Protein 3TM4 (pdb70)

Solvent-accessible surface area: 34659 Å² total; per-residue (Å²): 80,90,2,3,0,18,8,6,63,18,0,5,58,14,0,70,145,26,0,14,87,32,0,131,176,50,68,22,70,44,125,13,91,68,79,10,86,62,9,93,5,7,0,24,0,62,10,98,83,6,115,93,110,18,156,133,60,152,143,126,86,79,50,6,13,68,41,0,28,135,71,11,55,1,1,20,33,0,0,33,26,26,15,31,82,109,14,93,34,1,32,158,31,126,46,152,87,1,36,119,70,0,55,75,46,0,39,74,17,60,0,32,137,65,15,150,31,101,56,35,3,1,20,59,30,78,71,98,38,110,22,74,7,70,39,100,34,0,24,95,11,0,16,91,0,0,84,92,35,0,51,160,106,37,124,6,117,53,53,118,109,152,21,66,16,14,0,34,0,6,0,17,128,28,4,0,0,0,0,18,10,47,25,20,88,69,12,37,31,127,38,130,12,41,96,46,99,26,120,64,59,4,59,0,0,0,0,0,0,0,6,66,32,0,128,39,84,30,13,19,0,0,3,2,29,10,8,4,0,6,4,0,0,0,2,7,60,83,216,40,107,14,115,7,8,0,0,15,116,128,157,169,39,12,76,0,0,58,90,0,0,119,55,20,57,11,71,118,120,15,113,28,35,75,10,49,7,26,78,0,39,138,79,15,126,61,2,32,0,0,0,0,26,2,58,42,100,142,119,17,66,60,31,0,63,105,0,0,69,17,0,31,119,2,4,80,86,57,0,0,0,0,0,34,63,91,146,10,0,53,95,0,3,78,131,17,26,13,73,74,82,60,72,37,56,1,19,16,60,91,84,133,0,17,0,1,5,0,41,5,112,122,57,217,83,85,2,4,0,18,8,5,50,15,0,6,60,14,0,70,143,26,0,19,80,21,0,135,163,54,66,19,64,54,123,8,90,68,84,11,87,61,12,85,6,7,0,24,0,70,8,96,92,6,118,95,109,15,155,138,58,155,136,122,92,65,51,7,12,69,39,0,30,136,68,11,66,1,0,20,32,0,0,30,24,25,12,36,80,121,14,92,27,1,39,174,23,125,53,146,102,2,22,134,84,0,64,76,45,0,33,74,17,59,0,31,132,71,10,158,43,111,56,30,5,2,20,56,28,86,64,91,35,118,28,79,12,57,38,120,29,0,22,111,7,0,16,82,0,0,83,94,34,1,51,158,112,39,114,8,118,69,57,104,71,150,20,70,17,20,0,30,0,6,1,14,121,33,4,0,2,0,0,15,9,44,30,13,84,60,16,35,46,144,26,124,12,44,79,40,101,27,121,66,58,5,46,0,0,0,0,0,0,0,6,44,28,0,126,41,83,29,14,19,0,0,3,1,30,9,9,3,0,6,5,0,0,0,2,9,50,82,218,39,106,16,116,6,12,0,0,14,108,128,138,155,38,3,82,3,0,48,92,0,0,117,59,21,65,12,58,145,140,11,123,25,30,77,8,43,6,22,81,0,40,142,81,18,133,62,1,32,0,0,0,0,25,3,54,47,96,132,165,19,63,64,45,0,61,106,0,0,67,17,0,32,123,3,5,77,83,59,0,0,0,0,0,39,61,94,147,8,0,52,78,1,4,73,132,23,29,11,64,71,80,60,72,37,64,0,6,29,54,80,96,110,0,31,0,2,4,0,43,5,118,121,61,226

CATH classification: 3.30.2130.30 (+1 more: 3.40.50.150)

Foldseek 3Di:
DKKKWFFWFWLQVVQVVVLVVLVVVLVWDKDKAACVVNHGRIIIIDTPWRWDQDPVRDIDTDDPQVSCLVDGQQTFFIWAFQDKDFQPPQLVDAPVVSLVVLLVVLLPTPCCVVDVQVFAEAEFEEEEDRHNDDRVSNRVSNVVSVCVSSVVPDHHHYDHPDGPWYWYWYYYPRMITTTTTPNPDGTSQDDPLQPDDFVPDFRLNVLVSLVVVQVDDQWEEEAAAQFLNSNQLSCVVVVRNHAAEYEHADDVRLVNNLSSSVSSVRNVRYHYYHDQLLPVCVVDQATAEYEYADDADVVLLVSLLSNLLVCLRHYDHKYKYKYQCVVSNVVSQVVRQKDWPDWIWIQTPNDTMIITMIDGNPDD/DKKKWFFWFWCQVVLVVQLVVLVVVLVWDWDKAACVVVHGRIIMIGIDFRWDQDPVRDIDTDDPQVSCLVDGQGTFFIWAFQDKDFQPCQQVDAAPVSLCVLLVVLLPTPCCVVDVQVWAEAEQEEEEDRHNADRVSNRVSNVVSVQVSSVVPPHHHYDHPDTPWYWYWYYYPRMITTTTTPNPDGTSQPDPLQPDDFPPDFRLSVLVVLVVVLVDDQWEEEAAAQFLNSNPLSCVLVVRNHQAEYEHADDVRLVNNLSSSVSSVHSVRYHYYYDQLLQVCVVDQATAEYEYADDQDVVQLVSLLSNLLVCLRHYDHKYKYKYQCVPSNVCSQVVNQKDWPDKIWICRPPDIMIITMIDGNPRD

Radius of gyration: 30.98 Å; Cα contacts (8 Å, |Δi|>4): 1556; chains: 2; bounding box: 73×74×75 Å

Structure (mmCIF, N/CA/C/O backbone):
data_3TM4
#
_entry.id   3TM4
#
_cell.length_a   82.080
_cell.length_b   45.170
_cell.length_c   121.430
_cell.angle_alpha   90.00
_cell.angle_beta   91.79
_cell.angle_gamma   90.00
#
_symmetry.space_group_name_H-M   'P 1 21 1'
#
loop_
_entity.id
_entity.type
_entity.pdbx_description
1 polymer 'tRNA (guanine N2-)-methyltransferase Trm14'
2 non-polymer S-ADENOSYLMETHIONINE
3 water water
#
loop_
_atom_site.group_PDB
_atom_site.id
_atom_site.type_symbol
_atom_site.label_atom_id
_atom_site.label_alt_id
_atom_site.label_comp_id
_atom_site.label_asym_id
_atom_site.label_entity_id
_atom_site.label_seq_id
_atom_site.pdbx_PDB_ins_code
_atom_site.Cartn_x
_atom_site.Cartn_y
_atom_site.Cartn_z
_atom_site.occupancy
_atom_site.B_iso_or_equiv
_atom_site.auth_seq_id
_atom_site.auth_comp_id
_atom_site.auth_asym_id
_atom_site.auth_atom_id
_atom_site.pdbx_PDB_model_num
ATOM 1 N N . MET A 1 1 ? 44.675 7.760 59.999 1.00 20.78 1 MET A N 1
ATOM 2 C CA . MET A 1 1 ? 44.862 8.242 61.380 1.00 23.61 1 MET A CA 1
ATOM 3 C C . MET A 1 1 ? 46.069 9.166 61.372 1.00 22.91 1 MET A C 1
ATOM 4 O O . MET A 1 1 ? 46.992 9.020 60.521 1.00 19.40 1 MET A O 1
ATOM 9 N N . LYS A 1 2 ? 45.958 10.221 62.176 1.00 22.70 2 LYS A N 1
ATOM 10 C CA . LYS A 1 2 ? 47.070 11.175 62.361 1.00 21.53 2 LYS A CA 1
ATOM 11 C C . LYS A 1 2 ? 47.608 11.053 63.775 1.00 20.38 2 LYS A C 1
ATOM 12 O O . LYS A 1 2 ? 46.848 10.914 64.725 1.00 19.48 2 LYS A O 1
ATOM 18 N N . PHE A 1 3 ? 48.931 11.131 63.909 1.00 19.40 3 PHE A N 1
ATOM 19 C CA . PHE A 1 3 ? 49.582 11.050 65.196 1.00 20.14 3 PHE A CA 1
ATOM 20 C C . PHE A 1 3 ? 50.538 12.217 65.324 1.00 19.44 3 PHE A C 1
ATOM 21 O O . PHE A 1 3 ? 51.379 12.399 64.459 1.00 22.39 3 PHE A O 1
ATOM 29 N N . LEU A 1 4 ? 50.596 12.796 66.518 1.00 18.31 4 LEU A N 1
ATOM 30 C CA . LEU A 1 4 ? 51.705 13.661 66.874 1.00 19.45 4 LEU A CA 1
ATOM 31 C C . LEU A 1 4 ? 52.744 12.802 67.626 1.00 18.37 4 LEU A C 1
ATOM 32 O O . LEU A 1 4 ? 52.423 12.205 68.654 1.00 16.49 4 LEU A O 1
ATOM 37 N N . LEU A 1 5 ? 53.974 12.802 67.118 1.00 14.83 5 LEU A N 1
ATOM 38 C CA . LEU A 1 5 ? 55.093 12.063 67.708 1.00 16.89 5 LEU A CA 1
ATOM 39 C C . LEU A 1 5 ? 56.103 13.064 68.256 1.00 17.90 5 LEU A C 1
ATOM 40 O O . LEU A 1 5 ? 56.556 13.971 67.540 1.00 20.48 5 LEU A O 1
ATOM 45 N N . THR A 1 6 ? 56.335 13.014 69.559 1.00 14.63 6 THR A N 1
ATOM 46 C CA . THR A 1 6 ? 57.235 13.981 70.133 1.00 16.96 6 THR A CA 1
ATOM 47 C C . THR A 1 6 ? 58.631 13.397 70.300 1.00 15.42 6 THR A C 1
ATOM 48 O O . THR A 1 6 ? 58.774 12.182 70.459 1.00 17.06 6 THR A O 1
ATOM 52 N N . THR A 1 7 ? 59.620 14.272 70.407 1.00 16.28 7 THR A N 1
ATOM 53 C CA . THR A 1 7 ? 61.016 13.825 70.598 1.00 15.74 7 THR A CA 1
ATOM 54 C C . THR A 1 7 ? 61.804 15.053 71.015 1.00 18.02 7 THR A C 1
ATOM 55 O O . THR A 1 7 ? 61.213 16.125 71.215 1.00 17.07 7 THR A O 1
ATOM 59 N N . ALA A 1 8 ? 63.122 14.930 71.148 1.00 15.99 8 ALA A N 1
ATOM 60 C CA . ALA A 1 8 ? 63.892 16.086 71.577 1.00 17.40 8 ALA A CA 1
ATOM 61 C C . ALA A 1 8 ? 63.971 17.071 70.430 1.00 18.16 8 ALA A C 1
ATOM 62 O O . ALA A 1 8 ? 64.017 16.669 69.256 1.00 16.26 8 ALA A O 1
ATOM 64 N N . GLN A 1 9 ? 63.944 18.369 70.768 1.00 15.01 9 GLN A N 1
ATOM 65 C CA . GLN A 1 9 ? 64.181 19.377 69.754 1.00 17.76 9 GLN A CA 1
ATOM 66 C C . GLN A 1 9 ? 65.518 19.130 69.089 1.00 17.87 9 GLN A C 1
ATOM 67 O O . GLN A 1 9 ? 66.543 18.982 69.766 1.00 18.33 9 GLN A O 1
ATOM 73 N N . GLY A 1 10 ? 65.525 19.112 67.762 1.00 18.70 10 GLY A N 1
ATOM 74 C CA . GLY A 1 10 ? 66.778 18.989 67.044 1.00 18.00 10 GLY A CA 1
ATOM 75 C C . GLY A 1 10 ? 67.123 17.619 66.534 1.00 17.84 10 GLY A C 1
ATOM 76 O O . GLY A 1 10 ? 68.082 17.492 65.787 1.00 20.20 10 GLY A O 1
ATOM 77 N N . ILE A 1 11 ? 66.354 16.591 66.904 1.00 16.44 11 ILE A N 1
ATOM 78 C CA . ILE A 1 11 ? 66.594 15.245 66.367 1.00 17.18 11 ILE A CA 1
ATOM 79 C C . ILE A 1 11 ? 65.369 14.718 65.566 1.00 18.35 11 ILE A C 1
ATOM 80 O O . ILE A 1 11 ? 65.218 13.505 65.341 1.00 16.03 11 ILE A O 1
ATOM 85 N N . GLU A 1 12 ? 64.532 15.639 65.068 1.00 17.14 12 GLU A N 1
ATOM 86 C CA . GLU A 1 12 ? 63.284 15.214 64.403 1.00 16.62 12 GLU A CA 1
ATOM 87 C C . GLU A 1 12 ? 63.550 14.313 63.217 1.00 15.58 12 GLU A C 1
ATOM 88 O O . GLU A 1 12 ? 62.788 13.375 62.928 1.00 17.04 12 GLU A O 1
ATOM 94 N N . ASP A 1 13 ? 64.578 14.642 62.465 1.00 16.89 13 ASP A N 1
ATOM 95 C CA . ASP A 1 13 ? 64.912 13.876 61.256 1.00 18.19 13 ASP A CA 1
ATOM 96 C C . ASP A 1 13 ? 65.354 12.448 61.555 1.00 18.80 13 ASP A C 1
ATOM 97 O O . ASP A 1 13 ? 65.035 11.516 60.793 1.00 18.57 13 ASP A O 1
ATOM 102 N N . ILE A 1 14 ? 66.031 12.266 62.691 1.00 16.79 14 ILE A N 1
ATOM 103 C CA . ILE A 1 14 ? 66.581 10.970 63.092 1.00 16.85 14 ILE A CA 1
ATOM 104 C C . ILE A 1 14 ? 65.410 10.128 63.581 1.00 16.13 14 ILE A C 1
ATOM 105 O O . ILE A 1 14 ? 65.280 8.941 63.243 1.00 13.75 14 ILE A O 1
ATOM 110 N N . ALA A 1 15 ? 64.489 10.784 64.286 1.00 15.46 15 ALA A N 1
ATOM 111 C CA . ALA A 1 15 ? 63.263 10.101 64.741 1.00 14.66 15 ALA A CA 1
ATOM 112 C C . ALA A 1 15 ? 62.364 9.706 63.551 1.00 15.34 15 ALA A C 1
ATOM 113 O O . ALA A 1 15 ? 61.793 8.627 63.535 1.00 17.19 15 ALA A O 1
ATOM 115 N N . LYS A 1 16 ? 62.170 10.617 62.602 1.00 16.54 16 LYS A N 1
ATOM 116 C CA . LYS A 1 16 ? 61.398 10.288 61.403 1.00 17.90 16 LYS A CA 1
ATOM 117 C C . LYS A 1 16 ? 61.948 9.007 60.714 1.00 18.41 16 LYS A C 1
ATOM 118 O O . LYS A 1 16 ? 61.212 8.121 60.304 1.00 19.63 16 LYS A O 1
ATOM 124 N N . ARG A 1 17 ? 63.256 8.981 60.524 1.00 20.48 17 ARG A N 1
ATOM 125 C CA . ARG A 1 17 ? 63.928 7.863 59.898 1.00 20.85 17 ARG A CA 1
ATOM 126 C C . ARG A 1 17 ? 63.682 6.574 60.655 1.00 19.86 17 ARG A C 1
ATOM 127 O O . ARG A 1 17 ? 63.288 5.573 60.053 1.00 21.04 17 ARG A O 1
ATOM 135 N N . GLU A 1 18 ? 63.803 6.606 61.984 1.00 16.79 18 GLU A N 1
ATOM 136 C CA . GLU A 1 18 ? 63.496 5.411 62.780 1.00 18.45 18 GLU A CA 1
ATOM 137 C C . GLU A 1 18 ? 62.029 4.942 62.667 1.00 19.49 18 GLU A C 1
ATOM 138 O O . GLU A 1 18 ? 61.742 3.748 62.486 1.00 17.51 18 GLU A O 1
ATOM 144 N N . VAL A 1 19 ? 61.107 5.877 62.852 1.00 18.14 19 VAL A N 1
ATOM 145 C CA . VAL A 1 19 ? 59.699 5.585 62.682 1.00 19.06 19 VAL A CA 1
ATOM 146 C C . VAL A 1 19 ? 59.386 5.032 61.271 1.00 19.66 19 VAL A C 1
ATOM 147 O O . VAL A 1 19 ? 58.541 4.128 61.121 1.00 22.26 19 VAL A O 1
ATOM 151 N N . SER A 1 20 ? 60.001 5.619 60.250 1.00 20.65 20 SER A N 1
ATOM 152 C CA A SER A 1 20 ? 59.773 5.186 58.860 0.50 21.19 20 SER A CA 1
ATOM 153 C CA B SER A 1 20 ? 59.783 5.195 58.865 0.50 21.07 20 SER A CA 1
ATOM 154 C C . SER A 1 20 ? 60.158 3.712 58.682 1.00 23.76 20 SER A C 1
ATOM 155 O O . SER A 1 20 ? 59.361 2.913 58.166 1.00 23.66 20 SER A O 1
ATOM 160 N N . LEU A 1 21 ? 61.364 3.346 59.129 1.00 23.58 21 LEU A N 1
ATOM 161 C CA . LEU A 1 21 ? 61.813 1.953 59.045 1.00 25.12 21 LEU A CA 1
ATOM 162 C C . LEU A 1 21 ? 60.922 1.039 59.859 1.00 24.02 21 LEU A C 1
ATOM 163 O O . LEU A 1 21 ? 60.598 -0.061 59.408 1.00 25.16 21 LEU A O 1
ATOM 168 N N . LEU A 1 22 ? 60.462 1.496 61.021 1.00 23.43 22 LEU A N 1
ATOM 169 C CA . LEU A 1 22 ? 59.556 0.671 61.834 1.00 24.42 22 LEU A CA 1
ATOM 170 C C . LEU A 1 22 ? 58.216 0.413 61.108 1.00 27.26 22 LEU A C 1
ATOM 171 O O . LEU A 1 22 ? 57.709 -0.727 61.072 1.00 27.67 22 LEU A O 1
ATOM 176 N N . LEU A 1 23 ? 57.631 1.473 60.552 1.00 26.56 23 LEU A N 1
ATOM 177 C CA . LEU A 1 23 ? 56.340 1.353 59.876 1.00 26.23 23 LEU A CA 1
ATOM 178 C C . LEU A 1 23 ? 56.453 0.593 58.544 1.00 28.45 23 LEU A C 1
ATOM 179 O O . LEU A 1 23 ? 55.559 -0.175 58.188 1.00 28.13 23 LEU A O 1
ATOM 184 N N . LYS A 1 24 ? 57.530 0.825 57.795 1.00 29.00 24 LYS A N 1
ATOM 185 C CA . LYS A 1 24 ? 57.785 -0.010 56.622 1.00 33.69 24 LYS A CA 1
ATOM 186 C C . LYS A 1 24 ? 57.730 -1.519 56.881 1.00 36.59 24 LYS A C 1
ATOM 187 O O . LYS A 1 24 ? 57.279 -2.271 56.007 1.00 38.99 24 LYS A O 1
ATOM 193 N N . LYS A 1 25 ? 58.150 -1.954 58.073 1.00 38.37 25 LYS A N 1
ATOM 194 C CA . LYS A 1 25 ? 58.020 -3.363 58.486 1.00 41.53 25 LYS A CA 1
ATOM 195 C C . LYS A 1 25 ? 56.577 -3.827 58.632 1.00 43.28 25 LYS A C 1
ATOM 196 O O . LYS A 1 25 ? 56.291 -5.036 58.579 1.00 43.10 25 LYS A O 1
ATOM 202 N N . LEU A 1 26 ? 55.677 -2.889 58.903 1.00 41.72 26 LEU A N 1
ATOM 203 C CA . LEU A 1 26 ? 54.267 -3.219 58.979 1.00 41.12 26 LEU A CA 1
ATOM 204 C C . LEU A 1 26 ? 53.633 -3.368 57.604 1.00 40.99 26 LEU A C 1
ATOM 205 O O . LEU A 1 26 ? 52.518 -3.873 57.486 1.00 42.54 26 LEU A O 1
ATOM 210 N N . GLY A 1 27 ? 54.251 -2.769 56.599 1.00 40.13 27 GLY A N 1
ATOM 211 C CA . GLY A 1 27 ? 53.701 -2.795 55.255 1.00 39.29 27 GLY A CA 1
ATOM 212 C C . GLY A 1 27 ? 52.654 -1.725 54.952 1.00 38.51 27 GLY A C 1
ATOM 213 O O . GLY A 1 27 ? 52.051 -1.747 53.885 1.00 37.97 27 GLY A O 1
ATOM 214 N N . ILE A 1 28 ? 52.484 -0.748 55.842 1.00 35.21 28 ILE A N 1
ATOM 215 C CA . ILE A 1 28 ? 51.495 0.301 55.602 1.00 32.96 28 ILE A CA 1
ATOM 216 C C . ILE A 1 28 ? 52.067 1.517 54.876 1.00 31.87 28 ILE A C 1
ATOM 217 O O . ILE A 1 28 ? 53.281 1.754 54.908 1.00 32.81 28 ILE A O 1
ATOM 222 N N . SER A 1 29 ? 51.180 2.273 54.221 1.00 29.88 29 SER A N 1
ATOM 223 C CA . SER A 1 29 ? 51.501 3.552 53.628 1.00 29.70 29 SER A CA 1
ATOM 224 C C . SER A 1 29 ? 51.423 4.658 54.676 1.00 27.44 29 SER A C 1
ATOM 225 O O . SER A 1 29 ? 50.577 4.627 55.589 1.00 27.89 29 SER A O 1
ATOM 228 N N . PHE A 1 30 ? 52.296 5.640 54.537 1.00 22.98 30 PHE A N 1
ATOM 229 C CA . PHE A 1 30 ? 52.362 6.692 55.529 1.00 24.71 30 PHE A CA 1
ATOM 230 C C . PHE A 1 30 ? 53.219 7.842 55.032 1.00 24.32 30 PHE A C 1
ATOM 231 O O . PHE A 1 30 ? 53.968 7.695 54.064 1.00 24.78 30 PHE A O 1
ATOM 239 N N . GLN A 1 31 ? 53.001 9.019 55.620 1.00 25.23 31 GLN A N 1
ATOM 240 C CA . GLN A 1 31 ? 53.855 10.186 55.366 1.00 25.28 31 GLN A CA 1
ATOM 241 C C . GLN A 1 31 ? 54.214 10.762 56.722 1.00 22.99 31 GLN A C 1
ATOM 242 O O . GLN A 1 31 ? 53.366 10.782 57.610 1.00 22.47 31 GLN A O 1
ATOM 248 N N . ILE A 1 32 ? 55.425 11.303 56.863 1.00 21.48 32 ILE A N 1
ATOM 249 C CA . ILE A 1 32 ? 55.842 11.936 58.119 1.00 20.64 32 ILE A CA 1
ATOM 250 C C . ILE A 1 32 ? 56.358 13.338 57.873 1.00 20.57 32 ILE A C 1
ATOM 251 O O . ILE A 1 32 ? 57.280 13.532 57.084 1.00 20.56 32 ILE A O 1
ATOM 256 N N . GLU A 1 33 ? 55.741 14.321 58.521 1.00 23.18 33 GLU A N 1
ATOM 257 C CA . GLU A 1 33 ? 56.210 15.711 58.411 1.00 23.81 33 GLU A CA 1
ATOM 258 C C . GLU A 1 33 ? 57.034 16.089 59.645 1.00 21.59 33 GLU A C 1
ATOM 259 O O . GLU A 1 33 ? 56.531 16.031 60.764 1.00 22.40 33 GLU A O 1
ATOM 265 N N . GLU A 1 34 ? 58.260 16.547 59.433 1.00 19.89 34 GLU A N 1
ATOM 266 C CA . GLU A 1 34 ? 59.058 17.097 60.521 1.00 21.15 34 GLU A CA 1
ATOM 267 C C . GLU A 1 34 ? 58.558 18.466 60.915 1.00 20.28 34 GLU A C 1
ATOM 268 O O . GLU A 1 34 ? 58.313 19.293 60.047 1.00 22.64 34 GLU A O 1
ATOM 274 N N . LYS A 1 35 ? 58.438 18.712 62.221 1.00 19.92 35 LYS A N 1
ATOM 275 C CA . LYS A 1 35 ? 58.128 20.036 62.750 1.00 22.29 35 LYS A CA 1
ATOM 276 C C . LYS A 1 35 ? 56.834 20.619 62.177 1.00 23.54 35 LYS A C 1
ATOM 277 O O . LYS A 1 35 ? 56.836 21.742 61.661 1.00 24.10 35 LYS A O 1
ATOM 283 N N . PRO A 1 36 ? 55.716 19.886 62.343 1.00 22.25 36 PRO A N 1
ATOM 284 C CA . PRO A 1 36 ? 54.438 20.407 61.845 1.00 22.21 36 PRO A CA 1
ATOM 285 C C . PRO A 1 36 ? 54.148 21.802 62.424 1.00 22.15 36 PRO A C 1
ATOM 286 O O . PRO A 1 36 ? 54.349 22.048 63.628 1.00 21.06 36 PRO A O 1
ATOM 290 N N . LEU A 1 37 ? 53.663 22.707 61.577 1.00 21.21 37 LEU A N 1
ATOM 291 C CA . LEU A 1 37 ? 53.423 24.107 61.984 1.00 22.65 37 LEU A CA 1
ATOM 292 C C . LEU A 1 37 ? 54.622 24.807 62.600 1.00 23.25 37 LEU A C 1
ATOM 293 O O . LEU A 1 37 ? 54.456 25.739 63.413 1.00 24.09 37 LEU A O 1
ATOM 298 N N . GLY A 1 38 ? 55.816 24.359 62.244 1.00 21.30 38 GLY A N 1
ATOM 299 C CA . GLY A 1 38 ? 57.039 25.024 62.698 1.00 23.93 38 GLY A CA 1
ATOM 300 C C . GLY A 1 38 ? 57.541 24.608 64.072 1.00 24.37 38 GLY A C 1
ATOM 301 O O . GLY A 1 38 ? 58.573 25.115 64.547 1.00 23.50 38 GLY A O 1
ATOM 302 N N . ILE A 1 39 ? 56.867 23.646 64.703 1.00 20.45 39 ILE A N 1
ATOM 303 C CA . ILE A 1 39 ? 57.148 23.367 66.122 1.00 20.91 39 ILE A CA 1
ATOM 304 C C . ILE A 1 39 ? 58.235 22.293 66.236 1.00 22.63 39 ILE A C 1
ATOM 305 O O . ILE A 1 39 ? 58.039 21.152 65.787 1.00 18.33 39 ILE A O 1
ATOM 310 N N . GLU A 1 40 ? 59.351 22.668 66.874 1.00 19.53 40 GLU A N 1
ATOM 311 C CA . GLU A 1 40 ? 60.459 21.757 67.130 1.00 21.47 40 GLU A CA 1
ATOM 312 C C . GLU A 1 40 ? 60.058 20.625 68.076 1.00 18.86 40 GLU A C 1
ATOM 313 O O . GLU A 1 40 ? 59.176 20.805 68.942 1.00 18.61 40 GLU A O 1
ATOM 319 N N . GLY A 1 41 ? 60.692 19.466 67.904 1.00 16.43 41 GLY A N 1
ATOM 320 C CA . GLY A 1 41 ? 60.468 18.352 68.833 1.00 19.23 41 GLY A CA 1
ATOM 321 C C . GLY A 1 41 ? 59.205 17.584 68.509 1.00 17.31 41 GLY A C 1
ATOM 322 O O . GLY A 1 41 ? 58.763 16.747 69.287 1.00 16.39 41 GLY A O 1
ATOM 323 N N . ARG A 1 42 ? 58.707 17.781 67.292 1.00 18.35 42 ARG A N 1
ATOM 324 C CA . ARG A 1 42 ? 57.469 17.139 66.853 1.00 20.11 42 ARG A CA 1
ATOM 325 C C . ARG A 1 42 ? 57.557 16.579 65.432 1.00 18.77 42 ARG A C 1
ATOM 326 O O . ARG A 1 42 ? 58.269 17.118 64.588 1.00 21.29 42 ARG A O 1
ATOM 334 N N . LEU A 1 43 ? 56.815 15.497 65.180 1.00 17.75 43 LEU A N 1
ATOM 335 C CA . LEU A 1 43 ? 56.572 14.987 63.842 1.00 18.66 43 LEU A CA 1
ATOM 336 C C . LEU A 1 43 ? 55.062 14.856 63.743 1.00 17.99 43 LEU A C 1
ATOM 337 O O . LEU A 1 43 ? 54.430 14.450 64.704 1.00 19.54 43 LEU A O 1
ATOM 342 N N . LEU A 1 44 ? 54.530 15.031 62.549 1.00 18.60 44 LEU A N 1
ATOM 343 C CA . LEU A 1 44 ? 53.147 14.643 62.289 1.00 20.69 44 LEU A CA 1
ATOM 344 C C . LEU A 1 44 ? 53.112 13.421 61.375 1.00 19.33 44 LEU A C 1
ATOM 345 O O . LEU A 1 44 ? 53.622 13.468 60.250 1.00 21.48 44 LEU A O 1
ATOM 350 N N . LEU A 1 45 ? 52.642 12.294 61.920 1.00 18.19 45 LEU A N 1
ATOM 351 C CA . LEU A 1 45 ? 52.565 11.039 61.161 1.00 18.16 45 LEU A CA 1
ATOM 352 C C . LEU A 1 45 ? 51.137 10.896 60.617 1.00 16.23 45 LEU A C 1
ATOM 353 O O . LEU A 1 45 ? 50.187 10.925 61.381 1.00 18.08 45 LEU A O 1
ATOM 358 N N . GLU A 1 46 ? 51.000 10.776 59.299 1.00 18.43 46 GLU A N 1
ATOM 359 C CA . GLU A 1 46 ? 49.721 10.375 58.674 1.00 21.76 46 GLU A CA 1
ATOM 360 C C . GLU A 1 46 ? 49.883 8.979 58.082 1.00 21.03 46 GLU A C 1
ATOM 361 O O . GLU A 1 46 ? 50.723 8.795 57.227 1.00 22.77 46 GLU A O 1
ATOM 367 N N . ALA A 1 47 ? 49.087 8.018 58.565 1.00 22.12 47 ALA A N 1
ATOM 368 C CA . ALA A 1 47 ? 49.245 6.590 58.242 1.00 23.01 47 ALA A CA 1
ATOM 369 C C . ALA A 1 47 ? 47.895 6.027 57.782 1.00 24.34 47 ALA A C 1
ATOM 370 O O . ALA A 1 47 ? 46.885 6.457 58.262 1.00 23.22 47 ALA A O 1
ATOM 372 N N . GLU A 1 48 ? 47.882 5.070 56.864 1.00 26.60 48 GLU A N 1
ATOM 373 C CA . GLU A 1 48 ? 46.741 4.125 56.748 1.00 29.45 48 GLU A CA 1
ATOM 374 C C . GLU A 1 48 ? 46.572 3.381 58.048 1.00 29.22 48 GLU A C 1
ATOM 375 O O . GLU A 1 48 ? 47.570 3.004 58.671 1.00 28.91 48 GLU A O 1
ATOM 381 N N . LYS A 1 49 ? 45.330 3.030 58.382 1.00 26.45 49 LYS A N 1
ATOM 382 C CA . LYS A 1 49 ? 45.069 2.032 59.412 1.00 27.37 49 LYS A CA 1
ATOM 383 C C . LYS A 1 49 ? 45.715 0.677 59.070 1.00 24.61 49 LYS A C 1
ATOM 384 O O . LYS A 1 49 ? 45.972 0.371 57.906 1.00 24.44 49 LYS A O 1
ATOM 390 N N . ALA A 1 50 ? 46.097 -0.035 60.127 1.00 24.17 50 ALA A N 1
ATOM 391 C CA . ALA A 1 50 ? 46.853 -1.283 60.012 1.00 26.68 50 ALA A CA 1
ATOM 392 C C . ALA A 1 50 ? 45.878 -2.435 60.228 1.00 23.07 50 ALA A C 1
ATOM 393 O O . ALA A 1 50 ? 45.530 -2.751 61.368 1.00 26.30 50 ALA A O 1
ATOM 395 N N . TYR A 1 51 ? 45.431 -3.030 59.132 1.00 26.71 51 TYR A N 1
ATOM 396 C CA . TYR A 1 51 ? 44.443 -4.117 59.183 1.00 28.66 51 TYR A CA 1
ATOM 397 C C . TYR A 1 51 ? 45.074 -5.481 58.944 1.00 29.91 51 TYR A C 1
ATOM 398 O O . TYR A 1 51 ? 45.936 -5.624 58.084 1.00 29.29 51 TYR A O 1
ATOM 407 N N . TYR A 1 52 ? 44.587 -6.500 59.652 1.00 30.12 52 TYR A N 1
ATOM 408 C CA . TYR A 1 52 ? 44.893 -7.886 59.302 1.00 30.84 52 TYR A CA 1
ATOM 409 C C . TYR A 1 52 ? 43.644 -8.780 59.422 1.00 29.66 52 TYR A C 1
ATOM 410 O O . TYR A 1 52 ? 42.596 -8.338 59.907 1.00 29.73 52 TYR A O 1
ATOM 419 N N . VAL A 1 53 ? 43.780 -10.046 59.044 1.00 29.29 53 VAL A N 1
ATOM 420 C CA . VAL A 1 53 ? 42.656 -10.980 59.157 1.00 29.61 53 VAL A CA 1
ATOM 421 C C . VAL A 1 53 ? 42.906 -11.903 60.320 1.00 29.25 53 VAL A C 1
ATOM 422 O O . VAL A 1 53 ? 43.950 -12.546 60.409 1.00 29.53 53 VAL A O 1
ATOM 426 N N . ASP A 1 54 ? 41.985 -11.917 61.263 1.00 27.05 54 ASP A N 1
ATOM 427 C CA . ASP A 1 54 ? 42.261 -12.571 62.526 1.00 27.43 54 ASP A CA 1
ATOM 428 C C . ASP A 1 54 ? 41.778 -14.027 62.502 1.00 26.53 54 ASP A C 1
ATOM 429 O O . ASP A 1 54 ? 41.404 -14.533 61.447 1.00 25.20 54 ASP A O 1
ATOM 434 N N . GLU A 1 55 ? 41.783 -14.670 63.667 1.00 26.65 55 GLU A N 1
ATOM 435 C CA . GLU A 1 55 ? 41.482 -16.098 63.759 1.00 28.14 55 GLU A CA 1
ATOM 436 C C . GLU A 1 55 ? 40.030 -16.460 63.429 1.00 30.10 55 GLU A C 1
ATOM 437 O O . GLU A 1 55 ? 39.699 -17.638 63.296 1.00 30.79 55 GLU A O 1
ATOM 443 N N . LYS A 1 56 ? 39.175 -15.447 63.313 1.00 28.78 56 LYS A N 1
ATOM 444 C CA . LYS A 1 56 ? 37.763 -15.628 62.941 1.00 26.93 56 LYS A CA 1
ATOM 445 C C . LYS A 1 56 ? 37.546 -15.373 61.454 1.00 27.24 56 LYS A C 1
ATOM 446 O O . LYS A 1 56 ? 36.404 -15.439 60.989 1.00 28.41 56 LYS A O 1
ATOM 452 N N . GLY A 1 57 ? 38.616 -15.098 60.714 1.00 25.21 57 GLY A N 1
ATOM 453 C CA . GLY A 1 57 ? 38.503 -14.632 59.319 1.00 26.59 57 GLY A CA 1
ATOM 454 C C . GLY A 1 57 ? 37.871 -13.250 59.197 1.00 27.00 57 GLY A C 1
ATOM 455 O O . GLY A 1 57 ? 37.314 -12.886 58.140 1.00 26.51 57 GLY A O 1
ATOM 456 N N . ARG A 1 58 ? 37.998 -12.450 60.254 1.00 25.92 58 ARG A N 1
ATOM 457 C CA . ARG A 1 58 ? 37.484 -11.078 60.240 1.00 27.23 58 ARG A CA 1
ATOM 458 C C . ARG A 1 58 ? 38.630 -10.061 60.161 1.00 26.95 58 ARG A C 1
ATOM 459 O O . ARG A 1 58 ? 39.686 -10.253 60.755 1.00 25.45 58 ARG A O 1
ATOM 467 N N . LYS A 1 59 ? 38.398 -8.964 59.461 1.00 26.04 59 LYS A N 1
ATOM 468 C CA . LYS A 1 59 ? 39.292 -7.826 59.501 1.00 26.11 59 LYS A CA 1
ATOM 469 C C . LYS A 1 59 ? 39.474 -7.337 60.940 1.00 25.94 59 LYS A C 1
ATOM 470 O O . LYS A 1 59 ? 38.517 -7.214 61.698 1.00 28.04 59 LYS A O 1
ATOM 476 N N . ARG A 1 60 ? 40.707 -7.051 61.319 1.00 26.26 60 ARG A N 1
ATOM 477 C CA . ARG A 1 60 ? 40.999 -6.628 62.687 1.00 27.63 60 ARG A CA 1
ATOM 478 C C . ARG A 1 60 ? 42.108 -5.573 62.637 1.00 28.26 60 ARG A C 1
ATOM 479 O O . ARG A 1 60 ? 42.999 -5.662 61.812 1.00 30.46 60 ARG A O 1
ATOM 487 N N . GLU A 1 61 ? 42.075 -4.606 63.532 1.00 27.15 61 GLU A N 1
ATOM 488 C CA . GLU A 1 61 ? 42.998 -3.473 63.457 1.00 29.91 61 GLU A CA 1
ATOM 489 C C . GLU A 1 61 ? 44.209 -3.665 64.382 1.00 28.92 61 GLU A C 1
ATOM 490 O O . GLU A 1 61 ? 44.064 -4.060 65.538 1.00 28.58 61 GLU A O 1
ATOM 496 N N . LEU A 1 62 ? 45.403 -3.488 63.837 1.00 31.10 62 LEU A N 1
ATOM 497 C CA . LEU A 1 62 ? 46.609 -3.430 64.664 1.00 33.22 62 LEU A CA 1
ATOM 498 C C . LEU A 1 62 ? 46.808 -2.000 65.189 1.00 32.85 62 LEU A C 1
ATOM 499 O O . LEU A 1 62 ? 46.660 -1.045 64.428 1.00 31.65 62 LEU A O 1
ATOM 504 N N . SER A 1 63 ? 47.208 -1.867 66.458 1.00 30.98 63 SER A N 1
ATOM 505 C CA . SER A 1 63 ? 47.467 -0.561 67.052 1.00 30.02 63 SER A CA 1
ATOM 506 C C . SER A 1 63 ? 48.843 -0.059 66.611 1.00 29.28 63 SER A C 1
ATOM 507 O O . SER A 1 63 ? 49.866 -0.606 67.019 1.00 27.76 63 SER A O 1
ATOM 510 N N . ILE A 1 64 ? 48.850 0.924 65.721 1.00 25.87 64 ILE A N 1
ATOM 511 C CA . ILE A 1 64 ? 50.052 1.695 65.407 1.00 24.56 64 ILE A CA 1
ATOM 512 C C . ILE A 1 64 ? 50.701 2.375 66.641 1.00 23.23 64 ILE A C 1
ATOM 513 O O . ILE A 1 64 ? 51.940 2.451 66.748 1.00 21.77 64 ILE A O 1
ATOM 518 N N . SER A 1 65 ? 49.894 2.902 67.542 1.00 22.56 65 SER A N 1
ATOM 519 C CA . SER A 1 65 ? 50.490 3.594 68.678 1.00 25.06 65 SER A CA 1
ATOM 520 C C . SER A 1 65 ? 51.220 2.637 69.619 1.00 25.89 65 SER A C 1
ATOM 521 O O . SER A 1 65 ? 52.293 2.958 70.132 1.00 22.72 65 SER A O 1
ATOM 524 N N . THR A 1 66 ? 50.655 1.448 69.837 1.00 24.70 66 THR A N 1
ATOM 525 C CA . THR A 1 66 ? 51.331 0.447 70.694 1.00 25.25 66 THR A CA 1
ATOM 526 C C . THR A 1 66 ? 52.603 -0.038 70.028 1.00 23.70 66 THR A C 1
ATOM 527 O O . THR A 1 66 ? 53.639 -0.103 70.644 1.00 23.69 66 THR A O 1
ATOM 531 N N . TYR A 1 67 ? 52.521 -0.371 68.752 1.00 21.56 67 TYR A N 1
ATOM 532 C CA . TYR A 1 67 ? 53.698 -0.743 68.025 1.00 23.90 67 TYR A CA 1
ATOM 533 C C . TYR A 1 67 ? 54.838 0.295 68.215 1.00 24.52 67 TYR A C 1
ATOM 534 O O . TYR A 1 67 ? 56.006 -0.069 68.406 1.00 23.60 67 TYR A O 1
ATOM 543 N N . LEU A 1 68 ? 54.511 1.579 68.088 1.00 21.96 68 LEU A N 1
ATOM 544 C CA . LEU A 1 68 ? 55.556 2.597 68.186 1.00 21.23 68 LEU A CA 1
ATOM 545 C C . LEU A 1 68 ? 56.023 2.845 69.633 1.00 20.13 68 LEU A C 1
ATOM 546 O O . LEU A 1 68 ? 57.210 3.047 69.867 1.00 21.00 68 LEU A O 1
ATOM 551 N N . ASN A 1 69 ? 55.106 2.809 70.586 1.00 18.32 69 ASN A N 1
ATOM 552 C CA . ASN A 1 69 ? 55.461 2.935 71.994 1.00 21.48 69 ASN A CA 1
ATOM 553 C C . ASN A 1 69 ? 56.435 1.808 72.363 1.00 22.24 69 ASN A C 1
ATOM 554 O O . ASN A 1 69 ? 57.366 1.995 73.153 1.00 21.84 69 ASN A O 1
ATOM 559 N N . GLU A 1 70 ? 56.130 0.611 71.882 1.00 23.05 70 GLU A N 1
ATOM 560 C CA . GLU A 1 70 ? 56.959 -0.556 72.220 1.00 24.65 70 GLU A CA 1
ATOM 561 C C . GLU A 1 70 ? 58.344 -0.588 71.585 1.00 25.33 70 GLU A C 1
ATOM 562 O O . GLU A 1 70 ? 59.286 -1.106 72.186 1.00 26.56 70 GLU A O 1
ATOM 568 N N . ASN A 1 71 ? 58.483 -0.007 70.396 1.00 21.88 71 ASN A N 1
ATOM 569 C CA . ASN A 1 71 ? 59.673 -0.232 69.602 1.00 23.24 71 ASN A CA 1
ATOM 570 C C . ASN A 1 71 ? 60.548 0.989 69.387 1.00 23.12 71 ASN A C 1
ATOM 571 O O . ASN A 1 71 ? 61.667 0.847 68.950 1.00 21.69 71 ASN A O 1
ATOM 576 N N . SER A 1 72 ? 60.023 2.196 69.633 1.00 20.24 72 SER A N 1
ATOM 577 C CA . SER A 1 72 ? 60.818 3.388 69.326 1.00 20.58 72 SER A CA 1
ATOM 578 C C . SER A 1 72 ? 61.834 3.666 70.434 1.00 21.38 72 SER A C 1
ATOM 579 O O . SER A 1 72 ? 61.536 3.550 71.635 1.00 19.82 72 SER A O 1
ATOM 582 N N . ARG A 1 73 ? 63.033 4.058 70.052 1.00 19.54 73 ARG A N 1
ATOM 583 C CA A ARG A 1 73 ? 63.978 4.503 71.065 0.50 18.68 73 ARG A CA 1
ATOM 584 C CA B ARG A 1 73 ? 64.046 4.488 71.014 0.50 19.03 73 ARG A CA 1
ATOM 585 C C . ARG A 1 73 ? 64.212 6.001 71.039 1.00 18.76 73 ARG A C 1
ATOM 586 O O . ARG A 1 73 ? 64.909 6.536 71.907 1.00 19.12 73 ARG A O 1
ATOM 601 N N . LEU A 1 74 ? 63.623 6.687 70.058 1.00 15.75 74 LEU A N 1
ATOM 602 C CA . LEU A 1 74 ? 63.914 8.095 69.851 1.00 16.58 74 LEU A CA 1
ATOM 603 C C . LEU A 1 74 ? 62.735 8.981 70.281 1.00 18.29 74 LEU A C 1
ATOM 604 O O . LEU A 1 74 ? 62.936 10.172 70.518 1.00 17.19 74 LEU A O 1
ATOM 609 N N . LEU A 1 75 ? 61.517 8.426 70.256 1.00 15.19 75 LEU A N 1
ATOM 610 C CA . LEU A 1 75 ? 60.311 9.174 70.575 1.00 15.35 75 LEU A CA 1
ATOM 611 C C . LEU A 1 75 ? 60.164 9.332 72.081 1.00 15.49 75 LEU A C 1
ATOM 612 O O . LEU A 1 75 ? 60.732 8.544 72.885 1.00 15.17 75 LEU A O 1
ATOM 617 N N . HIS A 1 76 ? 59.482 10.403 72.460 1.00 13.73 76 HIS A N 1
ATOM 618 C CA . HIS A 1 76 ? 59.045 10.649 73.845 1.00 13.00 76 HIS A CA 1
ATOM 619 C C . HIS A 1 76 ? 57.572 10.214 74.080 1.00 16.23 76 HIS A C 1
ATOM 620 O O . HIS A 1 76 ? 57.251 9.590 75.103 1.00 14.66 76 HIS A O 1
ATOM 627 N N . ARG A 1 77 ? 56.671 10.656 73.209 1.00 18.25 77 ARG A N 1
ATOM 628 C CA . ARG A 1 77 ? 55.251 10.336 73.332 1.00 17.58 77 ARG A CA 1
ATOM 629 C C . ARG A 1 77 ? 54.663 10.095 71.965 1.00 17.81 77 ARG A C 1
ATOM 630 O O . ARG A 1 77 ? 55.120 10.680 70.973 1.00 17.31 77 ARG A O 1
ATOM 638 N N . VAL A 1 78 ? 53.645 9.241 71.919 1.00 16.77 78 VAL A N 1
ATOM 639 C CA . VAL A 1 78 ? 52.893 8.985 70.710 1.00 18.76 78 VAL A CA 1
ATOM 640 C C . VAL A 1 78 ? 51.431 9.385 71.039 1.00 19.79 78 VAL A C 1
ATOM 641 O O . VAL A 1 78 ? 50.791 8.815 71.956 1.00 17.48 78 VAL A O 1
ATOM 645 N N . ILE A 1 79 ? 50.947 10.396 70.327 1.00 18.31 79 ILE A N 1
ATOM 646 C CA . ILE A 1 79 ? 49.643 11.006 70.635 1.00 18.48 79 ILE A CA 1
ATOM 647 C C . ILE A 1 79 ? 48.733 10.924 69.407 1.00 17.35 79 ILE A C 1
ATOM 648 O O . ILE A 1 79 ? 49.141 11.226 68.322 1.00 17.75 79 ILE A O 1
ATOM 653 N N . ILE A 1 80 ? 47.518 10.392 69.554 1.00 19.29 80 ILE A N 1
ATOM 654 C CA . ILE A 1 80 ? 46.631 10.358 68.425 1.00 19.36 80 ILE A CA 1
ATOM 655 C C . ILE A 1 80 ? 46.133 11.796 68.240 1.00 17.32 80 ILE A C 1
ATOM 656 O O . ILE A 1 80 ? 45.680 12.388 69.202 1.00 18.78 80 ILE A O 1
ATOM 661 N N . GLU A 1 81 ? 46.236 12.359 67.043 1.00 18.32 81 GLU A N 1
ATOM 662 C CA . GLU A 1 81 ? 45.880 13.789 66.876 1.00 19.76 81 GLU A CA 1
ATOM 663 C C . GLU A 1 81 ? 44.358 13.947 66.735 1.00 20.38 81 GLU A C 1
ATOM 664 O O . GLU A 1 81 ? 43.730 13.218 65.972 1.00 19.29 81 GLU A O 1
ATOM 670 N N . ILE A 1 82 ? 43.766 14.803 67.566 1.00 20.07 82 ILE A N 1
ATOM 671 C CA . ILE A 1 82 ? 42.406 15.275 67.327 1.00 20.59 82 ILE A CA 1
ATOM 672 C C . ILE A 1 82 ? 42.421 16.563 66.494 1.00 21.40 82 ILE A C 1
ATOM 673 O O . ILE A 1 82 ? 41.859 16.602 65.391 1.00 24.84 82 ILE A O 1
ATOM 678 N N . ALA A 1 83 ? 43.175 17.562 66.935 1.00 20.95 83 ALA A N 1
ATOM 679 C CA . ALA A 1 83 ? 43.386 18.754 66.077 1.00 22.65 83 ALA A CA 1
ATOM 680 C C . ALA A 1 83 ? 44.659 19.515 66.441 1.00 22.49 83 ALA A C 1
ATOM 6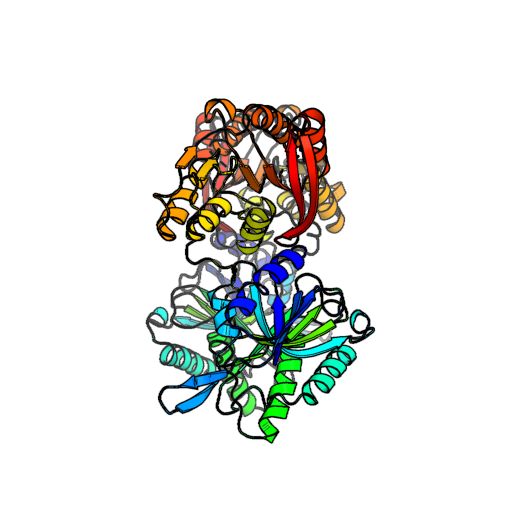81 O O . ALA A 1 83 ? 45.044 19.518 67.605 1.00 23.93 83 ALA A O 1
ATOM 683 N N . SER A 1 84 ? 45.328 20.085 65.435 1.00 23.84 84 SER A N 1
ATOM 684 C CA . SER A 1 84 ? 46.437 21.021 65.607 1.00 25.68 84 SER A CA 1
ATOM 685 C C . SER A 1 84 ? 46.057 22.255 64.821 1.00 26.69 84 SER A C 1
ATOM 686 O O . SER A 1 84 ? 45.749 22.138 63.629 1.00 26.20 84 SER A O 1
ATOM 689 N N . GLU A 1 85 ? 46.243 23.432 65.413 1.00 25.08 85 GLU A N 1
ATOM 690 C CA . GLU A 1 85 ? 45.907 24.678 64.706 1.00 24.94 85 GLU A CA 1
ATOM 691 C C . GLU A 1 85 ? 46.766 25.809 65.188 1.00 22.17 85 GLU A C 1
ATOM 692 O O . GLU A 1 85 ? 47.021 25.910 66.385 1.00 20.53 85 GLU A O 1
ATOM 698 N N . LYS A 1 86 ? 47.031 26.767 64.299 1.00 25.88 86 LYS A N 1
ATOM 699 C CA . LYS A 1 86 ? 47.637 28.051 64.713 1.00 27.93 86 LYS A CA 1
ATOM 700 C C . LYS A 1 86 ? 46.588 29.019 65.281 1.00 28.18 86 LYS A C 1
ATOM 701 O O . LYS A 1 86 ? 45.609 29.318 64.612 1.00 28.82 86 LYS A O 1
ATOM 707 N N . PHE A 1 87 ? 46.770 29.477 66.514 1.00 28.51 87 PHE A N 1
ATOM 708 C CA . PHE A 1 87 ? 45.896 30.515 67.065 1.00 30.37 87 PHE A CA 1
ATOM 709 C C . PHE A 1 87 ? 46.637 31.842 66.912 1.00 31.27 87 PHE A C 1
ATOM 710 O O . PHE A 1 87 ? 47.279 32.319 67.846 1.00 31.52 87 PHE A O 1
ATOM 718 N N . ASN A 1 88 ? 46.656 32.368 65.690 1.00 33.36 88 ASN A N 1
ATOM 719 C CA . ASN A 1 88 ? 47.496 33.536 65.395 1.00 36.52 88 ASN A CA 1
ATOM 720 C C . ASN A 1 88 ? 47.243 34.608 66.444 1.00 36.24 88 ASN A C 1
ATOM 721 O O . ASN A 1 88 ? 46.101 34.831 66.842 1.00 37.66 88 ASN A O 1
ATOM 726 N N . GLY A 1 89 ? 48.324 35.129 67.009 1.00 37.04 89 GLY A N 1
ATOM 727 C CA . GLY A 1 89 ? 48.253 36.193 67.991 1.00 36.45 89 GLY A CA 1
ATOM 728 C C . GLY A 1 89 ? 47.884 35.809 69.410 1.00 37.75 89 GLY A C 1
ATOM 729 O O . GLY A 1 89 ? 47.677 36.685 70.250 1.00 37.01 89 GLY A O 1
ATOM 730 N N . ILE A 1 90 ? 47.763 34.515 69.710 1.00 36.44 90 ILE A N 1
ATOM 731 C CA . ILE A 1 90 ? 47.254 34.160 71.030 1.00 36.87 90 ILE A CA 1
ATOM 732 C C . ILE A 1 90 ? 48.228 34.469 72.182 1.00 37.34 90 ILE A C 1
ATOM 733 O O . ILE A 1 90 ? 47.807 34.521 73.344 1.00 37.73 90 ILE A O 1
ATOM 738 N N . GLU A 1 91 ? 49.518 34.634 71.872 1.00 37.92 91 GLU A N 1
ATOM 739 C CA . GLU A 1 91 ? 50.507 34.988 72.888 1.00 39.98 91 GLU A CA 1
ATOM 740 C C . GLU A 1 91 ? 50.207 36.384 73.467 1.00 42.07 91 GLU A C 1
ATOM 741 O O . GLU A 1 91 ? 50.389 36.625 74.662 1.00 40.64 91 GLU A O 1
ATOM 747 N N . LYS A 1 92 ? 49.682 37.274 72.620 1.00 43.47 92 LYS A N 1
ATOM 748 C CA . LYS A 1 92 ? 49.400 38.652 73.022 1.00 44.74 92 LYS A CA 1
ATOM 749 C C . LYS A 1 92 ? 48.022 38.843 73.620 1.00 45.93 92 LYS A C 1
ATOM 750 O O . LYS A 1 92 ? 47.753 39.903 74.187 1.00 47.72 92 LYS A O 1
ATOM 756 N N . ASP A 1 93 ? 47.122 37.872 73.431 1.00 45.77 93 ASP A N 1
ATOM 757 C CA . ASP A 1 93 ? 45.731 38.030 73.881 1.00 45.78 93 ASP A CA 1
ATOM 758 C C . ASP A 1 93 ? 45.728 38.127 75.393 1.00 46.53 93 ASP A C 1
ATOM 759 O O . ASP A 1 93 ? 46.521 37.448 76.068 1.00 45.20 93 ASP A O 1
ATOM 764 N N . GLU A 1 94 ? 44.811 38.941 75.920 1.00 46.47 94 GLU A N 1
ATOM 765 C CA A GLU A 1 94 ? 44.527 38.926 77.345 0.50 46.81 94 GLU A CA 1
ATOM 766 C CA B GLU A 1 94 ? 44.505 38.940 77.345 0.50 46.80 94 GLU A CA 1
ATOM 767 C C . GLU A 1 94 ? 44.051 37.548 77.778 1.00 46.87 94 GLU A C 1
ATOM 768 O O . GLU A 1 94 ? 43.498 36.785 76.977 1.00 47.65 94 GLU A O 1
ATOM 779 N N . SER A 1 95 ? 44.265 37.240 79.050 1.00 46.68 95 SER A N 1
ATOM 780 C CA . SER A 1 95 ? 43.912 35.950 79.615 1.00 46.58 95 SER A CA 1
ATOM 781 C C . SER A 1 95 ? 42.492 35.481 79.254 1.00 46.37 95 SER A C 1
ATOM 782 O O . SER A 1 95 ? 42.303 34.359 78.751 1.00 44.67 95 SER A O 1
ATOM 785 N N . GLU A 1 96 ? 41.498 36.350 79.464 1.00 45.04 96 GLU A N 1
ATOM 786 C CA . GLU A 1 96 ? 40.095 35.998 79.193 1.00 43.27 96 GLU A CA 1
ATOM 787 C C . GLU A 1 96 ? 39.847 35.621 77.730 1.00 41.56 96 GLU A C 1
ATOM 788 O O . GLU A 1 96 ? 39.138 34.654 77.439 1.00 41.47 96 GLU A O 1
ATOM 794 N N . GLU A 1 97 ? 40.414 36.397 76.815 1.00 39.44 97 GLU A N 1
ATOM 795 C CA . GLU A 1 97 ? 40.231 36.156 75.391 1.00 40.17 97 GLU A CA 1
ATOM 796 C C . GLU A 1 97 ? 40.943 34.868 74.924 1.00 38.63 97 GLU A C 1
ATOM 797 O O . GLU A 1 97 ? 40.352 34.047 74.208 1.00 37.08 97 GLU A O 1
ATOM 803 N N . ALA A 1 98 ? 42.204 34.705 75.317 1.00 37.62 98 ALA A N 1
ATOM 804 C CA . ALA A 1 98 ? 42.957 33.490 74.970 1.00 37.00 98 ALA A CA 1
ATOM 805 C C . ALA A 1 98 ? 42.222 32.197 75.357 1.00 37.09 98 ALA A C 1
ATOM 806 O O . ALA A 1 98 ? 42.088 31.278 74.539 1.00 36.92 98 ALA A O 1
ATOM 808 N N . LEU A 1 99 ? 41.772 32.115 76.607 1.00 37.44 99 LEU A N 1
ATOM 809 C CA . LEU A 1 99 ? 41.004 30.971 77.066 1.00 36.38 99 LEU A CA 1
ATOM 810 C C . LEU A 1 99 ? 39.700 30.808 76.287 1.00 38.29 99 LEU A C 1
ATOM 811 O O . LEU A 1 99 ? 39.279 29.692 76.001 1.00 36.86 99 LEU A O 1
ATOM 816 N N . LYS A 1 100 ? 39.089 31.917 75.884 1.00 38.43 100 LYS A N 1
ATOM 817 C CA . LYS A 1 100 ? 37.837 31.812 75.146 1.00 39.36 100 LYS A CA 1
ATOM 818 C C . LYS A 1 100 ? 38.072 31.094 73.818 1.00 37.35 100 LYS A C 1
ATOM 819 O O . LYS A 1 100 ? 37.311 30.196 73.442 1.00 36.81 100 LYS A O 1
ATOM 825 N N . ARG A 1 101 ? 39.167 31.461 73.161 1.00 34.62 101 ARG A N 1
ATOM 826 C CA . ARG A 1 101 ? 39.528 30.926 71.859 1.00 34.11 101 ARG A CA 1
ATOM 827 C C . ARG A 1 101 ? 39.729 29.414 71.984 1.00 33.51 101 ARG A C 1
ATOM 828 O O . ARG A 1 101 ? 39.227 28.615 71.179 1.00 30.31 101 ARG A O 1
ATOM 836 N N . ILE A 1 102 ? 40.399 29.040 73.062 1.00 31.46 102 ILE A N 1
ATOM 837 C CA . ILE A 1 102 ? 40.713 27.652 73.312 1.00 31.15 102 ILE A CA 1
ATOM 838 C C . ILE A 1 102 ? 39.444 26.873 73.619 1.00 31.23 102 ILE A C 1
ATOM 839 O O . ILE A 1 102 ? 39.161 25.862 72.974 1.00 30.65 102 ILE A O 1
ATOM 844 N N . LYS A 1 103 ? 38.632 27.384 74.543 1.00 31.99 103 LYS A N 1
ATOM 845 C CA . LYS A 1 103 ? 37.353 26.736 74.858 1.00 33.29 103 LYS A CA 1
ATOM 846 C C . LYS A 1 103 ? 36.446 26.577 73.630 1.00 32.58 103 LYS A C 1
ATOM 847 O O . LYS A 1 103 ? 35.889 25.501 73.399 1.00 33.04 103 LYS A O 1
ATOM 853 N N . ASP A 1 104 ? 36.267 27.647 72.867 1.00 33.46 104 ASP A N 1
ATOM 854 C CA . ASP A 1 104 ? 35.428 27.570 71.673 1.00 33.41 104 ASP A CA 1
ATOM 855 C C . ASP A 1 104 ? 35.962 26.560 70.667 1.00 32.52 104 ASP A C 1
ATOM 856 O O . ASP A 1 104 ? 35.194 25.837 70.018 1.00 32.17 104 ASP A O 1
ATOM 861 N N . PHE A 1 105 ? 37.276 26.564 70.464 1.00 31.33 105 PHE A N 1
ATOM 862 C CA . PHE A 1 105 ? 37.860 25.618 69.523 1.00 29.81 105 PHE A CA 1
ATOM 863 C C . PHE A 1 105 ? 37.605 24.181 69.977 1.00 27.73 105 PHE A C 1
ATOM 864 O O . PHE A 1 105 ? 37.160 23.335 69.193 1.00 27.21 105 PHE A O 1
ATOM 872 N N . VAL A 1 106 ? 37.889 23.899 71.238 1.00 24.99 106 VAL A N 1
ATOM 873 C CA . VAL A 1 106 ? 37.783 22.528 71.738 1.00 25.30 106 VAL A CA 1
ATOM 874 C C . VAL A 1 106 ? 36.324 22.064 71.729 1.00 25.49 106 VAL A C 1
ATOM 875 O O . VAL A 1 106 ? 36.050 20.901 71.497 1.00 23.22 106 VAL A O 1
ATOM 879 N N . SER A 1 107 ? 35.399 23.011 71.930 1.00 26.27 107 SER A N 1
ATOM 880 C CA . SER A 1 107 ? 33.975 22.695 72.022 1.00 27.13 107 SER A CA 1
ATOM 881 C C . SER A 1 107 ? 33.478 22.203 70.693 1.00 27.34 107 SER A C 1
ATOM 882 O O . SER A 1 107 ? 32.487 21.473 70.620 1.00 28.20 107 SER A O 1
ATOM 885 N N . SER A 1 108 ? 34.195 22.569 69.637 1.00 27.73 108 SER A N 1
ATOM 886 C CA . SER A 1 108 ? 33.779 22.225 68.290 1.00 27.80 108 SER A CA 1
ATOM 887 C C . SER A 1 108 ? 34.340 20.882 67.849 1.00 26.27 108 SER A C 1
ATOM 888 O O . SER A 1 108 ? 33.988 20.383 66.785 1.00 24.90 108 SER A O 1
ATOM 891 N N . LEU A 1 109 ? 35.240 20.299 68.639 1.00 25.72 109 LEU A N 1
ATOM 892 C CA . LEU A 1 109 ? 35.904 19.068 68.183 1.00 24.10 109 LEU A CA 1
ATOM 893 C C . LEU A 1 109 ? 35.071 17.859 68.593 1.00 24.04 109 LEU A C 1
ATOM 894 O O . LEU A 1 109 ? 34.526 17.827 69.687 1.00 23.55 109 LEU A O 1
ATOM 899 N N . PRO A 1 110 ? 35.018 16.845 67.731 1.00 23.41 110 PRO A N 1
ATOM 900 C CA . PRO A 1 110 ? 34.240 15.626 67.992 1.00 25.34 110 PRO A CA 1
ATOM 901 C C . PRO A 1 110 ? 34.952 14.663 68.969 1.00 26.02 110 PRO A C 1
ATOM 902 O O . PRO A 1 110 ? 35.228 13.512 68.631 1.00 27.64 110 PRO A O 1
ATOM 906 N N . VAL A 1 111 ? 35.180 15.145 70.187 1.00 28.26 111 VAL A N 1
ATOM 907 C CA . VAL A 1 111 ? 35.876 14.399 71.217 1.00 29.93 111 VAL A CA 1
ATOM 908 C C . VAL A 1 111 ? 35.136 13.095 71.595 1.00 31.79 111 VAL A C 1
ATOM 909 O O . VAL A 1 111 ? 35.766 12.092 71.960 1.00 32.23 111 VAL A O 1
ATOM 913 N N . GLU A 1 112 ? 33.811 13.120 71.535 1.00 33.07 112 GLU A N 1
ATOM 9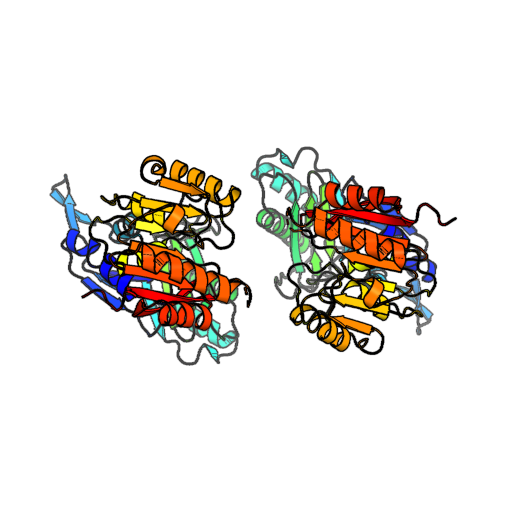14 C CA . GLU A 1 112 ? 33.021 11.910 71.795 1.00 35.45 112 GLU A CA 1
ATOM 915 C C . GLU A 1 112 ? 33.359 10.765 70.832 1.00 36.67 112 GLU A C 1
ATOM 916 O O . GLU A 1 112 ? 33.107 9.600 71.137 1.00 38.08 112 GLU A O 1
ATOM 922 N N . GLN A 1 113 ? 34.022 11.070 69.721 1.00 38.23 113 GLN A N 1
ATOM 923 C CA . GLN A 1 113 ? 34.584 10.002 68.877 1.00 40.44 113 GLN A CA 1
ATOM 924 C C . GLN A 1 113 ? 35.964 9.419 69.283 1.00 41.57 113 GLN A C 1
ATOM 925 O O . GLN A 1 113 ? 36.504 8.603 68.562 1.00 43.49 113 GLN A O 1
ATOM 931 N N . PHE A 1 114 ? 36.489 9.773 70.450 1.00 42.67 114 PHE A N 1
ATOM 932 C CA . PHE A 1 114 ? 37.846 9.366 70.850 1.00 44.15 114 PHE A CA 1
ATOM 933 C C . PHE A 1 114 ? 37.824 8.944 72.318 1.00 47.47 114 PHE A C 1
ATOM 934 O O . PHE A 1 114 ? 38.809 9.091 73.057 1.00 48.04 114 PHE A O 1
ATOM 942 N N . VAL A 1 115 ? 36.653 8.558 72.780 1.00 48.33 115 VAL A N 1
ATOM 943 C CA . VAL A 1 115 ? 36.531 8.027 74.111 1.00 51.23 115 VAL A CA 1
ATOM 944 C C . VAL A 1 115 ? 35.167 7.362 74.144 1.00 52.23 115 VAL A C 1
ATOM 945 O O . VAL A 1 115 ? 34.247 7.827 73.483 1.00 52.81 115 VAL A O 1
ATOM 949 N N . LYS A 1 116 ? 35.089 6.183 74.737 1.00 54.58 116 LYS A N 1
ATOM 950 C CA . LYS A 1 116 ? 33.789 5.623 75.079 1.00 58.21 116 LYS A CA 1
ATOM 951 C C . LYS A 1 116 ? 33.392 6.350 76.337 1.00 60.26 116 LYS A C 1
ATOM 952 O O . LYS A 1 116 ? 33.967 6.100 77.387 1.00 62.02 116 LYS A O 1
ATOM 958 N N . VAL A 1 117 ? 32.469 7.297 76.234 1.00 62.50 117 VAL A N 1
ATOM 959 C CA . VAL A 1 117 ? 32.115 8.112 77.395 1.00 63.73 117 VAL A CA 1
ATOM 960 C C . VAL A 1 117 ? 31.661 7.336 78.665 1.00 63.82 117 VAL A C 1
ATOM 961 O O . VAL A 1 117 ? 31.431 7.941 79.718 1.00 64.83 117 VAL A O 1
ATOM 965 N N . SER A 1 118 ? 31.625 6.002 78.598 1.00 62.76 118 SER A N 1
ATOM 966 C CA . SER A 1 118 ? 31.736 5.189 79.820 1.00 60.79 118 SER A CA 1
ATOM 967 C C . SER A 1 118 ? 33.115 5.314 80.513 1.00 59.25 118 SER A C 1
ATOM 968 O O . SER A 1 118 ? 33.187 5.390 81.742 1.00 59.67 118 SER A O 1
ATOM 971 N N . GLU A 1 119 ? 34.188 5.397 79.718 1.00 56.21 119 GLU A N 1
ATOM 972 C CA . GLU A 1 119 ? 35.568 5.526 80.224 1.00 52.44 119 GLU A CA 1
ATOM 973 C C . GLU A 1 119 ? 35.840 6.845 80.966 1.00 48.93 119 GLU A C 1
ATOM 974 O O . GLU A 1 119 ? 35.288 7.892 80.643 1.00 48.92 119 GLU A O 1
ATOM 980 N N . THR A 1 120 ? 36.738 6.792 81.936 1.00 45.02 120 THR A N 1
ATOM 981 C CA . THR A 1 120 ? 37.145 7.983 82.670 1.00 42.31 120 THR A CA 1
ATOM 982 C C . THR A 1 120 ? 38.227 8.706 81.869 1.00 39.74 120 THR A C 1
ATOM 983 O O . THR A 1 120 ? 39.046 8.069 81.189 1.00 36.83 120 THR A O 1
ATOM 987 N N . PHE A 1 121 ? 38.281 10.027 82.011 1.00 37.62 121 PHE A N 1
ATOM 988 C CA . PHE A 1 121 ? 39.314 10.796 81.321 1.00 36.02 121 PHE A CA 1
ATOM 989 C C . PHE A 1 121 ? 39.927 11.840 82.228 1.00 35.56 121 PHE A C 1
ATOM 990 O O . PHE A 1 121 ? 39.361 12.180 83.271 1.00 35.40 121 PHE A O 1
ATOM 998 N N . ALA A 1 122 ? 41.097 12.328 81.836 1.00 31.88 122 ALA A N 1
ATOM 999 C CA . ALA A 1 122 ? 41.691 13.486 82.454 1.00 31.84 122 ALA A CA 1
ATOM 1000 C C . ALA A 1 122 ? 42.355 14.283 81.328 1.00 31.09 122 ALA A C 1
ATOM 1001 O O . ALA A 1 122 ? 42.508 13.761 80.215 1.00 29.02 122 ALA A O 1
ATOM 1003 N N . VAL A 1 123 ? 42.716 15.538 81.618 1.00 31.31 123 VAL A N 1
ATOM 1004 C CA . VAL A 1 123 ? 43.446 16.407 80.680 1.00 30.33 123 VAL A CA 1
ATOM 1005 C C . VAL A 1 123 ? 44.824 16.720 81.239 1.00 30.34 123 VAL A C 1
ATOM 1006 O O . VAL A 1 123 ? 44.941 17.213 82.356 1.00 30.99 123 VAL A O 1
ATOM 1010 N N . ARG A 1 124 ? 45.869 16.411 80.483 1.00 27.32 124 ARG A N 1
ATOM 1011 C CA . ARG A 1 124 ? 47.203 16.872 80.811 1.00 28.61 124 ARG A CA 1
ATOM 1012 C C . ARG A 1 124 ? 47.535 18.019 79.872 1.00 28.77 124 ARG A C 1
ATOM 1013 O O . ARG A 1 124 ? 47.201 17.975 78.686 1.00 29.66 124 ARG A O 1
ATOM 1021 N N . SER A 1 125 ? 48.158 19.062 80.400 1.00 28.95 125 SER A N 1
ATOM 1022 C CA . SER A 1 125 ? 48.540 20.208 79.574 1.00 29.14 125 SER A CA 1
ATOM 1023 C C . SER A 1 125 ? 50.053 20.423 79.555 1.00 28.27 125 SER A C 1
ATOM 1024 O O . SER A 1 125 ? 50.757 20.062 80.493 1.00 29.67 125 SER A O 1
ATOM 1027 N N . PHE A 1 126 ? 50.533 21.026 78.480 1.00 28.72 126 PHE A N 1
ATOM 1028 C CA . PHE A 1 126 ? 51.900 21.481 78.382 1.00 28.13 126 PHE A CA 1
ATOM 1029 C C . PHE A 1 126 ? 51.848 22.841 77.702 1.00 28.73 126 PHE A C 1
ATOM 1030 O O . PHE A 1 126 ? 51.126 23.022 76.712 1.00 28.92 126 PHE A O 1
ATOM 1038 N N . ARG A 1 127 ? 52.557 23.815 78.269 1.00 29.21 127 ARG A N 1
ATOM 1039 C CA . ARG A 1 127 ? 52.600 25.161 77.706 1.00 29.18 127 ARG A CA 1
ATOM 1040 C C . ARG A 1 127 ? 54.028 25.645 77.592 1.00 30.67 127 ARG A C 1
ATOM 1041 O O . ARG A 1 127 ? 54.803 25.478 78.529 1.00 30.60 127 ARG A O 1
ATOM 1049 N N . LYS A 1 128 ? 54.357 26.290 76.476 1.00 30.09 128 LYS A N 1
ATOM 1050 C CA . LYS A 1 128 ? 55.677 26.883 76.296 1.00 34.16 128 LYS A CA 1
ATOM 1051 C C . LYS A 1 128 ? 55.598 28.176 75.490 1.00 34.24 128 LYS A C 1
ATOM 1052 O O . LYS A 1 128 ? 55.034 28.195 74.394 1.00 33.22 128 LYS A O 1
ATOM 1058 N N . GLY A 1 129 ? 56.187 29.245 76.025 1.00 35.82 129 GLY A N 1
ATOM 1059 C CA . GLY A 1 129 ? 56.214 30.536 75.326 1.00 38.75 129 GLY A CA 1
ATOM 1060 C C . GLY A 1 129 ? 55.880 31.688 76.252 1.00 40.63 129 GLY A C 1
ATOM 1061 O O . GLY A 1 129 ? 55.957 31.546 77.472 1.00 40.54 129 GLY A O 1
ATOM 1062 N N . ASP A 1 130 ? 55.557 32.843 75.669 1.00 41.86 130 ASP A N 1
ATOM 1063 C CA A ASP A 1 130 ? 55.075 33.968 76.466 0.50 42.53 130 ASP A CA 1
ATOM 1064 C CA B ASP A 1 130 ? 55.101 34.004 76.429 0.50 42.19 130 ASP A CA 1
ATOM 1065 C C . ASP A 1 130 ? 53.579 34.187 76.288 1.00 42.04 130 ASP A C 1
ATOM 1066 O O . ASP A 1 130 ? 53.129 34.880 75.378 1.00 44.46 130 ASP A O 1
ATOM 1075 N N . HIS A 1 131 ? 52.802 33.578 77.173 1.00 39.76 131 HIS A N 1
ATOM 1076 C CA . HIS A 1 131 ? 51.345 33.730 77.159 1.00 38.62 131 HIS A CA 1
ATOM 1077 C C . HIS A 1 131 ? 50.898 34.526 78.392 1.00 39.38 131 HIS A C 1
ATOM 1078 O O . HIS A 1 131 ? 51.667 34.695 79.343 1.00 38.55 131 HIS A O 1
ATOM 1085 N N . ASN A 1 132 ? 49.665 35.022 78.365 1.00 39.45 132 ASN A N 1
ATOM 1086 C CA . ASN A 1 132 ? 49.009 35.530 79.567 1.00 40.56 132 ASN A CA 1
ATOM 1087 C C . ASN A 1 132 ? 48.182 34.474 80.295 1.00 41.50 132 ASN A C 1
ATOM 1088 O O . ASN A 1 132 ? 47.263 34.812 81.052 1.00 42.14 132 ASN A O 1
ATOM 1093 N N . ILE A 1 133 ? 48.469 33.198 80.024 1.00 39.75 133 ILE A N 1
ATOM 1094 C CA . ILE A 1 133 ? 47.770 32.091 80.663 1.00 37.60 133 ILE A CA 1
ATOM 1095 C C . ILE A 1 133 ? 48.788 31.022 81.069 1.00 36.95 133 ILE A C 1
ATOM 1096 O O . ILE A 1 133 ? 49.916 31.031 80.582 1.00 37.46 133 ILE A O 1
ATOM 1101 N N . THR A 1 134 ? 48.395 30.113 81.956 1.00 34.69 134 THR A N 1
ATOM 1102 C CA . THR A 1 134 ? 49.294 29.064 82.427 1.00 34.69 134 THR A CA 1
ATOM 1103 C C . THR A 1 134 ? 48.848 27.672 81.970 1.00 32.66 134 THR A C 1
ATOM 1104 O O . THR A 1 134 ? 47.727 27.494 81.507 1.00 32.39 134 THR A O 1
ATOM 1108 N N . SER A 1 135 ? 49.706 26.684 82.197 1.00 33.04 135 SER A N 1
ATOM 1109 C CA . SER A 1 135 ? 49.352 25.264 82.073 1.00 34.70 135 SER A CA 1
ATOM 1110 C C . SER A 1 135 ? 48.045 24.903 82.768 1.00 34.48 135 SER A C 1
ATOM 1111 O O . SER A 1 135 ? 47.237 24.129 82.246 1.00 31.60 135 SER A O 1
ATOM 1114 N N . ILE A 1 136 ? 47.917 25.364 84.008 1.00 34.48 136 ILE A N 1
ATOM 1115 C CA . ILE A 1 136 ? 46.720 25.128 84.789 1.00 35.08 136 ILE A CA 1
ATOM 1116 C C . ILE A 1 136 ? 45.477 25.689 84.116 1.00 33.97 136 ILE A C 1
ATOM 1117 O O . ILE A 1 136 ? 44.453 25.004 84.017 1.00 33.52 136 ILE A O 1
ATOM 1122 N N . ASP A 1 137 ? 45.564 26.947 83.689 1.00 33.30 137 ASP A N 1
ATOM 1123 C CA . ASP A 1 137 ? 44.481 27.599 82.949 1.00 33.73 137 ASP A CA 1
ATOM 1124 C C . ASP A 1 137 ? 44.021 26.737 81.764 1.00 33.11 137 ASP A C 1
ATOM 1125 O O . ASP A 1 137 ? 42.828 26.470 81.587 1.00 31.95 137 ASP A O 1
ATOM 1130 N N . ILE A 1 138 ? 44.986 26.353 80.938 1.00 32.14 138 ILE A N 1
ATOM 1131 C CA . ILE A 1 138 ? 44.731 25.507 79.762 1.00 30.68 138 ILE A CA 1
ATOM 1132 C C . ILE A 1 138 ? 44.057 24.187 80.103 1.00 29.67 138 ILE A C 1
ATOM 1133 O O . ILE A 1 138 ? 43.007 23.855 79.526 1.00 30.14 138 ILE A O 1
ATOM 1138 N N . ALA A 1 139 ? 44.623 23.442 81.055 1.00 30.51 139 ALA A N 1
ATOM 1139 C CA . ALA A 1 139 ? 44.019 22.184 81.481 1.00 30.91 139 ALA A CA 1
ATOM 1140 C C . ALA A 1 139 ? 42.585 22.350 82.027 1.00 32.15 139 ALA A C 1
ATOM 1141 O O . ALA A 1 139 ? 41.721 21.491 81.809 1.00 30.23 139 ALA A O 1
ATOM 1143 N N . ARG A 1 140 ? 42.326 23.452 82.720 1.00 32.37 140 ARG A N 1
ATOM 1144 C CA . ARG A 1 140 ? 40.985 23.687 83.261 1.00 34.57 140 ARG A CA 1
ATOM 1145 C C . ARG A 1 140 ? 39.993 23.963 82.137 1.00 33.58 140 ARG A C 1
ATOM 1146 O O . ARG A 1 140 ? 38.937 23.353 82.080 1.00 35.09 140 ARG A O 1
ATOM 1154 N N . THR A 1 141 ? 40.329 24.917 81.277 1.00 33.99 141 THR A N 1
ATOM 1155 C CA . THR A 1 141 ? 39.453 25.333 80.179 1.00 33.50 141 THR A CA 1
ATOM 1156 C C . THR A 1 141 ? 39.185 24.177 79.223 1.00 33.62 141 THR A C 1
ATOM 1157 O O . THR A 1 141 ? 38.031 23.886 78.877 1.00 32.77 141 THR A O 1
ATOM 1161 N N . VAL A 1 142 ? 40.249 23.505 78.801 1.00 32.36 142 VAL A N 1
ATOM 1162 C CA . VAL A 1 142 ? 40.093 22.315 77.960 1.00 29.47 142 VAL A CA 1
ATOM 1163 C C . VAL A 1 142 ? 39.292 21.251 78.666 1.00 29.72 142 VAL A C 1
ATOM 1164 O O . VAL A 1 142 ? 38.384 20.666 78.082 1.00 27.51 142 VAL A O 1
ATOM 1168 N N . GLY A 1 143 ? 39.646 20.976 79.915 1.00 30.41 143 GLY A N 1
ATOM 1169 C CA . GLY A 1 143 ? 38.882 20.025 80.709 1.00 31.08 143 GLY A CA 1
ATOM 1170 C C . GLY A 1 143 ? 37.396 20.364 80.753 1.00 33.23 143 GLY A C 1
ATOM 1171 O O . GLY A 1 143 ? 36.549 19.456 80.744 1.00 33.82 143 GLY A O 1
ATOM 1172 N N . GLU A 1 144 ? 37.079 21.660 80.818 1.00 33.94 144 GLU A N 1
ATOM 1173 C CA . GLU A 1 144 ? 35.688 22.108 80.980 1.00 34.67 144 GLU A CA 1
ATOM 1174 C C . GLU A 1 144 ? 34.990 21.864 79.660 1.00 33.06 144 GLU A C 1
ATOM 1175 O O . GLU A 1 144 ? 33.900 21.298 79.612 1.00 33.21 144 GLU A O 1
ATOM 1181 N N . ALA A 1 145 ? 35.635 22.299 78.578 1.00 30.95 145 ALA A N 1
ATOM 1182 C CA . ALA A 1 145 ? 35.067 22.158 77.249 1.00 30.27 145 ALA A CA 1
ATOM 1183 C C . ALA A 1 145 ? 34.762 20.709 76.890 1.00 31.03 145 ALA A C 1
ATOM 1184 O O . ALA A 1 145 ? 33.704 20.415 76.311 1.00 31.24 145 ALA A O 1
ATOM 1186 N N . ILE A 1 146 ? 35.671 19.798 77.248 1.00 29.84 146 ILE A N 1
ATOM 1187 C CA . ILE A 1 146 ? 35.487 18.377 76.958 1.00 29.18 146 ILE A CA 1
ATOM 1188 C C . ILE A 1 146 ? 34.407 17.762 77.852 1.00 30.58 146 ILE A C 1
ATOM 1189 O O . ILE A 1 146 ? 33.640 16.915 77.390 1.00 29.76 146 ILE A O 1
ATOM 1194 N N . PHE A 1 147 ? 34.343 18.154 79.122 1.00 31.58 147 PHE A N 1
ATOM 1195 C CA . PHE A 1 147 ? 33.284 17.598 79.985 1.00 35.16 147 PHE A CA 1
ATOM 1196 C C . PHE A 1 147 ? 31.909 17.995 79.469 1.00 35.60 147 PHE A C 1
ATOM 1197 O O . PHE A 1 147 ? 31.016 17.146 79.359 1.00 35.23 147 PHE A O 1
ATOM 1205 N N . GLU A 1 148 ? 31.769 19.283 79.125 1.00 38.32 148 GLU A N 1
ATOM 1206 C CA . GLU A 1 148 ? 30.513 19.844 78.625 1.00 39.19 148 GLU A CA 1
ATOM 1207 C C . GLU A 1 148 ? 30.077 19.181 77.322 1.00 39.53 148 GLU A C 1
ATOM 1208 O O . GLU A 1 148 ? 28.907 18.825 77.154 1.00 39.74 148 GLU A O 1
ATOM 1214 N N . ARG A 1 149 ? 30.997 19.053 76.375 1.00 38.08 149 ARG A N 1
ATOM 1215 C CA . ARG A 1 149 ? 30.666 18.374 75.138 1.00 35.86 149 ARG A CA 1
ATOM 1216 C C . ARG A 1 149 ? 30.308 16.905 75.337 1.00 36.70 149 ARG A C 1
ATOM 1217 O O . ARG A 1 149 ? 29.374 16.407 74.700 1.00 34.72 149 ARG A O 1
ATOM 1225 N N . LEU A 1 150 ? 31.052 16.208 76.195 1.00 36.16 150 LEU A N 1
ATOM 1226 C CA . LEU A 1 150 ? 30.795 14.778 76.443 1.00 38.52 150 LEU A CA 1
ATOM 1227 C C . LEU A 1 150 ? 29.422 14.581 77.129 1.00 40.02 150 LEU A C 1
ATOM 1228 O O . LEU A 1 150 ? 28.754 13.565 76.930 1.00 39.58 150 LEU A O 1
ATOM 1233 N N . SER A 1 151 ? 29.010 15.579 77.907 1.00 41.27 151 SER A N 1
ATOM 1234 C CA . SER A 1 151 ? 27.771 15.506 78.664 1.00 42.90 151 SER A CA 1
ATOM 1235 C C . SER A 1 151 ? 26.567 15.576 77.742 1.00 44.21 151 SER A C 1
ATOM 1236 O O . SER A 1 151 ? 25.468 15.172 78.119 1.00 45.06 151 SER A O 1
ATOM 1239 N N . ARG A 1 152 ? 26.786 16.049 76.518 1.00 45.15 152 ARG A N 1
ATOM 1240 C CA . ARG A 1 152 ? 25.746 16.041 75.487 1.00 46.57 152 ARG A CA 1
ATOM 1241 C C . ARG A 1 152 ? 25.402 14.628 74.991 1.00 47.44 152 ARG A C 1
ATOM 1242 O O . ARG A 1 152 ? 24.434 14.444 74.252 1.00 48.17 152 ARG A O 1
ATOM 1250 N N . PHE A 1 153 ? 26.208 13.642 75.378 1.00 47.25 153 PHE A N 1
ATOM 1251 C CA . PHE A 1 153 ? 26.112 12.301 74.814 1.00 48.00 153 PHE A CA 1
ATOM 1252 C C . PHE A 1 153 ? 25.983 11.207 75.882 1.00 48.80 153 PHE A C 1
ATOM 1253 O O . PHE A 1 153 ? 26.000 10.025 75.553 1.00 49.29 153 PHE A O 1
ATOM 1261 N N . GLY A 1 154 ? 25.968 11.583 77.158 1.00 49.04 154 GLY A N 1
ATOM 1262 C CA . GLY A 1 154 ? 26.097 10.590 78.217 1.00 49.96 154 GLY A CA 1
ATOM 1263 C C . GLY A 1 154 ? 26.568 11.195 79.515 1.00 51.10 154 GLY A C 1
ATOM 1264 O O . GLY A 1 154 ? 26.595 12.415 79.666 1.00 52.00 154 GLY A O 1
ATOM 1265 N N . THR A 1 155 ? 26.936 10.343 80.465 1.00 52.49 155 THR A N 1
ATOM 1266 C CA . THR A 1 155 ? 27.489 10.812 81.732 1.00 53.72 155 THR A CA 1
ATOM 1267 C C . THR A 1 155 ? 28.991 10.551 81.829 1.00 54.74 155 THR A C 1
ATOM 1268 O O . THR A 1 155 ? 29.421 9.407 81.995 1.00 55.64 155 THR A O 1
ATOM 1272 N N . PRO A 1 156 ? 29.797 11.620 81.735 1.00 55.45 156 PRO A N 1
ATOM 1273 C CA . PRO A 1 156 ? 31.236 11.456 81.644 1.00 55.67 156 PRO A CA 1
ATOM 1274 C C . PRO A 1 156 ? 31.867 11.455 83.036 1.00 56.23 156 PRO A C 1
ATOM 1275 O O . PRO A 1 156 ? 31.482 12.272 83.875 1.00 56.63 156 PRO A O 1
ATOM 1279 N N . LEU A 1 157 ? 32.823 10.564 83.295 1.00 56.34 157 LEU A N 1
ATOM 1280 C CA . LEU A 1 157 ? 33.611 10.710 84.522 1.00 56.56 157 LEU A CA 1
ATOM 1281 C C . LEU A 1 157 ? 35.098 10.971 84.393 1.00 55.60 157 LEU A C 1
ATOM 1282 O O . LEU A 1 157 ? 35.847 10.181 83.807 1.00 54.88 157 LEU A O 1
ATOM 1287 N N . VAL A 1 158 ? 35.487 12.118 84.945 1.00 54.62 158 VAL A N 1
ATOM 1288 C CA . VAL A 1 158 ? 36.863 12.426 85.285 1.00 54.19 158 VAL A CA 1
ATOM 1289 C C . VAL A 1 158 ? 37.453 11.405 86.269 1.00 54.65 158 VAL A C 1
ATOM 1290 O O . VAL A 1 158 ? 36.736 10.811 87.077 1.00 54.94 158 VAL A O 1
ATOM 1294 N N . ASN A 1 159 ? 38.733 11.107 86.091 1.00 53.58 159 ASN A N 1
ATOM 1295 C CA . ASN A 1 159 ? 39.575 10.557 87.142 1.00 54.03 159 ASN A CA 1
ATOM 1296 C C . ASN A 1 159 ? 40.986 11.073 86.893 1.00 54.38 159 ASN A C 1
ATOM 1297 O O . ASN A 1 159 ? 41.652 10.639 85.947 1.00 53.33 159 ASN A O 1
ATOM 1302 N N . LEU A 1 160 ? 41.408 12.033 87.712 1.00 54.82 160 LEU A N 1
ATOM 1303 C CA . LEU A 1 160 ? 42.642 12.778 87.473 1.00 56.42 160 LEU A CA 1
ATOM 1304 C C . LEU A 1 160 ? 43.912 11.921 87.509 1.00 56.39 160 LEU A C 1
ATOM 1305 O O . LEU A 1 160 ? 44.901 12.246 86.839 1.00 55.76 160 LEU A O 1
ATOM 1310 N N . ASP A 1 161 ? 43.854 10.815 88.250 1.00 56.57 161 ASP A N 1
ATOM 1311 C CA . ASP A 1 161 ? 45.041 10.036 88.597 1.00 56.54 161 ASP A CA 1
ATOM 1312 C C . ASP A 1 161 ? 45.171 8.782 87.760 1.00 56.60 161 ASP A C 1
ATOM 1313 O O . ASP A 1 161 ? 46.260 8.452 87.289 1.00 57.47 161 ASP A O 1
ATOM 1318 N N . HIS A 1 162 ? 44.068 8.056 87.614 1.00 56.57 162 HIS A N 1
ATOM 1319 C CA . HIS A 1 162 ? 44.073 6.835 86.821 1.00 56.21 162 HIS A CA 1
ATOM 1320 C C . HIS A 1 162 ? 43.041 6.884 85.710 1.00 53.20 162 HIS A C 1
ATOM 1321 O O . HIS A 1 162 ? 42.246 5.956 85.566 1.00 53.27 162 HIS A O 1
ATOM 1328 N N . PRO A 1 163 ? 43.085 7.944 84.883 1.00 50.94 163 PRO A N 1
ATOM 1329 C CA . PRO A 1 163 ? 42.162 8.034 83.749 1.00 48.15 163 PRO A CA 1
ATOM 1330 C C . PRO A 1 163 ? 42.347 6.867 82.802 1.00 45.92 163 PRO A C 1
ATOM 1331 O O . PRO A 1 163 ? 43.460 6.406 82.609 1.00 45.78 163 PRO A O 1
ATOM 1335 N N . ALA A 1 164 ? 41.273 6.421 82.174 1.00 43.51 164 ALA A N 1
ATOM 1336 C CA . ALA A 1 164 ? 41.402 5.443 81.107 1.00 42.57 164 ALA A CA 1
ATOM 1337 C C . ALA A 1 164 ? 41.931 6.104 79.834 1.00 40.57 164 ALA A C 1
ATOM 1338 O O . ALA A 1 164 ? 42.602 5.459 79.026 1.00 40.70 164 ALA A O 1
ATOM 1340 N N . VAL A 1 165 ? 41.604 7.386 79.668 1.00 36.81 165 VAL A N 1
ATOM 1341 C CA . VAL A 1 165 ? 41.958 8.158 78.488 1.00 35.48 165 VAL A CA 1
ATOM 1342 C C . VAL A 1 165 ? 42.554 9.499 78.932 1.00 34.02 165 VAL A C 1
ATOM 1343 O O . VAL A 1 165 ? 41.936 10.218 79.741 1.00 34.82 165 VAL A O 1
ATOM 1347 N N . ILE A 1 166 ? 43.777 9.789 78.475 1.00 30.61 166 ILE A N 1
ATOM 1348 C CA . ILE A 1 166 ? 44.396 11.107 78.681 1.00 28.76 166 ILE A CA 1
ATOM 1349 C C . ILE A 1 166 ? 44.319 11.953 77.401 1.00 28.24 166 ILE A C 1
ATOM 1350 O O . ILE A 1 166 ? 44.781 11.539 76.327 1.00 24.24 166 ILE A O 1
ATOM 1355 N N . PHE A 1 167 ? 43.627 13.077 77.510 1.00 24.12 167 PHE A N 1
ATOM 1356 C CA . PHE A 1 167 ? 43.631 14.089 76.486 1.00 25.76 167 PHE A CA 1
ATOM 1357 C C . PHE A 1 167 ? 44.833 14.955 76.796 1.00 24.86 167 PHE A C 1
ATOM 1358 O O . PHE A 1 167 ? 44.962 15.469 77.900 1.00 29.31 167 PHE A O 1
ATOM 1366 N N . ARG A 1 168 ? 45.742 15.099 75.854 1.00 24.55 168 ARG A N 1
ATOM 1367 C CA A ARG A 1 168 ? 46.843 16.020 76.063 0.50 23.25 168 ARG A CA 1
ATOM 1368 C CA B ARG A 1 168 ? 46.862 16.008 76.042 0.50 23.84 168 ARG A CA 1
ATOM 1369 C C . ARG A 1 168 ? 46.652 17.277 75.217 1.00 24.17 168 ARG A C 1
ATOM 1370 O O . ARG A 1 168 ? 46.457 17.205 73.999 1.00 22.33 168 ARG A O 1
ATOM 1385 N N . ALA A 1 169 ? 46.656 18.419 75.892 1.00 23.89 169 ALA A N 1
ATOM 1386 C CA . ALA A 1 169 ? 46.543 19.729 75.247 1.00 23.58 169 ALA A CA 1
ATOM 1387 C C . ALA A 1 169 ? 47.867 20.476 75.399 1.00 22.95 169 ALA A C 1
ATOM 1388 O O . ALA A 1 169 ? 48.349 20.634 76.498 1.00 22.97 169 ALA A O 1
ATOM 1390 N N . GLU A 1 170 ? 48.428 20.958 74.292 1.00 23.06 170 GLU A N 1
ATOM 1391 C CA . GLU A 1 170 ? 49.713 21.640 74.341 1.00 21.88 170 GLU A CA 1
ATOM 1392 C C . GLU A 1 170 ? 49.544 22.940 73.644 1.00 21.81 170 GLU A C 1
ATOM 1393 O O . GLU A 1 170 ? 48.997 22.971 72.561 1.00 21.85 170 GLU A O 1
ATOM 1399 N N . LEU A 1 171 ? 50.085 24.001 74.232 1.00 22.62 171 LEU A N 1
ATOM 1400 C CA . LEU A 1 171 ? 50.157 25.285 73.563 1.00 23.96 171 LEU A CA 1
ATOM 1401 C C . LEU A 1 171 ? 51.608 25.731 73.536 1.00 24.62 171 LEU A C 1
ATOM 1402 O O . LEU A 1 171 ? 52.195 25.990 74.587 1.00 24.76 171 LEU A O 1
ATOM 1407 N N . ILE A 1 172 ? 52.175 25.811 72.340 1.00 23.93 172 ILE A N 1
ATOM 1408 C CA . ILE A 1 172 ? 53.566 26.188 72.165 1.00 26.22 172 ILE A CA 1
ATOM 1409 C C . ILE A 1 172 ? 53.603 27.344 71.199 1.00 25.37 172 ILE A C 1
ATOM 1410 O O . ILE A 1 172 ? 53.151 27.222 70.050 1.00 22.51 172 ILE A O 1
ATOM 1415 N N . LYS A 1 173 ? 54.105 28.479 71.675 1.00 28.84 173 LYS A N 1
ATOM 1416 C CA . LYS A 1 173 ? 53.955 29.742 70.945 1.00 30.90 173 LYS A CA 1
ATOM 1417 C C . LYS A 1 173 ? 52.494 29.946 70.485 1.00 31.16 173 LYS A C 1
ATOM 1418 O O . LYS A 1 173 ? 51.569 29.964 71.301 1.00 29.64 173 LYS A O 1
ATOM 1424 N N . ASP A 1 174 ? 52.281 30.023 69.173 1.00 32.05 174 ASP A N 1
ATOM 1425 C CA . ASP A 1 174 ? 50.960 30.299 68.609 1.00 32.45 174 ASP A CA 1
ATOM 1426 C C . ASP A 1 174 ? 50.192 29.003 68.305 1.00 30.36 174 ASP A C 1
ATOM 1427 O O . ASP A 1 174 ? 49.130 29.038 67.650 1.00 28.57 174 ASP A O 1
ATOM 1432 N N . VAL A 1 175 ? 50.791 27.861 68.636 1.00 25.28 175 VAL A N 1
ATOM 1433 C CA . VAL A 1 175 ? 50.249 26.589 68.149 1.00 23.03 175 VAL A CA 1
ATOM 1434 C C . VAL A 1 175 ? 49.543 25.801 69.214 1.00 22.13 175 VAL A C 1
ATOM 1435 O O . VAL A 1 175 ? 50.107 25.517 70.271 1.00 22.70 175 VAL A O 1
ATOM 1439 N N . PHE A 1 176 ? 48.299 25.422 68.925 1.00 22.00 176 PHE A N 1
ATOM 1440 C CA . PHE A 1 176 ? 47.541 24.620 69.860 1.00 21.56 176 PHE A CA 1
ATOM 1441 C C . PHE A 1 176 ? 47.333 23.200 69.332 1.00 19.11 176 PHE A C 1
ATOM 1442 O O . PHE A 1 176 ? 47.094 22.992 68.141 1.00 20.74 176 PHE A O 1
ATOM 1450 N N . PHE A 1 177 ? 47.467 22.232 70.218 1.00 19.16 177 PHE A N 1
ATOM 1451 C CA . PHE A 1 177 ? 47.266 20.847 69.848 1.00 21.35 177 PHE A CA 1
ATOM 1452 C C . PHE A 1 177 ? 46.391 20.143 70.879 1.00 20.09 177 PHE A C 1
ATOM 1453 O O . PHE A 1 177 ? 46.515 20.366 72.082 1.00 20.26 177 PHE A O 1
ATOM 1461 N N . LEU A 1 178 ? 45.490 19.293 70.402 1.00 20.33 178 LEU A N 1
ATOM 1462 C CA . LEU A 1 178 ? 44.767 18.398 71.289 1.00 20.06 178 LEU A CA 1
ATOM 1463 C C . LEU A 1 178 ? 44.809 16.976 70.730 1.00 17.99 178 LEU A C 1
ATOM 1464 O O . LEU A 1 178 ? 44.661 16.742 69.517 1.00 20.88 178 LEU A O 1
ATOM 1469 N N . GLY A 1 179 ? 45.044 16.021 71.605 1.00 18.51 179 GLY A N 1
ATOM 1470 C CA . GLY A 1 179 ? 45.186 14.647 71.169 1.00 19.48 179 GLY A CA 1
ATOM 1471 C C . GLY A 1 179 ? 44.982 13.684 72.315 1.00 18.52 179 GLY A C 1
ATOM 1472 O O . GLY A 1 179 ? 44.788 14.100 73.468 1.00 21.12 179 GLY A O 1
ATOM 1473 N N . ILE A 1 180 ? 45.025 12.396 71.989 1.00 20.53 180 ILE A N 1
ATOM 1474 C CA . ILE A 1 180 ? 44.966 11.325 72.986 1.00 20.79 180 ILE A CA 1
ATOM 1475 C C . ILE A 1 180 ? 46.373 10.776 73.211 1.00 20.40 180 ILE A C 1
ATOM 1476 O O . ILE A 1 180 ? 46.962 10.173 72.319 1.00 19.51 180 ILE A O 1
ATOM 1481 N N . ASP A 1 181 ? 46.863 10.902 74.426 1.00 21.12 181 ASP A N 1
ATOM 1482 C CA . ASP A 1 181 ? 48.229 10.501 74.696 1.00 22.31 181 ASP A CA 1
ATOM 1483 C C . ASP A 1 181 ? 48.199 8.989 74.990 1.00 21.03 181 ASP A C 1
ATOM 1484 O O . ASP A 1 181 ? 47.653 8.562 76.002 1.00 24.15 181 ASP A O 1
ATOM 1489 N N . THR A 1 182 ? 48.701 8.191 74.065 1.00 21.20 182 THR A N 1
ATOM 1490 C CA . THR A 1 182 ? 48.651 6.730 74.227 1.00 21.62 182 THR A CA 1
ATOM 1491 C C . THR A 1 182 ? 49.825 6.266 75.082 1.00 23.74 182 THR A C 1
ATOM 1492 O O . THR A 1 182 ? 49.914 5.096 75.466 1.00 22.22 182 THR A O 1
ATOM 1496 N N . THR A 1 183 ? 50.780 7.157 75.303 1.00 23.37 183 THR A N 1
ATOM 1497 C CA . THR A 1 183 ? 52.006 6.779 75.980 1.00 24.25 183 THR A CA 1
ATOM 1498 C C . THR A 1 183 ? 51.797 6.738 77.501 1.00 26.32 183 THR A C 1
ATOM 1499 O O . THR A 1 183 ? 52.303 5.862 78.184 1.00 26.44 183 THR A O 1
ATOM 1503 N N . GLY A 1 184 ? 51.043 7.687 78.035 1.00 31.37 184 GLY A N 1
ATOM 1504 C CA . GLY A 1 184 ? 50.679 7.631 79.457 1.00 33.52 184 GLY A CA 1
ATOM 1505 C C . GLY A 1 184 ? 51.513 8.631 80.225 1.00 35.79 184 GLY A C 1
ATOM 1506 O O . GLY A 1 184 ? 52.078 9.544 79.637 1.00 35.33 184 GLY A O 1
ATOM 1507 N N . ASP A 1 185 ? 51.603 8.480 81.545 1.00 37.65 185 ASP A N 1
ATOM 1508 C CA . ASP A 1 185 ? 52.210 9.549 82.323 1.00 37.34 185 ASP A CA 1
ATOM 1509 C C . ASP A 1 185 ? 53.738 9.572 82.296 1.00 35.24 185 ASP A C 1
ATOM 1510 O O . ASP A 1 185 ? 54.330 10.628 82.421 1.00 35.63 185 ASP A O 1
ATOM 1515 N N . SER A 1 186 ? 54.364 8.427 82.046 1.00 33.00 186 SER A N 1
ATOM 1516 C CA . SER A 1 186 ? 55.824 8.391 81.848 1.00 33.37 186 SER A CA 1
ATOM 1517 C C . SER A 1 186 ? 56.207 8.408 80.376 1.00 28.53 186 SER A C 1
ATOM 1518 O O . SER A 1 186 ? 55.854 7.500 79.645 1.00 28.23 186 SER A O 1
ATOM 1521 N N . SER A 1 187 ? 57.004 9.397 79.978 1.00 26.71 187 SER A N 1
ATOM 1522 C CA . SER A 1 187 ? 57.466 9.527 78.591 1.00 23.41 187 SER A CA 1
ATOM 1523 C C . SER A 1 187 ? 58.318 8.292 78.256 1.00 23.73 187 SER A C 1
ATOM 1524 O O . SER A 1 187 ? 58.866 7.674 79.165 1.00 21.57 187 SER A O 1
ATOM 1527 N N . LEU A 1 188 ? 58.474 7.968 76.973 1.00 22.35 188 LEU A N 1
ATOM 1528 C CA . LEU A 1 188 ? 59.219 6.781 76.563 1.00 22.91 188 LEU A CA 1
ATOM 1529 C C . LEU A 1 188 ? 60.707 6.859 76.894 1.00 23.81 188 LEU A C 1
ATOM 1530 O O . LEU A 1 188 ? 61.359 5.835 76.952 1.00 24.07 188 LEU A O 1
ATOM 1535 N N . HIS A 1 189 ? 61.240 8.053 77.142 1.00 22.20 189 HIS A N 1
ATOM 1536 C CA . HIS A 1 189 ? 62.656 8.145 77.472 1.00 23.57 189 HIS A CA 1
ATOM 1537 C C . HIS A 1 189 ? 62.975 7.730 78.917 1.00 25.78 189 HIS A C 1
ATOM 1538 O O . HIS A 1 189 ? 64.150 7.558 79.258 1.00 23.88 189 HIS A O 1
ATOM 1545 N N . LYS A 1 190 ? 61.945 7.553 79.757 1.00 25.79 190 LYS A N 1
ATOM 1546 C CA . LYS A 1 190 ? 62.177 7.138 81.135 1.00 27.78 190 LYS A CA 1
ATOM 1547 C C . LYS A 1 190 ? 62.593 5.661 81.089 1.00 29.70 190 LYS A C 1
ATOM 1548 O O . LYS A 1 190 ? 61.821 4.804 80.708 1.00 35.83 190 LYS A O 1
ATOM 1554 N N . ARG A 1 191 ? 63.810 5.354 81.480 1.00 26.49 191 ARG A N 1
ATOM 1555 C CA . ARG A 1 191 ? 64.234 3.962 81.411 1.00 24.27 191 ARG A CA 1
ATOM 1556 C C . ARG A 1 191 ? 64.090 3.300 82.777 1.00 24.88 191 ARG A C 1
ATOM 1557 O O . ARG A 1 191 ? 64.640 3.786 83.761 1.00 19.73 191 ARG A O 1
ATOM 1565 N N . PRO A 1 192 ? 63.421 2.138 82.833 1.00 25.35 192 PRO A N 1
ATOM 1566 C CA . PRO A 1 192 ? 63.358 1.463 84.125 1.00 24.64 192 PRO A CA 1
ATOM 1567 C C . PRO A 1 192 ? 64.731 0.959 84.612 1.00 24.25 192 PRO A C 1
ATOM 1568 O O . PRO A 1 192 ? 64.933 0.829 85.814 1.00 23.50 192 PRO A O 1
ATOM 1572 N N . TRP A 1 193 ? 65.730 0.852 83.726 1.00 21.45 193 TRP A N 1
ATOM 1573 C CA . TRP A 1 193 ? 67.072 0.469 84.199 1.00 21.45 193 TRP A CA 1
ATOM 1574 C C . TRP A 1 193 ? 67.806 1.594 84.946 1.00 18.54 193 TRP A C 1
ATOM 1575 O O . TRP A 1 193 ? 68.852 1.375 85.553 1.00 18.91 193 TRP A O 1
ATOM 1586 N N . ARG A 1 194 ? 67.278 2.808 84.909 1.00 17.36 194 ARG A N 1
ATOM 1587 C CA . ARG A 1 194 ? 68.031 3.901 85.466 1.00 18.20 194 ARG A CA 1
ATOM 1588 C C . ARG A 1 194 ? 67.827 3.975 87.003 1.00 19.85 194 ARG A C 1
ATOM 1589 O O . ARG A 1 194 ? 67.167 4.877 87.506 1.00 19.80 194 ARG A O 1
ATOM 1597 N N . VAL A 1 195 ? 68.448 3.061 87.732 1.00 18.42 195 VAL A N 1
ATOM 1598 C CA . VAL A 1 195 ? 68.418 3.094 89.200 1.00 19.35 195 VAL A CA 1
ATOM 1599 C C . VAL A 1 195 ? 69.356 4.132 89.815 1.00 20.20 195 VAL A C 1
ATOM 1600 O O . VAL A 1 195 ? 69.053 4.703 90.851 1.00 20.17 195 VAL A O 1
ATOM 1604 N N . TYR A 1 196 ? 70.435 4.477 89.112 1.00 18.20 196 TYR A N 1
ATOM 1605 C CA . TYR A 1 196 ? 71.341 5.526 89.543 1.00 17.63 196 TYR A CA 1
ATOM 1606 C C . TYR A 1 196 ? 71.157 6.721 88.652 1.00 19.31 196 TYR A C 1
ATOM 1607 O O . TYR A 1 196 ? 71.299 6.617 87.405 1.00 18.57 196 TYR A O 1
ATOM 1616 N N . ASP A 1 197 ? 70.789 7.848 89.263 1.00 16.67 197 ASP A N 1
ATOM 1617 C CA . ASP A 1 197 ? 70.396 9.044 88.529 1.00 21.81 197 ASP A CA 1
ATOM 1618 C C . ASP A 1 197 ? 71.551 10.037 88.582 1.00 22.10 197 ASP A C 1
ATOM 1619 O O . ASP A 1 197 ? 71.750 10.717 89.582 1.00 21.97 197 ASP A O 1
ATOM 1624 N N . HIS A 1 198 ? 72.370 10.058 87.538 1.00 16.25 198 HIS A N 1
ATOM 1625 C CA . HIS A 1 198 ? 73.488 10.992 87.482 1.00 19.02 198 HIS A CA 1
ATOM 1626 C C . HIS A 1 198 ? 72.889 12.393 87.262 1.00 20.58 198 HIS A C 1
ATOM 1627 O O . HIS A 1 198 ? 72.000 12.563 86.415 1.00 20.24 198 HIS A O 1
ATOM 1634 N N . PRO A 1 199 ? 73.390 13.401 88.000 1.00 23.01 199 PRO A N 1
ATOM 1635 C CA . PRO A 1 199 ? 72.729 14.706 87.938 1.00 25.08 199 PRO A CA 1
ATOM 1636 C C . PRO A 1 199 ? 72.897 15.385 86.570 1.00 24.12 199 PRO A C 1
ATOM 1637 O O . PRO A 1 199 ? 72.196 16.335 86.303 1.00 23.52 199 PRO A O 1
ATOM 1641 N N . ALA A 1 200 ? 73.841 14.934 85.743 1.00 22.44 200 ALA A N 1
ATOM 1642 C CA . ALA A 1 200 ? 73.937 15.445 84.342 1.00 21.98 200 ALA A CA 1
ATOM 1643 C C . ALA A 1 200 ? 73.776 14.303 83.323 1.00 22.27 200 ALA A C 1
ATOM 1644 O O . ALA A 1 200 ? 74.379 14.343 82.234 1.00 23.25 200 ALA A O 1
ATOM 1646 N N . HIS A 1 201 ? 72.925 13.324 83.659 1.00 19.72 201 HIS A N 1
ATOM 1647 C CA . HIS A 1 201 ? 72.644 12.216 82.749 1.00 19.85 201 HIS A CA 1
ATOM 1648 C C . HIS A 1 201 ? 72.003 12.639 81.391 1.00 20.37 201 HIS A C 1
ATOM 1649 O O . HIS A 1 201 ? 71.271 13.634 81.277 1.00 19.05 201 HIS A O 1
ATOM 1656 N N . LEU A 1 202 ? 72.310 11.889 80.344 1.00 17.37 202 LEU A N 1
ATOM 1657 C CA . LEU A 1 202 ? 71.720 12.170 79.053 1.00 16.35 202 LEU A CA 1
ATOM 1658 C C . LEU A 1 202 ? 70.393 11.420 78.899 1.00 16.88 202 LEU A C 1
ATOM 1659 O O . LEU A 1 202 ? 70.291 10.202 79.210 1.00 17.04 202 LEU A O 1
ATOM 1664 N N . LYS A 1 203 ? 69.372 12.114 78.400 1.00 14.91 203 LYS A N 1
ATOM 1665 C CA . LYS A 1 203 ? 68.098 11.480 78.114 1.00 17.65 203 LYS A CA 1
ATOM 1666 C C . LYS A 1 203 ? 68.331 10.355 77.101 1.00 17.60 203 LYS A C 1
ATOM 1667 O O . LYS A 1 203 ? 69.141 10.512 76.177 1.00 16.64 203 LYS A O 1
ATOM 1673 N N . ALA A 1 204 ? 67.619 9.245 77.234 1.00 16.04 204 ALA A N 1
ATOM 1674 C CA . ALA A 1 204 ? 67.947 8.060 76.442 1.00 16.81 204 ALA A CA 1
ATOM 1675 C C . ALA A 1 204 ? 67.697 8.318 74.953 1.00 16.10 204 ALA A C 1
ATOM 1676 O O . ALA A 1 204 ? 68.283 7.637 74.120 1.00 14.55 204 ALA A O 1
ATOM 1678 N N . SER A 1 205 ? 66.725 9.181 74.623 1.00 14.78 205 SER A N 1
ATOM 1679 C CA . SER A 1 205 ? 66.364 9.394 73.224 1.00 14.84 205 SER A CA 1
ATOM 1680 C C . SER A 1 205 ? 67.531 10.065 72.509 1.00 13.54 205 SER A C 1
ATOM 1681 O O . SER A 1 205 ? 67.855 9.744 71.358 1.00 13.75 205 SER A O 1
ATOM 1684 N N . ILE A 1 206 ? 68.167 10.987 73.202 1.00 10.23 206 ILE A N 1
ATOM 1685 C CA . ILE A 1 206 ? 69.282 11.706 72.600 1.00 12.51 206 ILE A CA 1
ATOM 1686 C C . ILE A 1 206 ? 70.511 10.765 72.529 1.00 15.01 206 ILE A C 1
ATOM 1687 O O . ILE A 1 206 ? 71.321 10.855 71.594 1.00 13.45 206 ILE A O 1
ATOM 1692 N N . ALA A 1 207 ? 70.668 9.886 73.525 1.00 13.31 207 ALA A N 1
ATOM 1693 C CA . ALA A 1 207 ? 71.737 8.873 73.430 1.00 15.94 207 ALA A CA 1
ATOM 1694 C C . ALA A 1 207 ? 71.596 8.076 72.130 1.00 13.20 207 ALA A C 1
ATOM 1695 O O . ALA A 1 207 ? 72.589 7.756 71.492 1.00 11.51 207 ALA A O 1
ATOM 1697 N N . ASN A 1 208 ? 70.388 7.591 71.863 1.00 12.57 208 ASN A N 1
ATOM 1698 C CA . ASN A 1 208 ? 70.158 6.870 70.657 1.00 13.21 208 ASN A CA 1
ATOM 1699 C C . ASN A 1 208 ? 70.372 7.692 69.390 1.00 12.94 208 ASN A C 1
ATOM 1700 O O . ASN A 1 208 ? 70.911 7.186 68.403 1.00 13.47 208 ASN A O 1
ATOM 1705 N N . ALA A 1 209 ? 69.990 8.964 69.433 1.00 11.56 209 ALA A N 1
ATOM 1706 C CA . ALA A 1 209 ? 70.336 9.870 68.326 1.00 14.04 209 ALA A CA 1
ATOM 1707 C C . ALA A 1 209 ? 71.844 9.897 68.052 1.00 14.37 209 ALA A C 1
ATOM 1708 O O . ALA A 1 209 ? 72.283 9.940 66.893 1.00 13.09 209 ALA A O 1
ATOM 1710 N N . MET A 1 210 ? 72.648 9.973 69.115 1.00 10.21 210 MET A N 1
ATOM 1711 C CA . MET A 1 210 ? 74.098 10.046 68.947 1.00 10.76 210 MET A CA 1
ATOM 1712 C C . MET A 1 210 ? 74.622 8.763 68.323 1.00 10.61 210 MET A C 1
ATOM 1713 O O . MET A 1 210 ? 75.481 8.797 67.461 1.00 10.64 210 MET A O 1
ATOM 1718 N N . ILE A 1 211 ? 74.095 7.642 68.781 1.00 11.17 211 ILE A N 1
ATOM 1719 C CA . ILE A 1 211 ? 74.424 6.337 68.227 1.00 10.99 211 ILE A CA 1
ATOM 1720 C C . ILE A 1 211 ? 74.072 6.286 66.720 1.00 12.77 211 ILE A C 1
ATOM 1721 O O . ILE A 1 211 ? 74.883 5.794 65.931 1.00 13.88 211 ILE A O 1
ATOM 1726 N N . GLU A 1 212 ? 72.861 6.733 66.347 1.00 11.61 212 GLU A N 1
ATOM 1727 C CA . GLU A 1 212 ? 72.444 6.727 64.921 1.00 15.31 212 GLU A CA 1
ATOM 1728 C C . GLU A 1 212 ? 73.408 7.574 64.089 1.00 15.84 212 GLU A C 1
ATOM 1729 O O . GLU A 1 212 ? 73.841 7.152 63.005 1.00 16.71 212 GLU A O 1
ATOM 1735 N N . LEU A 1 213 ? 73.789 8.733 64.628 1.00 13.10 213 LEU A N 1
ATOM 1736 C CA . LEU A 1 213 ? 74.679 9.654 63.906 1.00 14.51 213 LEU A CA 1
ATOM 1737 C C . LEU A 1 213 ? 76.092 9.123 63.752 1.00 15.93 213 LEU A C 1
ATOM 1738 O O . LEU A 1 213 ? 76.813 9.552 62.841 1.00 15.10 213 LEU A O 1
ATOM 1743 N N . ALA A 1 214 ? 76.510 8.208 64.637 1.00 11.32 214 ALA A N 1
ATOM 1744 C CA . ALA A 1 214 ? 77.861 7.624 64.499 1.00 14.09 214 ALA A CA 1
ATOM 1745 C C . ALA A 1 214 ? 77.965 6.691 63.278 1.00 13.91 214 ALA A C 1
ATOM 1746 O O . ALA A 1 214 ? 79.091 6.350 62.884 1.00 15.00 214 ALA A O 1
ATOM 1748 N N . GLU A 1 215 ? 76.822 6.162 62.823 1.00 14.83 215 GLU A N 1
ATOM 1749 C CA . GLU A 1 215 ? 76.765 5.155 61.720 1.00 16.97 215 GLU A CA 1
ATOM 1750 C C . GLU A 1 215 ? 77.687 3.955 62.011 1.00 18.17 215 GLU A C 1
ATOM 1751 O O . GLU A 1 215 ? 78.663 3.726 61.302 1.00 15.59 215 GLU A O 1
ATOM 1757 N N . LEU A 1 216 ? 77.402 3.254 63.122 1.00 15.55 216 LEU A N 1
ATOM 1758 C CA . LEU A 1 216 ? 78.258 2.205 63.632 1.00 15.65 216 LEU A CA 1
ATOM 1759 C C . LEU A 1 216 ? 78.245 0.990 62.723 1.00 17.47 216 LEU A C 1
ATOM 1760 O O . LEU A 1 216 ? 77.257 0.735 62.065 1.00 16.84 216 LEU A O 1
ATOM 1765 N N . ASP A 1 217 ? 79.336 0.230 62.732 1.00 16.20 217 ASP A N 1
ATOM 1766 C CA . ASP A 1 217 ? 79.500 -0.848 61.765 1.00 16.40 217 ASP A CA 1
ATOM 1767 C C . ASP A 1 217 ? 80.042 -2.111 62.464 1.00 16.56 217 ASP A C 1
ATOM 1768 O O . ASP A 1 217 ? 80.585 -3.025 61.801 1.00 14.53 217 ASP A O 1
ATOM 1773 N N . GLY A 1 218 ? 79.849 -2.182 63.793 1.00 14.21 218 GLY A N 1
ATOM 1774 C CA . GLY A 1 218 ? 80.291 -3.314 64.586 1.00 12.90 218 GLY A CA 1
ATOM 1775 C C . GLY A 1 218 ? 81.671 -3.123 65.183 1.00 14.75 218 GLY A C 1
ATOM 1776 O O . GLY A 1 218 ? 82.181 -3.989 65.899 1.00 17.73 218 GLY A O 1
ATOM 1777 N N . GLY A 1 219 ? 82.318 -2.021 64.828 1.00 15.66 219 GLY A N 1
ATOM 1778 C CA . GLY A 1 219 ? 83.630 -1.687 65.408 1.00 14.47 219 GLY A CA 1
ATOM 1779 C C . GLY A 1 219 ? 83.476 -1.320 66.877 1.00 16.26 219 GLY A C 1
ATOM 1780 O O . GLY A 1 219 ? 82.334 -1.155 67.356 1.00 16.21 219 GLY A O 1
ATOM 1781 N N . SER A 1 220 ? 84.589 -1.192 67.595 1.00 14.82 220 SER A N 1
ATOM 1782 C CA . SER A 1 220 ? 84.547 -0.868 69.047 1.00 14.87 220 SER A CA 1
ATOM 1783 C C . SER A 1 220 ? 84.113 0.561 69.317 1.00 15.31 220 SER A C 1
ATOM 1784 O O . SER A 1 220 ? 84.400 1.486 68.525 1.00 14.80 220 SER A O 1
ATOM 1787 N N . VAL A 1 221 ? 83.390 0.721 70.429 1.00 13.66 221 VAL A N 1
ATOM 1788 C CA . VAL A 1 221 ? 82.772 1.986 70.767 1.00 12.86 221 VAL A CA 1
ATOM 1789 C C . VAL A 1 221 ? 83.176 2.331 72.178 1.00 13.34 221 VAL A C 1
ATOM 1790 O O . VAL A 1 221 ? 83.018 1.512 73.088 1.00 13.33 221 VAL A O 1
ATOM 1794 N N . LEU A 1 222 ? 83.816 3.491 72.337 1.00 15.50 222 LEU A N 1
ATOM 1795 C CA . LEU A 1 222 ? 84.210 3.972 73.670 1.00 15.65 222 LEU A CA 1
ATOM 1796 C C . LEU A 1 222 ? 83.412 5.209 74.053 1.00 15.27 222 LEU A C 1
ATOM 1797 O O . LEU A 1 222 ? 83.346 6.132 73.270 1.00 14.86 222 LEU A O 1
ATOM 1802 N N . ASP A 1 223 ? 82.886 5.268 75.284 1.00 12.91 223 ASP A N 1
ATOM 1803 C CA . ASP A 1 223 ? 82.491 6.541 75.869 1.00 13.86 223 ASP A CA 1
ATOM 1804 C C . ASP A 1 223 ? 83.504 6.845 76.969 1.00 15.84 223 ASP A C 1
ATOM 1805 O O . ASP A 1 223 ? 83.441 6.218 78.040 1.00 15.66 223 ASP A O 1
ATOM 1810 N N . PRO A 1 224 ? 84.439 7.781 76.707 1.00 15.27 224 PRO A N 1
ATOM 1811 C CA . PRO A 1 224 ? 85.574 7.974 77.631 1.00 16.35 224 PRO A CA 1
ATOM 1812 C C . PRO A 1 224 ? 85.263 8.863 78.802 1.00 16.14 224 PRO A C 1
ATOM 1813 O O . PRO A 1 224 ? 86.145 9.073 79.620 1.00 18.27 224 PRO A O 1
ATOM 1817 N N . MET A 1 225 ? 84.064 9.438 78.836 1.00 16.15 225 MET A N 1
ATOM 1818 C CA . MET A 1 225 ? 83.607 10.223 79.977 1.00 17.87 225 MET A CA 1
ATOM 1819 C C . MET A 1 225 ? 82.178 9.832 80.294 1.00 16.55 225 MET A C 1
ATOM 1820 O O . MET A 1 225 ? 81.270 10.639 80.159 1.00 16.03 225 MET A O 1
ATOM 1825 N N . CYS A 1 226 ? 81.988 8.581 80.704 1.00 15.73 226 CYS A N 1
ATOM 1826 C CA . CYS A 1 226 ? 80.710 7.908 80.505 1.00 16.33 226 CYS A CA 1
ATOM 1827 C C . CYS A 1 226 ? 79.605 8.181 81.545 1.00 14.39 226 CYS A C 1
ATOM 1828 O O . CYS A 1 226 ? 78.453 7.757 81.355 1.00 15.16 226 CYS A O 1
ATOM 1831 N N . GLY A 1 227 ? 79.973 8.786 82.665 1.00 15.03 227 GLY A N 1
ATOM 1832 C CA . GLY A 1 227 ? 79.046 8.968 83.808 1.00 12.93 227 GLY A CA 1
ATOM 1833 C C . GLY A 1 227 ? 78.360 7.676 84.200 1.00 12.84 227 GLY A C 1
ATOM 1834 O O . GLY A 1 227 ? 79.020 6.665 84.392 1.00 13.78 227 GLY A O 1
ATOM 1835 N N . SER A 1 228 ? 77.033 7.732 84.250 1.00 13.12 228 SER A N 1
ATOM 1836 C CA . SER A 1 228 ? 76.168 6.629 84.634 1.00 15.53 228 SER A CA 1
ATOM 1837 C C . SER A 1 228 ? 75.885 5.600 83.477 1.00 15.73 228 SER A C 1
ATOM 1838 O O . SER A 1 228 ? 75.091 4.677 83.636 1.00 16.33 228 SER A O 1
ATOM 1841 N N . GLY A 1 229 ? 76.521 5.798 82.326 1.00 14.96 229 GLY A N 1
ATOM 1842 C CA . GLY A 1 229 ? 76.678 4.747 81.285 1.00 15.54 229 GLY A CA 1
ATOM 1843 C C . GLY A 1 229 ? 75.572 4.752 80.219 1.00 14.42 229 GLY A C 1
ATOM 1844 O O . GLY A 1 229 ? 75.521 3.847 79.387 1.00 14.33 229 GLY A O 1
ATOM 1845 N N . THR A 1 230 ? 74.677 5.743 80.264 1.00 13.71 230 THR A N 1
ATOM 1846 C CA . THR A 1 230 ? 73.511 5.799 79.371 1.00 14.13 230 THR A CA 1
ATOM 1847 C C . THR A 1 230 ? 73.798 5.389 77.915 1.00 12.85 230 THR A C 1
ATOM 1848 O O . THR A 1 230 ? 73.030 4.617 77.302 1.00 10.40 230 THR A O 1
ATOM 1852 N N . ILE A 1 231 ? 74.803 6.014 77.317 1.00 12.28 231 ILE A N 1
ATOM 1853 C CA . ILE A 1 231 ? 75.084 5.783 75.874 1.00 12.73 231 ILE A CA 1
ATOM 1854 C C . ILE A 1 231 ? 75.462 4.319 75.650 1.00 13.11 231 ILE A C 1
ATOM 1855 O O . ILE A 1 231 ? 74.955 3.677 74.736 1.00 13.01 231 ILE A O 1
ATOM 1860 N N . LEU A 1 232 ? 76.267 3.761 76.563 1.00 12.16 232 LEU A N 1
ATOM 1861 C CA . LEU A 1 232 ? 76.771 2.411 76.359 1.00 9.61 232 LEU A CA 1
ATOM 1862 C C . LEU A 1 232 ? 75.688 1.388 76.664 1.00 11.53 232 LEU A C 1
ATOM 1863 O O . LEU A 1 232 ? 75.650 0.336 76.052 1.00 13.28 232 LEU A O 1
ATOM 1868 N N . ILE A 1 233 ? 74.905 1.639 77.705 1.00 11.61 233 ILE A N 1
ATOM 1869 C CA . ILE A 1 233 ? 73.739 0.764 78.027 1.00 13.42 233 ILE A CA 1
ATOM 1870 C C . ILE A 1 233 ? 72.681 0.738 76.884 1.00 11.85 233 ILE A C 1
ATOM 1871 O O . ILE A 1 233 ? 72.238 -0.328 76.477 1.00 11.99 233 ILE A O 1
ATOM 1876 N N . GLU A 1 234 ? 72.301 1.900 76.365 1.00 12.55 234 GLU A N 1
ATOM 1877 C CA . GLU A 1 234 ? 71.368 1.919 75.228 1.00 14.40 234 GLU A CA 1
ATOM 1878 C C . GLU A 1 234 ? 71.978 1.162 74.033 1.00 14.36 234 GLU A C 1
ATOM 1879 O O . GLU A 1 234 ? 71.299 0.357 73.374 1.00 16.70 234 GLU A O 1
ATOM 1885 N N . LEU A 1 235 ? 73.286 1.323 73.822 1.00 13.80 235 LEU A N 1
ATOM 1886 C CA . LEU A 1 235 ? 73.959 0.572 72.751 1.00 13.52 235 LEU A CA 1
ATOM 1887 C C . LEU A 1 235 ? 73.923 -0.947 72.964 1.00 13.77 235 LEU A C 1
ATOM 1888 O O . LEU A 1 235 ? 73.544 -1.704 72.050 1.00 13.02 235 LEU A O 1
ATOM 1893 N N . ALA A 1 236 ? 74.214 -1.402 74.189 1.00 13.11 236 ALA A N 1
ATOM 1894 C CA . ALA A 1 236 ? 74.134 -2.845 74.465 1.00 10.50 236 ALA A CA 1
ATOM 1895 C C . ALA A 1 236 ? 72.697 -3.302 74.337 1.00 11.84 236 ALA A C 1
ATOM 1896 O O . ALA A 1 236 ? 72.455 -4.396 73.826 1.00 14.24 236 ALA A O 1
ATOM 1898 N N . LEU A 1 237 ? 71.733 -2.481 74.752 1.00 13.05 237 LEU A N 1
ATOM 1899 C CA . LEU A 1 237 ? 70.340 -2.905 74.642 1.00 14.27 237 LEU A CA 1
ATOM 1900 C C . LEU A 1 237 ? 69.879 -3.005 73.171 1.00 16.96 237 LEU A C 1
ATOM 1901 O O . LEU A 1 237 ? 68.957 -3.736 72.862 1.00 15.64 237 LEU A O 1
ATOM 1906 N N . ARG A 1 238 ? 70.542 -2.276 72.281 1.00 16.17 238 ARG A N 1
ATOM 1907 C CA . ARG A 1 238 ? 70.361 -2.474 70.820 1.00 17.27 238 ARG A CA 1
ATOM 1908 C C . ARG A 1 238 ? 70.959 -3.802 70.310 1.00 18.15 238 ARG A C 1
ATOM 1909 O O . ARG A 1 238 ? 70.937 -4.087 69.102 1.00 20.28 238 ARG A O 1
ATOM 1917 N N . ARG A 1 239 ? 71.484 -4.612 71.227 1.00 18.20 239 ARG A N 1
ATOM 1918 C CA . ARG A 1 239 ? 72.208 -5.848 70.891 1.00 19.08 239 ARG A CA 1
ATOM 1919 C C . ARG A 1 239 ? 73.368 -5.589 69.951 1.00 19.24 239 ARG A C 1
ATOM 1920 O O . ARG A 1 239 ? 73.613 -6.358 69.010 1.00 18.75 239 ARG A O 1
ATOM 1928 N N . TYR A 1 240 ? 74.092 -4.502 70.196 1.00 16.89 240 TYR A N 1
ATOM 1929 C CA . TYR A 1 240 ? 75.237 -4.179 69.371 1.00 17.80 240 TYR A CA 1
ATOM 1930 C C . TYR A 1 240 ? 76.245 -5.325 69.304 1.00 16.76 240 TYR A C 1
ATOM 1931 O O . TYR A 1 240 ? 76.586 -5.933 70.322 1.00 17.34 240 TYR A O 1
ATOM 1940 N N . SER A 1 241 ? 76.728 -5.650 68.106 1.00 17.50 241 SER A N 1
ATOM 1941 C CA . SER A 1 241 ? 77.650 -6.782 67.968 1.00 19.48 241 SER A CA 1
ATOM 1942 C C . SER A 1 241 ? 79.074 -6.461 68.440 1.00 19.98 241 SER A C 1
ATOM 1943 O O . SER A 1 241 ? 79.895 -7.373 68.623 1.00 20.55 241 SER A O 1
ATOM 1946 N N . GLY A 1 242 ? 79.423 -5.189 68.583 1.00 16.09 242 GLY A N 1
ATOM 1947 C CA . GLY A 1 242 ? 80.820 -4.879 68.756 1.00 14.91 242 GLY A CA 1
ATOM 1948 C C . GLY A 1 242 ? 81.199 -4.664 70.211 1.00 17.91 242 GLY A C 1
ATOM 1949 O O . GLY A 1 242 ? 80.341 -4.720 71.080 1.00 17.09 242 GLY A O 1
ATOM 1950 N N . GLU A 1 243 ? 82.495 -4.516 70.468 1.00 17.10 243 GLU A N 1
ATOM 1951 C CA . GLU A 1 243 ? 82.975 -4.183 71.797 1.00 18.36 243 GLU A CA 1
ATOM 1952 C C . GLU A 1 243 ? 82.433 -2.844 72.283 1.00 16.60 243 GLU A C 1
ATOM 1953 O O . GLU A 1 243 ? 82.383 -1.888 71.513 1.00 15.77 243 GLU A O 1
ATOM 1959 N N . ILE A 1 244 ? 82.163 -2.751 73.586 1.00 15.36 244 ILE A N 1
ATOM 1960 C CA . ILE A 1 244 ? 81.688 -1.515 74.218 1.00 15.40 244 ILE A CA 1
ATOM 1961 C C . ILE A 1 244 ? 82.482 -1.234 75.518 1.00 14.87 244 ILE A C 1
ATOM 1962 O O . ILE A 1 244 ? 82.569 -2.080 76.434 1.00 15.22 244 ILE A O 1
ATOM 1967 N N . ILE A 1 245 ? 83.040 -0.027 75.590 1.00 15.44 245 ILE A N 1
ATOM 1968 C CA . ILE A 1 245 ? 83.976 0.386 76.665 1.00 15.21 245 ILE A CA 1
ATOM 1969 C C . ILE A 1 245 ? 83.571 1.759 77.194 1.00 15.85 245 ILE A C 1
ATOM 1970 O O . ILE A 1 245 ? 83.303 2.708 76.406 1.00 14.18 245 ILE A O 1
ATOM 1975 N N . GLY A 1 246 ? 83.497 1.858 78.519 1.00 13.86 246 GLY A N 1
ATOM 1976 C CA . GLY A 1 246 ? 83.263 3.132 79.197 1.00 12.02 246 GLY A CA 1
ATOM 1977 C C . GLY A 1 246 ? 84.405 3.437 80.151 1.00 17.19 246 GLY A C 1
ATOM 1978 O O . GLY A 1 246 ? 84.885 2.553 80.912 1.00 16.67 246 GLY A O 1
ATOM 1979 N N . ILE A 1 247 ? 84.811 4.698 80.153 1.00 16.53 247 ILE A N 1
ATOM 1980 C CA . ILE A 1 247 ? 85.785 5.188 81.132 1.00 17.27 247 ILE A CA 1
ATOM 1981 C C . ILE A 1 247 ? 85.142 6.381 81.817 1.00 18.48 247 ILE A C 1
ATOM 1982 O O . ILE A 1 247 ? 84.503 7.221 81.162 1.00 17.24 247 ILE A O 1
ATOM 1987 N N . GLU A 1 248 ? 85.254 6.410 83.155 1.00 20.02 248 GLU A N 1
ATOM 1988 C CA . GLU A 1 248 ? 84.722 7.513 83.944 1.00 19.06 248 GLU A CA 1
ATOM 1989 C C . GLU A 1 248 ? 85.692 7.819 85.110 1.00 20.59 248 GLU A C 1
ATOM 1990 O O . GLU A 1 248 ? 86.321 6.899 85.703 1.00 17.82 248 GLU A O 1
ATOM 1996 N N . LYS A 1 249 ? 85.820 9.103 85.408 1.00 20.00 249 LYS A N 1
ATOM 1997 C CA . LYS A 1 249 ? 86.839 9.581 86.331 1.00 22.47 249 LYS A CA 1
ATOM 1998 C C . LYS A 1 249 ? 86.455 9.283 87.789 1.00 21.18 249 LYS A C 1
ATOM 1999 O O . LYS A 1 249 ? 87.308 8.920 88.557 1.00 21.10 249 LYS A O 1
ATOM 2005 N N . TYR A 1 250 ? 85.183 9.409 88.157 1.00 18.63 250 TYR A N 1
ATOM 2006 C CA . TYR A 1 250 ? 84.848 9.321 89.594 1.00 22.01 250 TYR A CA 1
ATOM 2007 C C . TYR A 1 250 ? 84.166 8.007 89.910 1.00 21.83 250 TYR A C 1
ATOM 2008 O O . TYR A 1 250 ? 83.244 7.548 89.175 1.00 19.47 250 TYR A O 1
ATOM 2017 N N . ARG A 1 251 ? 84.639 7.377 90.969 1.00 21.07 251 ARG A N 1
ATOM 2018 C CA . ARG A 1 251 ? 84.133 6.073 91.372 1.00 21.70 251 ARG A CA 1
ATOM 2019 C C . ARG A 1 251 ? 82.680 5.986 91.546 1.00 18.12 251 ARG A C 1
ATOM 2020 O O . ARG A 1 251 ? 82.042 5.025 91.136 1.00 20.75 251 ARG A O 1
ATOM 2028 N N . LYS A 1 252 ? 82.109 6.999 92.187 1.00 17.47 252 LYS A N 1
ATOM 2029 C CA . LYS A 1 252 ? 80.705 6.929 92.530 1.00 19.56 252 LYS A CA 1
ATOM 2030 C C . LYS A 1 252 ? 79.895 6.739 91.227 1.00 19.62 252 LYS A C 1
ATOM 2031 O O . LYS A 1 252 ? 78.930 5.980 91.182 1.00 16.45 252 LYS A O 1
ATOM 2037 N N . HIS A 1 253 ? 80.242 7.527 90.211 1.00 19.59 253 HIS A N 1
ATOM 2038 C CA . HIS A 1 253 ? 79.475 7.506 88.942 1.00 17.99 253 HIS A CA 1
ATOM 2039 C C . HIS A 1 253 ? 79.742 6.208 88.212 1.00 15.52 253 HIS A C 1
ATOM 2040 O O . HIS A 1 253 ? 78.868 5.698 87.561 1.00 16.93 253 HIS A O 1
ATOM 2047 N N . LEU A 1 254 ? 80.976 5.724 88.238 1.00 15.35 254 LEU A N 1
ATOM 2048 C CA . LEU A 1 254 ? 81.312 4.494 87.540 1.00 18.22 254 LEU A CA 1
ATOM 2049 C C . LEU A 1 254 ? 80.556 3.309 88.132 1.00 18.92 254 LEU A C 1
ATOM 2050 O O . LEU A 1 254 ? 79.975 2.499 87.420 1.00 16.12 254 LEU A O 1
ATOM 2055 N N . ILE A 1 255 ? 80.433 3.290 89.457 1.00 16.44 255 ILE A N 1
ATOM 2056 C CA A ILE A 1 255 ? 79.642 2.263 90.110 0.50 16.89 255 ILE A CA 1
ATOM 2057 C CA B ILE A 1 255 ? 79.626 2.276 90.104 0.50 16.62 255 ILE A CA 1
ATOM 2058 C C . ILE A 1 255 ? 78.160 2.475 89.773 1.00 16.11 255 ILE A C 1
ATOM 2059 O O . ILE A 1 255 ? 77.423 1.519 89.597 1.00 17.64 255 ILE A O 1
ATOM 2068 N N . GLY A 1 256 ? 77.732 3.729 89.679 1.00 14.11 256 GLY A N 1
ATOM 2069 C CA . GLY A 1 256 ? 76.375 3.951 89.217 1.00 14.48 256 GLY A CA 1
ATOM 2070 C C . GLY A 1 256 ? 76.172 3.332 87.823 1.00 14.00 256 GLY A C 1
ATOM 2071 O O . GLY A 1 256 ? 75.095 2.840 87.516 1.00 13.35 256 GLY A O 1
ATOM 2072 N N . ALA A 1 257 ? 77.144 3.507 86.924 1.00 12.99 257 ALA A N 1
ATOM 2073 C CA . ALA A 1 257 ? 77.003 2.933 85.570 1.00 13.19 257 ALA A CA 1
ATOM 2074 C C . ALA A 1 257 ? 76.920 1.410 85.627 1.00 14.54 257 ALA A C 1
ATOM 2075 O O . ALA A 1 257 ? 76.121 0.768 84.884 1.00 13.39 257 ALA A O 1
ATOM 2077 N N . GLU A 1 258 ? 77.792 0.790 86.432 1.00 14.75 258 GLU A N 1
ATOM 2078 C CA . GLU A 1 258 ? 77.683 -0.673 86.618 1.00 15.14 258 GLU A CA 1
ATOM 2079 C C . GLU A 1 258 ? 76.310 -1.102 87.119 1.00 15.04 258 GLU A C 1
ATOM 2080 O O . GLU A 1 258 ? 75.743 -2.099 86.634 1.00 17.75 258 GLU A O 1
ATOM 2086 N N . MET A 1 259 ? 75.793 -0.399 88.126 1.00 14.29 259 MET A N 1
ATOM 2087 C CA . MET A 1 259 ? 74.479 -0.761 88.670 1.00 16.12 259 MET A CA 1
ATOM 2088 C C . MET A 1 259 ? 73.389 -0.572 87.589 1.00 14.28 259 MET A C 1
ATOM 2089 O O . MET A 1 259 ? 72.490 -1.383 87.467 1.00 15.94 259 MET A O 1
ATOM 2094 N N . ASN A 1 260 ? 73.426 0.544 86.864 1.00 13.52 260 ASN A N 1
ATOM 2095 C CA . ASN A 1 260 ? 72.460 0.734 85.769 1.00 15.94 260 ASN A CA 1
ATOM 2096 C C . ASN A 1 260 ? 72.568 -0.403 84.735 1.00 14.50 260 ASN A C 1
ATOM 2097 O O . ASN A 1 260 ? 71.545 -0.895 84.241 1.00 16.24 260 ASN A O 1
ATOM 2102 N N . ALA A 1 261 ? 73.795 -0.786 84.386 1.00 14.70 261 ALA A N 1
ATOM 2103 C CA . ALA A 1 261 ? 74.020 -1.824 83.348 1.00 14.86 261 ALA A CA 1
ATOM 2104 C C . ALA A 1 261 ? 73.526 -3.185 83.842 1.00 17.53 261 ALA A C 1
ATOM 2105 O O . ALA A 1 261 ? 72.885 -3.938 83.095 1.00 14.31 261 ALA A O 1
ATOM 2107 N N . LEU A 1 262 ? 73.771 -3.484 85.124 1.00 16.24 262 LEU A N 1
ATOM 2108 C CA . LEU A 1 262 ? 73.162 -4.673 85.731 1.00 15.12 262 LEU A CA 1
ATOM 2109 C C . LEU A 1 262 ? 71.631 -4.598 85.685 1.00 15.14 262 LEU A C 1
ATOM 2110 O O . LEU A 1 262 ? 70.979 -5.584 85.359 1.00 15.84 262 LEU A O 1
ATOM 2115 N N . ALA A 1 263 ? 71.046 -3.466 86.071 1.00 17.20 263 ALA A N 1
ATOM 2116 C CA . ALA A 1 263 ? 69.574 -3.338 86.042 1.00 17.14 263 ALA A CA 1
ATOM 2117 C C . ALA A 1 263 ? 69.037 -3.583 84.645 1.00 19.33 263 ALA A C 1
ATOM 2118 O O . ALA A 1 263 ? 67.997 -4.204 84.474 1.00 17.32 263 ALA A O 1
ATOM 2120 N N . ALA A 1 264 ? 69.800 -3.181 83.630 1.00 17.07 264 ALA A N 1
ATOM 2121 C CA . ALA A 1 264 ? 69.375 -3.370 82.257 1.00 16.55 264 ALA A CA 1
ATOM 2122 C C . ALA A 1 264 ? 69.672 -4.760 81.699 1.00 17.01 264 ALA A C 1
ATOM 2123 O O . ALA A 1 264 ? 69.331 -5.028 80.540 1.00 19.20 264 ALA A O 1
ATOM 2125 N N . GLY A 1 265 ? 70.403 -5.593 82.450 1.00 17.11 265 GLY A N 1
ATOM 2126 C CA . GLY A 1 265 ? 70.756 -6.925 81.980 1.00 18.14 265 GLY A CA 1
ATOM 2127 C C . GLY A 1 265 ? 71.899 -6.915 80.987 1.00 17.60 265 GLY A C 1
ATOM 2128 O O . GLY A 1 265 ? 72.074 -7.870 80.243 1.00 16.81 265 GLY A O 1
ATOM 2129 N N . VAL A 1 266 ? 72.743 -5.881 80.996 1.00 18.12 266 VAL A N 1
ATOM 2130 C CA . VAL A 1 266 ? 73.846 -5.854 80.002 1.00 17.63 266 VAL A CA 1
ATOM 2131 C C . VAL A 1 266 ? 75.208 -5.632 80.627 1.00 16.99 266 VAL A C 1
ATOM 2132 O O . VAL A 1 266 ? 76.147 -5.196 79.964 1.00 15.49 266 VAL A O 1
ATOM 2136 N N . LEU A 1 267 ? 75.352 -5.924 81.915 1.00 17.03 267 LEU A N 1
ATOM 2137 C CA . LEU A 1 267 ? 76.642 -5.665 82.556 1.00 17.59 267 LEU A CA 1
ATOM 2138 C C . LEU A 1 267 ? 77.754 -6.468 81.878 1.00 18.24 267 LEU A C 1
ATOM 2139 O O . LEU A 1 267 ? 78.876 -5.997 81.756 1.00 16.94 267 LEU A O 1
ATOM 2144 N N . ASP A 1 268 ? 77.438 -7.676 81.409 1.00 19.51 268 ASP A N 1
ATOM 2145 C CA A ASP A 1 268 ? 78.395 -8.545 80.742 0.50 20.92 268 ASP A CA 1
ATOM 2146 C CA B ASP A 1 268 ? 78.481 -8.499 80.790 0.50 21.37 268 ASP A CA 1
ATOM 2147 C C . ASP A 1 268 ? 78.816 -8.010 79.366 1.00 20.56 268 ASP A C 1
ATOM 2148 O O . ASP A 1 268 ? 79.740 -8.538 78.728 1.00 20.93 268 ASP A O 1
ATOM 2157 N N . LYS A 1 269 ? 78.097 -7.005 78.868 1.00 18.92 269 LYS A N 1
ATOM 2158 C CA . LYS A 1 269 ? 78.344 -6.493 77.484 1.00 17.51 269 LYS A CA 1
ATOM 2159 C C . LYS A 1 269 ? 79.337 -5.333 77.428 1.00 17.75 269 LYS A C 1
ATOM 2160 O O . LYS A 1 269 ? 79.689 -4.841 76.333 1.00 20.17 269 LYS A O 1
ATOM 2166 N N . ILE A 1 270 ? 79.620 -4.747 78.583 1.00 15.06 270 ILE A N 1
ATOM 2167 C CA . ILE A 1 270 ? 80.347 -3.475 78.620 1.00 15.25 270 ILE A CA 1
ATOM 2168 C C . ILE A 1 270 ? 81.603 -3.625 79.489 1.00 18.07 270 ILE A C 1
ATOM 2169 O O . ILE A 1 270 ? 81.519 -4.092 80.624 1.00 16.68 270 ILE A O 1
ATOM 2174 N N . LYS A 1 271 ? 82.712 -3.061 79.047 1.00 17.79 271 LYS A N 1
ATOM 2175 C CA . LYS A 1 271 ? 83.898 -2.948 79.896 1.00 20.74 271 LYS A CA 1
ATOM 2176 C C . LYS A 1 271 ? 83.945 -1.559 80.556 1.00 21.03 271 LYS A C 1
ATOM 2177 O O . LYS A 1 271 ? 84.010 -0.548 79.856 1.00 20.32 271 LYS A O 1
ATOM 2183 N N . PHE A 1 272 ? 83.891 -1.511 81.892 1.00 18.50 272 PHE A N 1
ATOM 2184 C CA . PHE A 1 272 ? 83.829 -0.240 82.624 1.00 19.72 272 PHE A CA 1
ATOM 2185 C C . PHE A 1 272 ? 85.126 0.005 83.353 1.00 21.35 272 PHE A C 1
ATOM 2186 O O . PHE A 1 272 ? 85.530 -0.811 84.188 1.00 20.39 272 PHE A O 1
ATOM 2194 N N . ILE A 1 273 ? 85.755 1.145 83.097 1.00 21.72 273 ILE A N 1
ATOM 2195 C CA . ILE A 1 273 ? 87.076 1.402 83.636 1.00 21.48 273 ILE A CA 1
ATOM 2196 C C . ILE A 1 273 ? 87.019 2.720 84.386 1.00 22.83 273 ILE A C 1
ATOM 2197 O O . ILE A 1 273 ? 86.419 3.697 83.898 1.00 20.81 273 ILE A O 1
ATOM 2202 N N . GLN A 1 274 ? 87.565 2.757 85.605 1.00 21.00 274 GLN A N 1
ATOM 2203 C CA . GLN A 1 274 ? 87.720 4.056 86.272 1.00 22.77 274 GLN A CA 1
ATOM 2204 C C . GLN A 1 274 ? 88.992 4.671 85.738 1.00 21.47 274 GLN A C 1
ATOM 2205 O O . GLN A 1 274 ? 90.013 4.028 85.713 1.00 21.95 274 GLN A O 1
ATOM 2211 N N . GLY A 1 275 ? 88.929 5.886 85.224 1.00 20.80 275 GLY A N 1
ATOM 2212 C CA . GLY A 1 275 ? 90.136 6.438 84.619 1.00 19.83 275 GLY A CA 1
ATOM 2213 C C . GLY A 1 275 ? 89.972 7.873 84.182 1.00 21.39 275 GLY A C 1
ATOM 2214 O O . GLY A 1 275 ? 88.867 8.411 84.195 1.00 20.52 275 GLY A O 1
ATOM 2215 N N . ASP A 1 276 ? 91.077 8.444 83.709 1.00 22.55 276 ASP A N 1
ATOM 2216 C CA . ASP A 1 276 ? 91.154 9.823 83.297 1.00 24.35 276 ASP A CA 1
ATOM 2217 C C . ASP A 1 276 ? 91.239 9.932 81.763 1.00 23.60 276 ASP A C 1
ATOM 2218 O O . ASP A 1 276 ? 92.148 9.390 81.134 1.00 23.68 276 ASP A O 1
ATOM 2223 N N . ALA A 1 277 ? 90.259 10.595 81.170 1.00 22.36 277 ALA A N 1
ATOM 2224 C CA . ALA A 1 277 ? 90.220 10.703 79.716 1.00 23.30 277 ALA A CA 1
ATOM 2225 C C . ALA A 1 277 ? 91.345 11.611 79.170 1.00 24.34 277 ALA A C 1
ATOM 2226 O O . ALA A 1 277 ? 91.644 11.583 77.981 1.00 23.46 277 ALA A O 1
ATOM 2228 N N . THR A 1 278 ? 91.957 12.437 80.011 1.00 24.95 278 THR A N 1
ATOM 2229 C CA . THR A 1 278 ? 93.087 13.231 79.511 1.00 26.40 278 THR A CA 1
ATOM 2230 C C . THR A 1 278 ? 94.317 12.338 79.415 1.00 27.18 278 THR A C 1
ATOM 2231 O O . THR A 1 278 ? 95.377 12.769 78.982 1.00 30.45 278 THR A O 1
ATOM 2235 N N . GLN A 1 279 ? 94.150 11.073 79.780 1.00 28.71 279 GLN A N 1
ATOM 2236 C CA . GLN A 1 279 ? 95.205 10.081 79.704 1.00 30.44 279 GLN A CA 1
ATOM 2237 C C . GLN A 1 279 ? 94.794 8.907 78.863 1.00 28.97 279 GLN A C 1
ATOM 2238 O O . GLN A 1 279 ? 95.271 7.785 79.073 1.00 27.52 279 GLN A O 1
ATOM 2244 N N . LEU A 1 280 ? 93.843 9.134 77.960 1.00 28.26 280 LEU A N 1
ATOM 2245 C CA . LEU A 1 280 ? 93.155 8.041 77.288 1.00 28.34 280 LEU A CA 1
ATOM 2246 C C . LEU A 1 280 ? 94.091 6.950 76.754 1.00 28.08 280 LEU A C 1
ATOM 2247 O O . LEU A 1 280 ? 93.820 5.756 76.920 1.00 27.88 280 LEU A O 1
ATOM 2252 N N . SER A 1 281 ? 95.218 7.336 76.153 1.00 30.17 281 SER A N 1
ATOM 2253 C CA . SER A 1 281 ? 96.071 6.344 75.468 1.00 31.69 281 SER A CA 1
ATOM 2254 C C . SER A 1 281 ? 96.722 5.319 76.402 1.00 32.45 281 SER A C 1
ATOM 2255 O O . SER A 1 281 ? 97.281 4.318 75.952 1.00 33.80 281 SER A O 1
ATOM 2258 N N . GLN A 1 282 ? 96.600 5.529 77.700 1.00 34.46 282 GLN A N 1
ATOM 2259 C CA . GLN A 1 282 ? 97.078 4.531 78.667 1.00 36.80 282 GLN A CA 1
ATOM 2260 C C . GLN A 1 282 ? 96.100 3.394 78.835 1.00 35.55 282 GLN A C 1
ATOM 2261 O O . GLN A 1 282 ? 96.476 2.315 79.288 1.00 35.81 282 GLN A O 1
ATOM 2267 N N . TYR A 1 283 ? 94.826 3.657 78.561 1.00 33.43 283 TYR A N 1
ATOM 2268 C CA . TYR A 1 283 ? 93.795 2.671 78.825 1.00 30.67 283 TYR A CA 1
ATOM 2269 C C . TYR A 1 283 ? 93.447 1.918 77.564 1.00 30.61 283 TYR A C 1
ATOM 2270 O O . TYR A 1 283 ? 93.095 0.753 77.625 1.00 31.69 283 TYR A O 1
ATOM 2279 N N . VAL A 1 284 ? 93.595 2.557 76.407 1.00 28.97 284 VAL A N 1
ATOM 2280 C CA . VAL A 1 284 ? 93.363 1.860 75.142 1.00 28.52 284 VAL A CA 1
ATOM 2281 C C . VAL A 1 284 ? 94.407 2.281 74.118 1.00 28.34 284 VAL A C 1
ATOM 2282 O O . VAL A 1 284 ? 94.901 3.393 74.148 1.00 29.21 284 VAL A O 1
ATOM 2286 N N . ASP A 1 285 ? 94.650 1.413 73.154 1.00 28.98 285 ASP A N 1
ATOM 2287 C CA . ASP A 1 285 ? 95.496 1.741 72.020 1.00 30.28 285 ASP A CA 1
ATOM 2288 C C . ASP A 1 285 ? 94.714 2.176 70.787 1.00 28.20 285 ASP A C 1
ATOM 2289 O O . ASP A 1 285 ? 95.223 2.908 69.940 1.00 28.06 285 ASP A O 1
ATOM 2294 N N . SER A 1 286 ? 93.541 1.601 70.587 1.00 25.33 286 SER A N 1
ATOM 2295 C CA . SER A 1 286 ? 92.839 1.807 69.331 1.00 24.21 286 SER A CA 1
ATOM 2296 C C . SER A 1 286 ? 91.351 1.548 69.592 1.00 22.19 286 SER A C 1
ATOM 2297 O O . SER A 1 286 ? 91.020 0.546 70.196 1.00 23.07 286 SER A O 1
ATOM 2300 N N . VAL A 1 287 ? 90.501 2.519 69.274 1.00 20.72 287 VAL A N 1
ATOM 2301 C CA . VAL A 1 287 ? 89.044 2.311 69.226 1.00 19.19 287 VAL A CA 1
ATOM 2302 C C . VAL A 1 287 ? 88.449 2.896 67.921 1.00 18.25 287 VAL A C 1
ATOM 2303 O O . VAL A 1 287 ? 88.941 3.902 67.344 1.00 19.14 287 VAL A O 1
ATOM 2307 N N . ASP A 1 288 ? 87.406 2.248 67.434 1.00 17.22 288 ASP A N 1
ATOM 2308 C CA . ASP A 1 288 ? 86.803 2.670 66.175 1.00 15.67 288 ASP A CA 1
ATOM 2309 C C . ASP A 1 288 ? 85.984 3.931 66.325 1.00 16.21 288 ASP A C 1
ATOM 2310 O O . ASP A 1 288 ? 86.173 4.865 65.522 1.00 14.57 288 ASP A O 1
ATOM 2315 N N . PHE A 1 289 ? 85.224 4.016 67.434 1.00 12.94 289 PHE A N 1
ATOM 2316 C CA . PHE A 1 289 ? 84.269 5.095 67.634 1.00 11.25 289 PHE A CA 1
ATOM 2317 C C . PHE A 1 289 ? 84.400 5.601 69.041 1.00 14.56 289 PHE A C 1
ATOM 2318 O O . PHE A 1 289 ? 84.645 4.810 69.976 1.00 13.13 289 PHE A O 1
ATOM 2326 N N . ALA A 1 290 ? 84.180 6.901 69.199 1.00 13.78 290 ALA A N 1
ATOM 2327 C CA . ALA A 1 290 ? 84.010 7.505 70.553 1.00 14.25 290 ALA A CA 1
ATOM 2328 C C . ALA A 1 290 ? 82.708 8.288 70.572 1.00 13.58 290 ALA A C 1
ATOM 2329 O O . ALA A 1 290 ? 82.369 8.935 69.599 1.00 12.26 290 ALA A O 1
ATOM 2331 N N . ILE A 1 291 ? 81.888 8.099 71.607 1.00 12.23 291 ILE A N 1
ATOM 2332 C CA . ILE A 1 291 ? 80.596 8.791 71.668 1.00 11.47 291 ILE A CA 1
ATOM 2333 C C . ILE A 1 291 ? 80.454 9.237 73.127 1.00 11.66 291 ILE A C 1
ATOM 2334 O O . ILE A 1 291 ? 80.543 8.409 74.038 1.00 12.27 291 ILE A O 1
ATOM 2339 N N . SER A 1 292 ? 80.287 10.529 73.361 1.00 12.64 292 SER A N 1
ATOM 2340 C CA . SER A 1 292 ? 80.281 11.037 74.766 1.00 14.44 292 SER A CA 1
ATOM 2341 C C . SER A 1 292 ? 79.467 12.313 74.900 1.00 16.48 292 SER A C 1
ATOM 2342 O O . SER A 1 292 ? 79.544 13.226 74.052 1.00 14.44 292 SER A O 1
ATOM 2345 N N . ASN A 1 293 ? 78.793 12.412 76.045 1.00 14.83 293 ASN A N 1
ATOM 2346 C CA . ASN A 1 293 ? 78.163 13.639 76.527 1.00 17.00 293 ASN A CA 1
ATOM 2347 C C . ASN A 1 293 ? 79.171 14.288 77.514 1.00 17.14 293 ASN A C 1
ATOM 2348 O O . ASN A 1 293 ? 79.328 13.854 78.679 1.00 16.33 293 ASN A O 1
ATOM 2353 N N . LEU A 1 294 ? 79.907 15.272 77.003 1.00 16.12 294 LEU A N 1
ATOM 2354 C CA . LEU A 1 294 ? 81.055 15.799 77.698 1.00 17.88 294 LEU A CA 1
ATOM 2355 C C . LEU A 1 294 ? 80.591 16.714 78.852 1.00 18.91 294 LEU A C 1
ATOM 2356 O O . LEU A 1 294 ? 79.498 17.286 78.812 1.00 21.99 294 LEU A O 1
ATOM 2361 N N . PRO A 1 295 ? 81.417 16.862 79.879 1.00 21.05 295 PRO A N 1
ATOM 2362 C CA . PRO A 1 295 ? 80.981 17.812 80.916 1.00 22.86 295 PRO A CA 1
ATOM 2363 C C . PRO A 1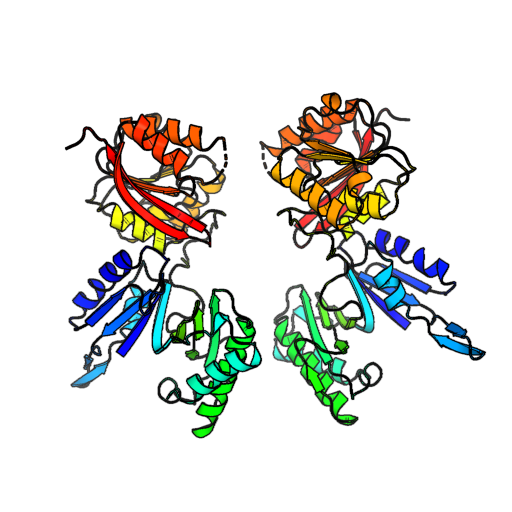 295 ? 80.866 19.247 80.421 1.00 26.96 295 PRO A C 1
ATOM 2364 O O . PRO A 1 295 ? 81.652 19.664 79.561 1.00 24.85 295 PRO A O 1
ATOM 2368 N N . TYR A 1 296 ? 79.779 19.915 80.828 1.00 30.97 296 TYR A N 1
ATOM 2369 C CA . TYR A 1 296 ? 79.476 21.264 80.362 1.00 35.50 296 TYR A CA 1
ATOM 2370 C C . TYR A 1 296 ? 80.043 22.334 81.286 1.00 37.38 296 TYR A C 1
ATOM 2371 O O . TYR A 1 296 ? 80.006 23.517 80.946 1.00 38.32 296 TYR A O 1
ATOM 2380 N N . GLY A 1 297 ? 80.604 21.932 82.426 1.00 40.08 297 GLY A N 1
ATOM 2381 C CA . GLY A 1 297 ? 81.188 22.903 83.361 1.00 43.65 297 GLY A CA 1
ATOM 2382 C C . GLY A 1 297 ? 80.165 23.878 83.936 1.00 45.50 297 GLY A C 1
ATOM 2383 O O . GLY A 1 297 ? 79.923 24.963 83.378 1.00 46.94 297 GLY A O 1
ATOM 2384 N N . SER A 1 304 ? 86.338 28.504 83.470 1.00 54.04 304 SER A N 1
ATOM 2385 C CA . SER A 1 304 ? 87.357 27.861 82.646 1.00 53.11 304 SER A CA 1
ATOM 2386 C C . SER A 1 304 ? 87.465 26.384 83.000 1.00 50.48 304 SER A C 1
ATOM 2387 O O . SER A 1 304 ? 86.456 25.728 83.255 1.00 52.31 304 SER A O 1
ATOM 2390 N N . MET A 1 305 ? 88.692 25.8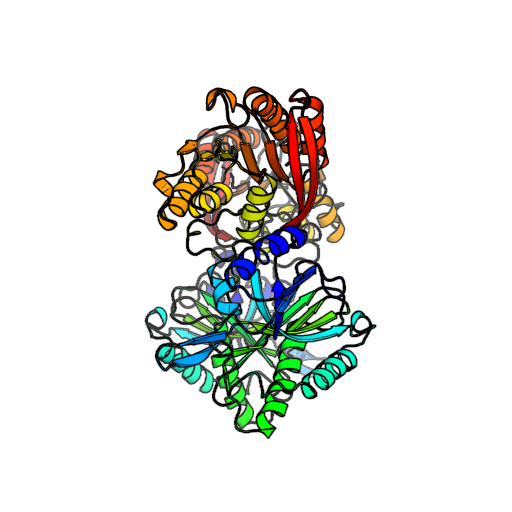75 83.032 1.00 45.22 305 MET A N 1
ATOM 2391 C CA . MET A 1 305 ? 88.946 24.432 83.189 1.00 40.42 305 MET A CA 1
ATOM 2392 C C . MET A 1 305 ? 88.400 23.539 82.050 1.00 35.27 305 MET A C 1
ATOM 2393 O O . MET A 1 305 ? 89.016 22.561 81.731 1.00 31.81 305 MET A O 1
ATOM 2398 N N . ILE A 1 306 ? 87.229 23.854 81.507 1.00 32.60 306 ILE A N 1
ATOM 2399 C CA . ILE A 1 306 ? 86.712 23.145 80.331 1.00 32.27 306 ILE A CA 1
ATOM 2400 C C . ILE A 1 306 ? 87.664 23.227 79.133 1.00 32.36 306 ILE A C 1
ATOM 2401 O O . ILE A 1 306 ? 88.027 22.184 78.593 1.00 33.46 306 ILE A O 1
ATOM 2406 N N . PRO A 1 307 ? 88.146 24.451 78.770 1.00 31.86 307 PRO A N 1
ATOM 2407 C CA . PRO A 1 307 ? 88.974 24.536 77.554 1.00 30.24 307 PRO A CA 1
ATOM 2408 C C . PRO A 1 307 ? 90.163 23.622 77.640 1.00 29.46 307 PRO A C 1
ATOM 2409 O O . PRO A 1 307 ? 90.471 22.919 76.690 1.00 26.79 307 PRO A O 1
ATOM 2413 N N . ASP A 1 308 ? 90.764 23.539 78.814 1.00 28.01 308 ASP A N 1
ATOM 2414 C CA . ASP A 1 308 ? 91.947 22.700 78.976 1.00 28.66 308 ASP A CA 1
ATOM 2415 C C . ASP A 1 308 ? 91.591 21.194 79.055 1.00 28.19 308 ASP A C 1
ATOM 2416 O O . ASP A 1 308 ? 92.366 20.332 78.634 1.00 27.61 308 ASP A O 1
ATOM 2421 N N . LEU A 1 309 ? 90.468 20.878 79.691 1.00 25.37 309 LEU A N 1
ATOM 2422 C CA . LEU A 1 309 ? 90.029 19.471 79.732 1.00 24.95 309 LEU A CA 1
ATOM 2423 C C . LEU A 1 309 ? 89.833 18.960 78.273 1.00 20.97 309 LEU A C 1
ATOM 2424 O O . LEU A 1 309 ? 90.359 17.897 77.904 1.00 21.08 309 LEU A O 1
ATOM 2429 N N . TYR A 1 310 ? 89.183 19.769 77.44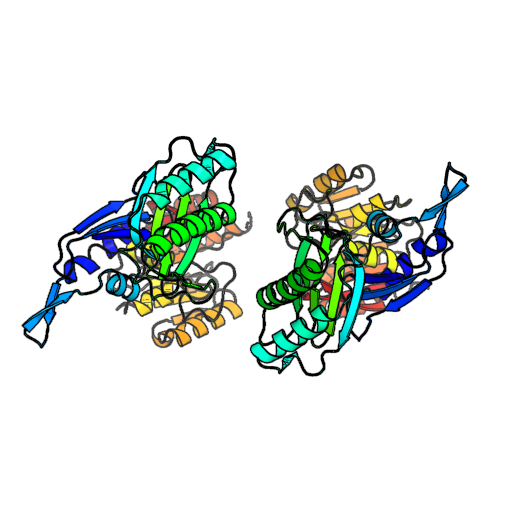6 1.00 21.23 310 TYR A N 1
ATOM 2430 C CA . TYR A 1 310 ? 88.858 19.363 76.060 1.00 23.19 310 TYR A CA 1
ATOM 2431 C C . TYR A 1 310 ? 90.125 19.302 75.186 1.00 24.16 310 TYR A C 1
ATOM 2432 O O . TYR A 1 310 ? 90.372 18.330 74.426 1.00 21.58 310 TYR A O 1
ATOM 2441 N N . MET A 1 311 ? 90.998 20.284 75.375 1.00 23.71 311 MET A N 1
ATOM 2442 C CA . MET A 1 311 ? 92.279 20.269 74.657 1.00 23.45 311 MET A CA 1
ATOM 2443 C C . MET A 1 311 ? 93.075 18.990 74.907 1.00 22.01 311 MET A C 1
ATOM 2444 O O . MET A 1 311 ? 93.566 18.366 73.975 1.00 19.93 311 MET A O 1
ATOM 2449 N N . LYS A 1 312 ? 93.238 18.597 76.161 1.00 21.15 312 LYS A N 1
ATOM 2450 C CA . LYS A 1 312 ? 94.010 17.409 76.450 1.00 22.39 312 LYS A CA 1
ATOM 2451 C C . LYS A 1 312 ? 93.285 16.135 75.972 1.00 22.45 312 LYS A C 1
ATOM 2452 O O . LYS A 1 312 ? 93.903 15.161 75.547 1.00 21.22 312 LYS A O 1
ATOM 2458 N N . PHE A 1 313 ? 91.960 16.120 76.115 1.00 22.09 313 PHE A N 1
ATOM 2459 C CA . PHE A 1 313 ? 91.204 14.917 75.736 1.00 20.00 313 PHE A CA 1
ATOM 2460 C C . PHE A 1 313 ? 91.318 14.676 74.216 1.00 18.45 313 PHE A C 1
ATOM 2461 O O . PHE A 1 313 ? 91.672 13.592 73.775 1.00 20.62 313 PHE A O 1
ATOM 2469 N N . PHE A 1 314 ? 91.115 15.720 73.430 1.00 18.89 314 PHE A N 1
ATOM 2470 C CA . PHE A 1 314 ? 91.200 15.575 71.976 1.00 21.33 314 PHE A CA 1
ATOM 2471 C C . PHE A 1 314 ? 92.611 15.284 71.478 1.00 22.50 314 PHE A C 1
ATOM 2472 O O . PHE A 1 314 ? 92.783 14.472 70.572 1.00 20.04 314 PHE A O 1
ATOM 2480 N N . ASN A 1 315 ? 93.631 15.809 72.172 1.00 23.62 315 ASN A N 1
ATOM 2481 C CA . ASN A 1 315 ? 95.006 15.326 71.945 1.00 23.37 315 ASN A CA 1
ATOM 2482 C C . ASN A 1 315 ? 95.167 13.822 72.137 1.00 22.80 315 ASN A C 1
ATOM 2483 O O . ASN A 1 315 ? 95.720 13.151 71.273 1.00 21.12 315 ASN A O 1
ATOM 2488 N N . GLU A 1 316 ? 94.624 13.255 73.216 1.00 20.68 316 GLU A N 1
ATOM 2489 C CA . GLU A 1 316 ? 94.701 11.801 73.394 1.00 19.67 316 GLU A CA 1
ATOM 2490 C C . GLU A 1 316 ? 93.798 11.029 72.419 1.00 17.75 316 GLU A C 1
ATOM 2491 O O . GLU A 1 316 ? 94.141 9.911 71.964 1.00 18.29 316 GLU A O 1
ATOM 2497 N N . LEU A 1 317 ? 92.612 11.571 72.148 1.00 16.80 317 LEU A N 1
ATOM 2498 C CA . LEU A 1 317 ? 91.680 10.854 71.247 1.00 16.86 317 LEU A CA 1
ATOM 2499 C C . LEU A 1 317 ? 92.333 10.686 69.895 1.00 18.30 317 LEU A C 1
ATOM 2500 O O . LEU A 1 317 ? 92.240 9.623 69.289 1.00 20.31 317 LEU A O 1
ATOM 2505 N N . ALA A 1 318 ? 93.094 11.710 69.472 1.00 19.56 318 ALA A N 1
ATOM 2506 C CA . ALA A 1 318 ? 93.805 11.673 68.176 1.00 20.54 318 ALA A CA 1
ATOM 2507 C C . ALA A 1 318 ? 94.767 10.496 68.044 1.00 22.19 318 ALA A C 1
ATOM 2508 O O . ALA A 1 318 ? 94.982 9.982 66.937 1.00 21.58 318 ALA A O 1
ATOM 2510 N N . LYS A 1 319 ? 95.311 10.038 69.171 1.00 22.48 319 LYS A N 1
ATOM 2511 C CA . LYS A 1 319 ? 96.192 8.868 69.172 1.00 23.50 319 LYS A CA 1
ATOM 2512 C C . LYS A 1 319 ? 95.504 7.521 69.000 1.00 24.16 319 LYS A C 1
ATOM 2513 O O . LYS A 1 319 ? 96.157 6.538 68.612 1.00 23.42 319 LYS A O 1
ATOM 2519 N N . VAL A 1 320 ? 94.204 7.439 69.308 1.00 21.23 320 VAL A N 1
ATOM 2520 C CA . VAL A 1 320 ? 93.552 6.121 69.388 1.00 19.20 320 VAL A CA 1
ATOM 2521 C C . VAL A 1 320 ? 92.339 5.945 68.425 1.00 18.82 320 VAL A C 1
ATOM 2522 O O . VAL A 1 320 ? 91.977 4.816 68.069 1.00 19.51 320 VAL A O 1
ATOM 2526 N N . LEU A 1 321 ? 91.704 7.045 68.002 1.00 18.23 321 LEU A N 1
ATOM 2527 C CA . LEU A 1 321 ? 90.462 6.925 67.233 1.00 18.83 321 LEU A CA 1
ATOM 2528 C C . LEU A 1 321 ? 90.735 6.490 65.778 1.00 20.16 321 LEU A C 1
ATOM 2529 O O . LEU A 1 321 ? 91.560 7.095 65.105 1.00 19.32 321 LEU A O 1
ATOM 2534 N N . GLU A 1 322 ? 90.020 5.480 65.298 1.00 18.59 322 GLU A N 1
ATOM 2535 C CA . GLU A 1 322 ? 90.127 5.036 63.891 1.00 20.27 322 GLU A CA 1
ATOM 2536 C C . GLU A 1 322 ? 89.068 5.574 62.964 1.00 20.01 322 GLU A C 1
ATOM 2537 O O . GLU A 1 322 ? 89.346 5.833 61.788 1.00 18.94 322 GLU A O 1
ATOM 2543 N N . LYS A 1 323 ? 87.821 5.671 63.422 1.00 18.87 323 LYS A N 1
ATOM 2544 C CA . LYS A 1 323 ? 86.773 6.175 62.545 1.00 15.76 323 LYS A CA 1
ATOM 2545 C C . LYS A 1 323 ? 86.151 7.514 62.991 1.00 18.03 323 LYS A C 1
ATOM 2546 O O . LYS A 1 323 ? 86.677 8.590 62.624 1.00 20.14 323 LYS A O 1
ATOM 2552 N N . ARG A 1 324 ? 85.060 7.478 63.759 1.00 13.39 324 ARG A N 1
ATOM 2553 C CA . ARG A 1 324 ? 84.299 8.710 64.006 1.00 11.33 324 ARG A CA 1
ATOM 2554 C C . ARG A 1 324 ? 84.047 8.939 65.472 1.00 13.49 324 ARG A C 1
ATOM 2555 O O . ARG A 1 324 ? 83.945 7.979 66.238 1.00 12.36 324 ARG A O 1
ATOM 2563 N N . GLY A 1 325 ? 83.960 10.219 65.873 1.00 10.73 325 GLY A N 1
ATOM 2564 C CA . GLY A 1 325 ? 83.538 10.540 67.224 1.00 12.54 325 GLY A CA 1
ATOM 2565 C C . GLY A 1 325 ? 82.270 11.375 67.133 1.00 11.83 325 GLY A C 1
ATOM 2566 O O . GLY A 1 325 ? 82.052 12.118 66.154 1.00 13.19 325 GLY A O 1
ATOM 2567 N N . VAL A 1 326 ? 81.417 11.226 68.142 1.00 11.46 326 VAL A N 1
ATOM 2568 C CA . VAL A 1 326 ? 80.139 11.957 68.204 1.00 11.02 326 VAL A CA 1
ATOM 2569 C C . VAL A 1 326 ? 80.090 12.498 69.648 1.00 12.03 326 VAL A C 1
ATOM 2570 O O . VAL A 1 326 ? 80.146 11.725 70.615 1.00 14.70 326 VAL A O 1
ATOM 2574 N N . PHE A 1 327 ? 80.035 13.812 69.778 1.00 11.32 327 PHE A N 1
ATOM 2575 C CA . PHE A 1 327 ? 80.153 14.502 71.087 1.00 12.90 327 PHE A CA 1
ATOM 2576 C C . PHE A 1 327 ? 79.064 15.562 71.242 1.00 14.31 327 PHE A C 1
ATOM 2577 O O . PHE A 1 327 ? 78.634 16.192 70.260 1.00 13.96 327 PHE A O 1
ATOM 2585 N N . ILE A 1 328 ? 78.563 15.710 72.472 1.00 13.84 328 ILE A N 1
ATOM 2586 C CA . ILE A 1 328 ? 77.608 16.770 72.778 1.00 15.67 328 ILE A CA 1
ATOM 2587 C C . ILE A 1 328 ? 78.204 17.660 73.891 1.00 18.08 328 ILE A C 1
ATOM 2588 O O . ILE A 1 328 ? 78.922 17.179 74.752 1.00 18.98 328 ILE A O 1
ATOM 2593 N N . THR A 1 329 ? 78.029 18.974 73.784 1.00 20.73 329 THR A N 1
ATOM 2594 C CA . THR A 1 329 ? 78.490 19.866 74.854 1.00 21.83 329 THR A CA 1
ATOM 2595 C C . THR A 1 329 ? 77.782 21.189 74.749 1.00 22.38 329 THR A C 1
ATOM 2596 O O . THR A 1 329 ? 77.299 21.566 73.678 1.00 18.89 329 THR A O 1
ATOM 2600 N N . THR A 1 330 ? 77.736 21.933 75.848 1.00 23.81 330 THR A N 1
ATOM 2601 C CA . THR A 1 330 ? 77.291 23.331 75.749 1.00 25.00 330 THR A CA 1
ATOM 2602 C C . THR A 1 330 ? 78.417 24.284 75.319 1.00 26.07 330 THR A C 1
ATOM 2603 O O . THR A 1 330 ? 78.156 25.414 74.910 1.00 28.56 330 THR A O 1
ATOM 2607 N N . GLU A 1 331 ? 79.660 23.856 75.475 1.00 23.53 331 GLU A N 1
ATOM 2608 C CA . GLU A 1 331 ? 80.798 24.746 75.326 1.00 25.52 331 GLU A CA 1
ATOM 2609 C C . GLU A 1 331 ? 81.346 24.721 73.903 1.00 24.55 331 GLU A C 1
ATOM 2610 O O . GLU A 1 331 ? 82.319 24.024 73.592 1.00 24.13 331 GLU A O 1
ATOM 2616 N N . LYS A 1 332 ? 80.668 25.475 73.052 1.00 23.94 332 LYS A N 1
ATOM 2617 C CA . LYS A 1 332 ? 80.898 25.472 71.620 1.00 25.82 332 LYS A CA 1
ATOM 2618 C C . LYS A 1 332 ? 82.350 25.859 71.312 1.00 26.34 332 LYS A C 1
ATOM 2619 O O . LYS A 1 332 ? 83.094 25.147 70.626 1.00 25.79 332 LYS A O 1
ATOM 2625 N N . LYS A 1 333 ? 82.791 26.946 71.921 1.00 26.92 333 LYS A N 1
ATOM 2626 C CA . LYS A 1 333 ? 84.118 27.465 71.625 1.00 28.44 333 LYS A CA 1
ATOM 2627 C C . LYS A 1 333 ? 85.227 26.559 72.124 1.00 26.00 333 LYS A C 1
ATOM 2628 O O . LYS A 1 333 ? 86.160 26.265 71.393 1.00 24.87 333 LYS A O 1
ATOM 2634 N N . ALA A 1 334 ? 85.092 26.029 73.339 1.00 25.98 334 ALA A N 1
ATOM 2635 C CA . ALA A 1 334 ? 86.108 25.087 73.843 1.00 25.75 334 ALA A CA 1
ATOM 2636 C C . ALA A 1 334 ? 86.262 23.840 72.965 1.00 21.92 334 ALA A C 1
ATOM 2637 O O . ALA A 1 334 ? 87.371 23.298 72.818 1.00 21.76 334 ALA A O 1
ATOM 2639 N N . ILE A 1 335 ? 85.148 23.272 72.525 1.00 22.04 335 ILE A N 1
ATOM 2640 C CA . ILE A 1 335 ? 85.289 22.006 71.786 1.00 22.30 335 ILE A CA 1
ATOM 2641 C C . ILE A 1 335 ? 85.804 22.330 70.357 1.00 22.11 335 ILE A C 1
ATOM 2642 O O . ILE A 1 335 ? 86.595 21.580 69.778 1.00 20.97 335 ILE A O 1
ATOM 2647 N N . GLU A 1 336 ? 85.311 23.424 69.790 1.00 24.83 336 GLU A N 1
ATOM 2648 C CA . GLU A 1 336 ? 85.719 23.790 68.430 1.00 24.64 336 GLU A CA 1
ATOM 2649 C C . GLU A 1 336 ? 87.215 24.071 68.323 1.00 24.89 336 GLU A C 1
ATOM 2650 O O . GLU A 1 336 ? 87.849 23.605 67.390 1.00 24.47 336 GLU A O 1
ATOM 2656 N N . GLU A 1 337 ? 87.807 24.671 69.355 1.00 23.91 337 GLU A N 1
ATOM 2657 C CA . GLU A 1 337 ? 89.244 24.862 69.398 1.00 24.45 337 GLU A CA 1
ATOM 2658 C C . GLU A 1 337 ? 90.014 23.570 69.616 1.00 24.95 337 GLU A C 1
ATOM 2659 O O . GLU A 1 337 ? 91.042 23.328 68.956 1.00 21.49 337 GLU A O 1
ATOM 2665 N N . ALA A 1 338 ? 89.521 22.723 70.524 1.00 22.45 338 ALA A N 1
ATOM 2666 C CA . ALA A 1 338 ? 90.153 21.430 70.758 1.00 20.72 338 ALA A CA 1
ATOM 2667 C C . ALA A 1 338 ? 90.097 20.553 69.505 1.00 19.10 338 ALA A C 1
ATOM 2668 O O . ALA A 1 338 ? 91.041 19.828 69.204 1.00 19.74 338 ALA A O 1
ATOM 2670 N N . ILE A 1 339 ? 89.020 20.661 68.733 1.00 20.18 339 ILE A N 1
ATOM 2671 C CA . ILE A 1 339 ? 88.922 19.884 67.505 1.00 20.16 339 ILE A CA 1
ATOM 2672 C C . ILE A 1 339 ? 89.961 20.373 66.474 1.00 19.66 339 ILE A C 1
ATOM 2673 O O . ILE A 1 339 ? 90.798 19.616 66.000 1.00 21.66 339 ILE A O 1
ATOM 2678 N N . ALA A 1 340 ? 89.956 21.667 66.211 1.00 23.65 340 ALA A N 1
ATOM 2679 C CA . ALA A 1 340 ? 90.881 22.252 65.209 1.00 25.77 340 ALA A CA 1
ATOM 2680 C C . ALA A 1 340 ? 92.370 22.073 65.574 1.00 27.69 340 ALA A C 1
ATOM 2681 O O . ALA A 1 340 ? 93.163 21.649 64.723 1.00 28.86 340 ALA A O 1
ATOM 2683 N N . GLU A 1 341 ? 92.733 22.260 66.852 1.00 26.07 341 GLU A N 1
ATOM 2684 C CA . GLU A 1 341 ? 94.155 22.153 67.267 1.00 26.79 341 GLU A CA 1
ATOM 2685 C C . GLU A 1 341 ? 94.679 20.734 67.172 1.00 25.39 341 GLU A C 1
ATOM 2686 O O . GLU A 1 341 ? 95.877 20.513 67.176 1.00 24.36 341 GLU A O 1
ATOM 2692 N N . ASN A 1 342 ? 93.785 19.754 67.226 1.00 22.41 342 ASN A N 1
ATOM 2693 C CA . ASN A 1 342 ? 94.223 18.388 67.372 1.00 21.30 342 ASN A CA 1
ATOM 2694 C C . ASN A 1 342 ? 94.068 17.542 66.114 1.00 21.59 342 ASN A C 1
ATOM 2695 O O . ASN A 1 342 ? 94.192 16.312 66.172 1.00 20.84 342 ASN A O 1
ATOM 2700 N N . GLY A 1 343 ? 93.850 18.192 64.969 1.00 21.26 343 GLY A N 1
ATOM 2701 C CA . GLY A 1 343 ? 93.857 17.479 63.672 1.00 22.92 343 GLY A CA 1
ATOM 2702 C C . GLY A 1 343 ? 92.495 16.871 63.276 1.00 21.24 343 GLY A C 1
ATOM 2703 O O . GLY A 1 343 ? 92.426 15.959 62.436 1.00 23.19 343 GLY A O 1
ATOM 2704 N N . PHE A 1 344 ? 91.430 17.329 63.927 1.00 21.36 344 PHE A N 1
ATOM 2705 C CA . PHE A 1 344 ? 90.090 16.813 63.680 1.00 20.23 344 PHE A CA 1
ATOM 2706 C C . PHE A 1 344 ? 89.361 17.672 62.691 1.00 19.89 344 PHE A C 1
ATOM 2707 O O . PHE A 1 344 ? 89.546 18.898 62.657 1.00 20.08 344 PHE A O 1
ATOM 2715 N N . GLU A 1 345 ? 88.354 17.065 62.073 1.00 19.84 345 GLU A N 1
ATOM 2716 C CA . GLU A 1 345 ? 87.468 17.729 61.136 1.00 17.11 345 GLU A CA 1
ATOM 2717 C C . GLU A 1 345 ? 86.014 17.496 61.579 1.00 18.79 345 GLU A C 1
ATOM 2718 O O . GLU A 1 345 ? 85.654 16.366 61.936 1.00 16.59 345 GLU A O 1
ATOM 2724 N N . ILE A 1 346 ? 85.192 18.540 61.543 1.00 14.59 346 ILE A N 1
ATOM 2725 C CA . ILE A 1 346 ? 83.778 18.380 61.812 1.00 16.72 346 ILE A CA 1
ATOM 2726 C C . ILE A 1 346 ? 83.047 17.976 60.545 1.00 15.87 346 ILE A C 1
ATOM 2727 O O . ILE A 1 346 ? 83.129 18.702 59.525 1.00 16.46 346 ILE A O 1
ATOM 2732 N N . ILE A 1 347 ? 82.320 16.850 60.587 1.00 12.71 347 ILE A N 1
ATOM 2733 C CA . ILE A 1 347 ? 81.579 16.377 59.418 1.00 14.35 347 ILE A CA 1
ATOM 2734 C C . ILE A 1 347 ? 80.068 16.475 59.626 1.00 13.16 347 ILE A C 1
ATOM 2735 O O . ILE A 1 347 ? 79.315 16.340 58.710 1.00 15.20 347 ILE A O 1
ATOM 2740 N N . HIS A 1 348 ? 79.652 16.849 60.832 1.00 14.17 348 HIS A N 1
ATOM 2741 C CA . HIS A 1 348 ? 78.272 17.213 61.046 1.00 14.74 348 HIS A CA 1
ATOM 2742 C C . HIS A 1 348 ? 78.206 18.030 62.306 1.00 13.85 348 HIS A C 1
ATOM 2743 O O . HIS A 1 348 ? 78.902 17.745 63.298 1.00 16.39 348 HIS A O 1
ATOM 2750 N N . HIS A 1 349 ? 77.350 19.041 62.297 1.00 13.32 349 HIS A N 1
ATOM 2751 C CA . HIS A 1 349 ? 77.027 19.735 63.538 1.00 14.44 349 HIS A CA 1
ATOM 2752 C C . HIS A 1 349 ? 75.515 19.971 63.517 1.00 14.67 349 HIS A C 1
ATOM 2753 O O . HIS A 1 349 ? 74.919 20.145 62.446 1.00 14.15 349 HIS A O 1
ATOM 2760 N N . ARG A 1 350 ? 74.899 19.920 64.697 1.00 15.23 350 ARG A N 1
ATOM 2761 C CA . ARG A 1 350 ? 73.521 20.373 64.892 1.00 16.57 350 ARG A CA 1
ATOM 2762 C C . ARG A 1 350 ? 73.309 20.873 66.330 1.00 15.46 350 ARG A C 1
ATOM 2763 O O . ARG A 1 350 ? 74.077 20.539 67.223 1.00 17.11 350 ARG A O 1
ATOM 2771 N N . VAL A 1 351 ? 72.200 21.560 66.577 1.00 15.42 351 VAL A N 1
ATOM 2772 C CA . VAL A 1 351 ? 71.833 21.967 67.923 1.00 17.68 351 VAL A CA 1
ATOM 2773 C C . VAL A 1 351 ? 70.633 21.171 68.388 1.00 17.53 351 VAL A C 1
ATOM 2774 O O . VAL A 1 351 ? 69.713 20.919 67.614 1.00 16.62 351 VAL A O 1
ATOM 2778 N N . ILE A 1 352 ? 70.692 20.740 69.641 1.00 19.29 352 ILE A N 1
ATOM 2779 C CA . ILE A 1 352 ? 69.677 19.871 70.248 1.00 19.66 352 ILE A CA 1
ATOM 2780 C C . ILE A 1 352 ? 69.181 20.493 71.557 1.00 21.95 352 ILE A C 1
ATOM 2781 O O . ILE A 1 352 ? 69.961 21.113 72.304 1.00 21.62 352 ILE A O 1
ATOM 2786 N N . GLY A 1 353 ? 67.897 20.317 71.863 1.00 22.61 353 GLY A N 1
ATOM 2787 C CA . GLY A 1 353 ? 67.380 20.821 73.142 1.00 26.08 353 GLY A CA 1
ATOM 2788 C C . GLY A 1 353 ? 67.452 19.708 74.188 1.00 30.74 353 GLY A C 1
ATOM 2789 O O . GLY A 1 353 ? 66.888 18.632 73.977 1.00 29.74 353 GLY A O 1
ATOM 2790 N N . HIS A 1 354 ? 68.224 19.928 75.252 1.00 33.87 354 HIS A N 1
ATOM 2791 C CA . HIS A 1 354 ? 68.422 18.921 76.312 1.00 38.49 354 HIS A CA 1
ATOM 2792 C C . HIS A 1 354 ? 68.257 19.568 77.677 1.00 40.93 354 HIS A C 1
ATOM 2793 O O . HIS A 1 354 ? 69.073 20.406 78.079 1.00 41.76 354 HIS A O 1
ATOM 2800 N N . GLY A 1 355 ? 67.213 19.161 78.389 1.00 45.09 355 GLY A N 1
ATOM 2801 C CA . GLY A 1 355 ? 66.947 19.683 79.732 1.00 48.50 355 GLY A CA 1
ATOM 2802 C C . GLY A 1 355 ? 66.924 21.204 79.768 1.00 48.70 355 GLY A C 1
ATOM 2803 O O . GLY A 1 355 ? 67.618 21.823 80.591 1.00 50.74 355 GLY A O 1
ATOM 2804 N N . GLY A 1 356 ? 66.189 21.801 78.825 1.00 48.30 356 GLY A N 1
ATOM 2805 C CA . GLY A 1 356 ? 66.070 23.247 78.736 1.00 46.03 356 GLY A CA 1
ATOM 2806 C C . GLY A 1 356 ? 67.336 23.976 78.318 1.00 45.08 356 GLY A C 1
ATOM 2807 O O . GLY A 1 356 ? 67.340 25.204 78.246 1.00 45.10 356 GLY A O 1
ATOM 2808 N N . LEU A 1 357 ? 68.415 23.237 78.047 1.00 42.95 357 LEU A N 1
ATOM 2809 C CA . LEU A 1 357 ? 69.633 23.815 77.455 1.00 40.07 357 LEU A CA 1
ATOM 2810 C C . LEU A 1 357 ? 69.656 23.582 75.955 1.00 37.76 357 LEU A C 1
ATOM 2811 O O . LEU A 1 357 ? 69.239 22.535 75.500 1.00 37.61 357 LEU A O 1
ATOM 2816 N N . MET A 1 358 ? 70.209 24.533 75.206 1.00 38.05 358 MET A N 1
ATOM 2817 C CA . MET A 1 358 ? 70.711 24.272 73.865 1.00 37.38 358 MET A CA 1
ATOM 2818 C C . MET A 1 358 ? 72.078 23.582 73.942 1.00 34.89 358 MET A C 1
ATOM 2819 O O . MET A 1 358 ? 73.056 24.203 74.377 1.00 34.37 358 MET A O 1
ATOM 2824 N N . VAL A 1 359 ? 72.168 22.317 73.524 1.00 28.90 359 VAL A N 1
ATOM 2825 C CA . VAL A 1 359 ? 73.497 21.702 73.405 1.00 24.73 359 VAL A CA 1
ATOM 2826 C C . VAL A 1 359 ? 73.953 21.527 71.934 1.00 21.42 359 VAL A C 1
ATOM 2827 O O . VAL A 1 359 ? 73.135 21.398 71.040 1.00 21.89 359 VAL A O 1
ATOM 2831 N N . HIS A 1 360 ? 75.259 21.494 71.719 1.00 19.27 360 HIS A N 1
ATOM 2832 C CA . HIS A 1 360 ? 75.827 21.342 70.368 1.00 19.53 360 HIS A CA 1
ATOM 2833 C C . HIS A 1 360 ? 76.263 19.913 70.215 1.00 17.50 360 HIS A C 1
ATOM 2834 O O . HIS A 1 360 ? 76.831 19.365 71.139 1.00 19.12 360 HIS A O 1
ATOM 2841 N N . LEU A 1 361 ? 75.918 19.292 69.092 1.00 15.21 361 LEU A N 1
ATOM 2842 C CA . LEU A 1 361 ? 76.394 17.959 68.788 1.00 14.63 361 LEU A CA 1
ATOM 2843 C C . LEU A 1 361 ? 77.389 18.073 67.635 1.00 12.87 361 LEU A C 1
ATOM 2844 O O . LEU A 1 361 ? 77.079 18.693 66.603 1.00 15.20 361 LEU A O 1
ATOM 2849 N N . TYR A 1 362 ? 78.504 17.370 67.733 1.00 12.70 362 TYR A N 1
ATOM 2850 C CA . TYR A 1 362 ? 79.451 17.306 66.602 1.00 12.60 362 TYR A CA 1
ATOM 2851 C C . TYR A 1 362 ? 79.768 15.870 66.237 1.00 13.07 362 TYR A C 1
ATOM 2852 O O . TYR A 1 362 ? 80.017 15.055 67.137 1.00 15.14 362 TYR A O 1
ATOM 2861 N N . VAL A 1 363 ? 79.850 15.566 64.937 1.00 12.71 363 VAL A N 1
ATOM 2862 C CA . VAL A 1 363 ? 80.462 14.298 64.530 1.00 14.02 363 VAL A CA 1
ATOM 2863 C C . VAL A 1 363 ? 81.805 14.709 63.948 1.00 14.29 363 VAL A C 1
ATOM 2864 O O . VAL A 1 363 ? 81.893 15.685 63.142 1.00 14.12 363 VAL A O 1
ATOM 2868 N N . VAL A 1 364 ? 82.852 14.021 64.377 1.00 13.26 364 VAL A N 1
ATOM 2869 C CA . VAL A 1 364 ? 84.197 14.317 63.961 1.00 15.86 364 VAL A CA 1
ATOM 2870 C C . VAL A 1 364 ? 84.909 13.083 63.408 1.00 16.46 364 VAL A C 1
ATOM 2871 O O . VAL A 1 364 ? 84.500 11.931 63.648 1.00 15.59 364 VAL A O 1
ATOM 2875 N N . LYS A 1 365 ? 85.948 13.357 62.627 1.00 16.12 365 LYS A N 1
ATOM 2876 C CA . LYS A 1 365 ? 86.947 12.362 62.218 1.00 16.38 365 LYS A CA 1
ATOM 2877 C C . LYS A 1 365 ? 88.315 13.061 62.205 1.00 18.05 365 LYS A C 1
ATOM 2878 O O . LYS A 1 365 ? 88.377 14.273 62.157 1.00 18.17 365 LYS A O 1
ATOM 2884 N N . LEU A 1 366 ? 89.405 12.289 62.220 1.00 18.87 366 LEU A N 1
ATOM 2885 C CA . LEU A 1 366 ? 90.740 12.814 61.983 1.00 19.99 366 LEU A CA 1
ATOM 2886 C C . LEU A 1 366 ? 90.853 13.296 60.546 1.00 22.45 366 LEU A C 1
ATOM 2887 O O . LEU A 1 366 ? 90.450 12.586 59.606 1.00 21.25 366 LEU A O 1
ATOM 2892 N N . GLU A 1 367 ? 91.331 14.532 60.410 1.00 25.55 367 GLU A N 1
ATOM 2893 C CA . GLU A 1 367 ? 91.602 15.160 59.121 1.00 32.71 367 GLU A CA 1
ATOM 2894 C C . GLU A 1 367 ? 92.406 14.291 58.158 1.00 33.96 367 GLU A C 1
ATOM 2895 O O . GLU A 1 367 ? 92.066 14.224 56.977 1.00 35.75 367 GLU A O 1
ATOM 2901 N N . HIS A 1 368 ? 93.428 13.585 58.638 1.00 36.21 368 HIS A N 1
ATOM 2902 C CA . HIS A 1 368 ? 94.268 12.806 57.710 1.00 43.10 368 HIS A CA 1
ATOM 2903 C C . HIS A 1 368 ? 93.664 11.470 57.233 1.00 46.36 368 HIS A C 1
ATOM 2904 O O . HIS A 1 368 ? 94.085 10.934 56.198 1.00 46.47 368 HIS A O 1
ATOM 2911 N N . HIS A 1 369 ? 92.645 10.962 57.932 1.00 48.78 369 HIS A N 1
ATOM 2912 C CA . HIS A 1 369 ? 92.022 9.710 57.488 1.00 52.29 369 HIS A CA 1
ATOM 2913 C C . HIS A 1 369 ? 91.151 9.955 56.251 1.00 54.96 369 HIS A C 1
ATOM 2914 O O . HIS A 1 369 ? 90.389 10.931 56.207 1.00 54.85 369 HIS A O 1
ATOM 2921 N N . HIS A 1 370 ? 91.316 9.107 55.232 1.00 57.54 370 HIS A N 1
ATOM 2922 C CA . HIS A 1 370 ? 90.501 9.174 54.008 1.00 61.17 370 HIS A CA 1
ATOM 2923 C C . HIS A 1 370 ? 89.698 7.882 53.769 1.00 61.72 370 HIS A C 1
ATOM 2924 O O . HIS A 1 370 ? 88.547 7.748 54.212 1.00 62.40 370 HIS A O 1
ATOM 2931 N N . MET B 1 1 ? 42.887 33.770 122.212 1.00 25.09 1 MET B N 1
ATOM 2932 C CA . MET B 1 1 ? 43.056 33.281 120.826 1.00 26.37 1 MET B CA 1
ATOM 2933 C C . MET B 1 1 ? 44.271 32.358 120.803 1.00 24.75 1 MET B C 1
ATOM 2934 O O . MET B 1 1 ? 45.231 32.533 121.563 1.00 24.50 1 MET B O 1
ATOM 2939 N N . LYS B 1 2 ? 44.206 31.361 119.947 1.00 22.30 2 LYS B N 1
ATOM 2940 C CA . LYS B 1 2 ? 45.318 30.441 119.774 1.00 21.85 2 LYS B CA 1
ATOM 2941 C C . LYS B 1 2 ? 45.812 30.513 118.357 1.00 21.31 2 LYS B C 1
ATOM 2942 O O . LYS B 1 2 ? 45.019 30.613 117.404 1.00 21.42 2 LYS B O 1
ATOM 2948 N N . PHE B 1 3 ? 47.138 30.507 118.227 1.00 22.51 3 PHE B N 1
ATOM 2949 C CA . PHE B 1 3 ? 47.782 30.565 116.929 1.00 20.98 3 PHE B CA 1
ATOM 2950 C C . PHE B 1 3 ? 48.758 29.402 116.781 1.00 20.01 3 PHE B C 1
ATOM 2951 O O . PHE B 1 3 ? 49.510 29.108 117.687 1.00 21.34 3 PHE B O 1
ATOM 2959 N N . LEU B 1 4 ? 48.818 28.815 115.591 1.00 19.06 4 LEU B N 1
ATOM 2960 C CA . LEU B 1 4 ? 49.936 27.951 115.242 1.00 19.22 4 LEU B CA 1
ATOM 2961 C C . LEU B 1 4 ? 50.933 28.827 114.482 1.00 19.48 4 LEU B C 1
ATOM 2962 O O . LEU B 1 4 ? 50.558 29.449 113.468 1.00 18.90 4 LEU B O 1
ATOM 2967 N N . LEU B 1 5 ? 52.150 28.925 115.008 1.00 17.76 5 LEU B N 1
ATOM 2968 C CA . LEU B 1 5 ? 53.259 29.667 114.366 1.00 17.45 5 LEU B CA 1
ATOM 2969 C C . LEU B 1 5 ? 54.286 28.652 113.836 1.00 17.78 5 LEU B C 1
ATOM 2970 O O . LEU B 1 5 ? 54.734 27.796 114.577 1.00 20.71 5 LEU B O 1
ATOM 2975 N N . THR B 1 6 ? 54.540 28.671 112.533 1.00 16.35 6 THR B N 1
ATOM 2976 C CA . THR B 1 6 ? 55.493 27.743 111.920 1.00 16.95 6 THR B CA 1
ATOM 2977 C C . THR B 1 6 ? 56.856 28.405 111.714 1.00 15.93 6 THR B C 1
ATOM 2978 O O . THR B 1 6 ? 56.958 29.633 111.588 1.00 14.67 6 THR B O 1
ATOM 2982 N N . THR B 1 7 ? 57.888 27.580 111.712 1.00 14.50 7 THR B N 1
ATOM 2983 C CA . THR B 1 7 ? 59.236 28.045 111.460 1.00 16.73 7 THR B CA 1
ATOM 2984 C C . THR B 1 7 ? 60.058 26.836 110.996 1.00 19.77 7 THR B C 1
ATOM 2985 O O . THR B 1 7 ? 59.487 25.741 110.778 1.00 16.54 7 THR B O 1
ATOM 2989 N N . ALA B 1 8 ? 61.377 27.008 110.841 1.00 16.90 8 ALA B N 1
ATOM 2990 C CA . ALA B 1 8 ? 62.199 25.887 110.413 1.00 16.99 8 ALA B CA 1
ATOM 2991 C C . ALA B 1 8 ? 62.234 24.836 111.529 1.00 18.00 8 ALA B C 1
ATOM 2992 O O . ALA B 1 8 ? 62.215 25.194 112.720 1.00 17.45 8 ALA B O 1
ATOM 2994 N N . GLN B 1 9 ? 62.367 23.555 111.170 1.00 18.40 9 GLN B N 1
ATOM 2995 C CA . GLN B 1 9 ? 62.613 22.528 112.210 1.00 18.92 9 GLN B CA 1
ATOM 2996 C C . GLN B 1 9 ? 63.946 22.758 112.902 1.00 19.57 9 GLN B C 1
ATOM 2997 O O . GLN B 1 9 ? 64.933 22.983 112.243 1.00 17.60 9 GLN B O 1
ATOM 3003 N N . GLY B 1 10 ? 63.921 22.749 114.239 1.00 18.69 10 GLY B N 1
ATOM 3004 C CA . GLY B 1 10 ? 65.092 22.897 115.082 1.00 18.16 10 GLY B CA 1
ATOM 3005 C C . GLY B 1 10 ? 65.414 24.316 115.509 1.00 15.28 10 GLY B C 1
ATOM 3006 O O . GLY B 1 10 ? 66.458 24.539 116.090 1.00 17.11 10 GLY B O 1
ATOM 3007 N N . ILE B 1 11 ? 64.597 25.305 115.120 1.00 14.86 11 ILE B N 1
ATOM 3008 C CA . ILE B 1 11 ? 64.809 26.656 115.640 1.00 16.08 11 ILE B CA 1
ATOM 3009 C C . ILE B 1 11 ? 63.590 27.201 116.407 1.00 16.43 11 ILE B C 1
ATOM 3010 O O . ILE B 1 11 ? 63.426 28.411 116.580 1.00 17.41 11 ILE B O 1
ATOM 3015 N N . GLU B 1 12 ? 62.726 26.283 116.840 1.00 18.00 12 GLU B N 1
ATOM 3016 C CA . GLU B 1 12 ? 61.542 26.639 117.626 1.00 17.37 12 GLU B CA 1
ATOM 3017 C C . GLU B 1 12 ? 61.840 27.510 118.855 1.00 17.67 12 GLU B C 1
ATOM 3018 O O . GLU B 1 12 ? 61.106 28.482 119.124 1.00 18.96 12 GLU B O 1
ATOM 3024 N N . ASP B 1 13 ? 62.874 27.156 119.627 1.00 19.59 13 ASP B N 1
ATOM 3025 C CA . ASP B 1 13 ? 63.235 27.919 120.848 1.00 19.75 13 ASP B CA 1
ATOM 3026 C C . ASP B 1 13 ? 63.639 29.350 120.507 1.00 20.09 13 ASP B C 1
ATOM 3027 O O . ASP B 1 13 ? 63.320 30.294 121.225 1.00 21.56 13 ASP B O 1
ATOM 3032 N N . ILE B 1 14 ? 64.249 29.541 119.336 1.00 19.25 14 ILE B N 1
ATOM 3033 C CA . ILE B 1 14 ? 64.740 30.874 118.954 1.00 17.65 14 ILE B CA 1
ATOM 3034 C C . ILE B 1 14 ? 63.549 31.714 118.502 1.00 17.79 14 ILE B C 1
ATOM 3035 O O . ILE B 1 14 ? 63.410 32.900 118.873 1.00 17.27 14 ILE B O 1
ATOM 3040 N N . ALA B 1 15 ? 62.696 31.103 117.692 1.00 17.78 15 ALA B N 1
ATOM 3041 C CA . ALA B 1 15 ? 61.474 31.764 117.234 1.00 18.63 15 ALA B CA 1
ATOM 3042 C C . ALA B 1 15 ? 60.599 32.118 118.444 1.00 19.77 15 ALA B C 1
ATOM 3043 O O . ALA B 1 15 ? 60.022 33.180 118.476 1.00 19.98 15 ALA B O 1
ATOM 3045 N N . LYS B 1 16 ? 60.518 31.215 119.419 1.00 19.86 16 LYS B N 1
ATOM 3046 C CA . LYS B 1 16 ? 59.746 31.464 120.637 1.00 20.87 16 LYS B CA 1
ATOM 3047 C C . LYS B 1 16 ? 60.265 32.701 121.357 1.00 21.88 16 LYS B C 1
ATOM 3048 O O . LYS B 1 16 ? 59.473 33.565 121.787 1.00 21.07 16 LYS B O 1
ATOM 3054 N N . ARG B 1 17 ? 61.590 32.849 121.409 1.00 22.54 17 ARG B N 1
ATOM 3055 C CA . ARG B 1 17 ? 62.166 34.014 122.061 1.00 24.44 17 ARG B CA 1
ATOM 3056 C C . ARG B 1 17 ? 61.843 35.290 121.303 1.00 24.08 17 ARG B C 1
ATOM 3057 O O . ARG B 1 17 ? 61.518 36.337 121.914 1.00 22.15 17 ARG B O 1
ATOM 3065 N N . GLU B 1 18 ? 61.901 35.222 119.972 1.00 19.01 18 GLU B N 1
ATOM 3066 C CA . GLU B 1 18 ? 61.637 36.401 119.188 1.00 19.87 18 GLU B CA 1
ATOM 3067 C C . GLU B 1 18 ? 60.187 36.837 119.378 1.00 18.99 18 GLU B C 1
ATOM 3068 O O . GLU B 1 18 ? 59.880 38.035 119.454 1.00 18.30 18 GLU B O 1
ATOM 3074 N N . VAL B 1 19 ? 59.296 35.860 119.390 1.00 17.91 19 VAL B N 1
ATOM 3075 C CA . VAL B 1 19 ? 57.875 36.154 119.437 1.00 20.36 19 VAL B CA 1
ATOM 3076 C C . VAL B 1 19 ? 57.546 36.694 120.813 1.00 19.85 19 VAL B C 1
ATOM 3077 O O . VAL B 1 19 ? 56.773 37.623 120.940 1.00 22.42 19 VAL B O 1
ATOM 3081 N N . SER B 1 20 ? 58.170 36.135 121.836 1.00 23.00 20 SER B N 1
ATOM 3082 C CA A SER B 1 20 ? 57.940 36.592 123.202 0.50 23.87 20 SER B CA 1
ATOM 3083 C CA B SER B 1 20 ? 57.943 36.587 123.198 0.50 24.58 20 SER B CA 1
ATOM 3084 C C . SER B 1 20 ? 58.331 38.064 123.339 1.00 25.44 20 SER B C 1
ATOM 3085 O O . SER B 1 20 ? 57.589 38.869 123.910 1.00 24.31 20 SER B O 1
ATOM 3090 N N . LEU B 1 21 ? 59.489 38.420 122.787 1.00 25.39 21 LEU B N 1
ATOM 3091 C CA . LEU B 1 21 ? 59.943 39.809 122.809 1.00 26.77 21 LEU B CA 1
ATOM 3092 C C . LEU B 1 21 ? 59.004 40.773 122.110 1.00 27.77 21 LEU B C 1
ATOM 3093 O O . LEU B 1 21 ? 58.688 41.850 122.674 1.00 28.49 21 LEU B O 1
ATOM 3098 N N . LEU B 1 22 ? 58.492 40.374 120.937 1.00 27.29 22 LEU B N 1
ATOM 3099 C CA . LEU B 1 22 ? 57.581 41.220 120.173 1.00 27.32 22 LEU B CA 1
ATOM 3100 C C . LEU B 1 22 ? 56.256 41.426 120.906 1.00 29.79 22 LEU B C 1
ATOM 3101 O O . LEU B 1 22 ? 55.659 42.514 120.819 1.00 29.18 22 LEU B O 1
ATOM 3106 N N . LEU B 1 23 ? 55.760 40.358 121.541 1.00 29.13 23 LEU B N 1
ATOM 3107 C CA . LEU B 1 23 ? 54.449 40.391 122.207 1.00 29.71 23 LEU B CA 1
ATOM 3108 C C . LEU B 1 23 ? 54.494 41.117 123.553 1.00 31.12 23 LEU B C 1
ATOM 3109 O O . LEU B 1 23 ? 53.540 41.815 123.926 1.00 31.77 23 LEU B O 1
ATOM 3114 N N . LYS B 1 24 ? 55.599 40.992 124.271 1.00 32.38 24 LYS B N 1
ATOM 3115 C CA . LYS B 1 24 ? 55.795 41.878 125.412 1.00 35.71 24 LYS B CA 1
ATOM 3116 C C . LYS B 1 24 ? 55.621 43.370 125.096 1.00 37.43 24 LYS B C 1
ATOM 3117 O O . LYS B 1 24 ? 55.068 44.100 125.905 1.00 38.73 24 LYS B O 1
ATOM 3123 N N . LYS B 1 25 ? 56.042 43.816 123.916 1.00 38.83 25 LYS B N 1
ATOM 3124 C CA . LYS B 1 25 ? 55.855 45.223 123.547 1.00 42.15 25 LYS B CA 1
ATOM 3125 C C . LYS B 1 25 ? 54.390 45.595 123.404 1.00 42.91 25 LYS B C 1
ATOM 3126 O O . LYS B 1 25 ? 54.045 46.773 123.522 1.00 43.02 25 LYS B O 1
ATOM 3132 N N . LEU B 1 26 ? 53.536 44.614 123.106 1.00 42.06 26 LEU B N 1
ATOM 3133 C CA . LEU B 1 26 ? 52.094 44.869 123.021 1.00 42.74 26 LEU B CA 1
ATOM 3134 C C . LEU B 1 26 ? 51.454 44.986 124.401 1.00 43.25 26 LEU B C 1
ATOM 3135 O O . LEU B 1 26 ? 50.284 45.349 124.516 1.00 44.62 26 LEU B O 1
ATOM 3140 N N . GLY B 1 27 ? 52.180 44.577 125.436 1.00 42.48 27 GLY B N 1
ATOM 3141 C CA . GLY B 1 27 ? 51.615 44.518 126.775 1.00 40.94 27 GLY B CA 1
ATOM 3142 C C . GLY B 1 27 ? 50.718 43.328 127.088 1.00 39.92 27 GLY B C 1
ATOM 3143 O O . GLY B 1 27 ? 50.305 43.155 128.232 1.00 38.91 27 GLY B O 1
ATOM 3144 N N . ILE B 1 28 ? 50.436 42.478 126.101 1.00 38.48 28 ILE B N 1
ATOM 3145 C CA . ILE B 1 28 ? 49.484 41.387 126.322 1.00 36.79 28 ILE B CA 1
ATOM 3146 C C . ILE B 1 28 ? 50.079 40.185 127.065 1.00 35.31 28 ILE B C 1
ATOM 3147 O O . ILE B 1 28 ? 51.295 39.927 127.032 1.00 35.06 28 ILE B O 1
ATOM 3152 N N . SER B 1 29 ? 49.191 39.424 127.695 1.00 33.46 29 SER B N 1
ATOM 3153 C CA A SER B 1 29 ? 49.551 38.164 128.336 0.50 31.21 29 SER B CA 1
ATOM 3154 C CA B SER B 1 29 ? 49.563 38.169 128.328 0.50 30.85 29 SER B CA 1
ATOM 3155 C C . SER B 1 29 ? 49.510 37.006 127.334 1.00 29.09 29 SER B C 1
ATOM 3156 O O . SER B 1 29 ? 48.633 36.948 126.476 1.00 27.68 29 SER B O 1
ATOM 3161 N N . PHE B 1 30 ? 50.424 36.052 127.486 1.00 27.47 30 PHE B N 1
ATOM 3162 C CA . PHE B 1 30 ? 50.537 34.993 126.487 1.00 26.94 30 PHE B CA 1
ATOM 3163 C C . PHE B 1 30 ? 51.385 33.873 127.026 1.00 27.18 30 PHE B C 1
ATOM 3164 O O . PHE B 1 30 ? 52.138 34.059 128.002 1.00 25.85 30 PHE B O 1
ATOM 3172 N N . GLN B 1 31 ? 51.227 32.702 126.408 1.00 25.83 31 GLN B N 1
ATOM 3173 C CA . GLN B 1 31 ? 52.078 31.566 126.667 1.00 27.10 31 GLN B CA 1
ATOM 3174 C C . GLN B 1 31 ? 52.424 30.929 125.321 1.00 26.14 31 GLN B C 1
ATOM 3175 O O . GLN B 1 31 ? 51.571 30.826 124.437 1.00 25.67 31 GLN B O 1
ATOM 3181 N N . ILE B 1 32 ? 53.659 30.453 125.192 1.00 24.81 32 ILE B N 1
ATOM 3182 C CA . ILE B 1 32 ? 54.114 29.831 123.949 1.00 24.17 32 ILE B CA 1
ATOM 3183 C C . ILE B 1 32 ? 54.674 28.450 124.250 1.00 24.15 32 ILE B C 1
ATOM 3184 O O . ILE B 1 32 ? 55.589 28.323 125.062 1.00 23.32 32 ILE B O 1
ATOM 3189 N N . GLU B 1 33 ? 54.066 27.427 123.650 1.00 23.39 33 GLU B N 1
ATOM 3190 C CA . GLU B 1 33 ? 54.582 26.068 123.721 1.00 25.46 33 GLU B CA 1
ATOM 3191 C C . GLU B 1 33 ? 55.419 25.711 122.486 1.00 24.11 33 GLU B C 1
ATOM 3192 O O . GLU B 1 33 ? 54.941 25.807 121.354 1.00 23.05 33 GLU B O 1
ATOM 3198 N N . GLU B 1 34 ? 56.643 25.237 122.708 1.00 22.50 34 GLU B N 1
ATOM 3199 C CA . GLU B 1 34 ? 57.402 24.600 121.631 1.00 22.35 34 GLU B CA 1
ATOM 3200 C C . GLU B 1 34 ? 56.881 23.242 121.227 1.00 23.45 34 GLU B C 1
ATOM 3201 O O . GLU B 1 34 ? 56.580 22.388 122.083 1.00 23.35 34 GLU B O 1
ATOM 3207 N N . LYS B 1 35 ? 56.832 23.035 119.910 1.00 22.64 35 LYS B N 1
ATOM 3208 C CA . LYS B 1 35 ? 56.509 21.775 119.286 1.00 23.25 35 LYS B CA 1
ATOM 3209 C C . LYS B 1 35 ? 55.261 21.169 119.931 1.00 26.52 35 LYS B C 1
ATOM 3210 O O . LYS B 1 35 ? 55.342 20.094 120.505 1.00 25.26 35 LYS B O 1
ATOM 3216 N N . PRO B 1 36 ? 54.103 21.863 119.841 1.00 26.77 36 PRO B N 1
ATOM 3217 C CA . PRO B 1 36 ? 52.847 21.304 120.350 1.00 27.46 36 PRO B CA 1
ATOM 3218 C C . PRO B 1 36 ? 52.625 19.905 119.774 1.00 28.03 36 PRO B C 1
ATOM 3219 O O . PRO B 1 36 ? 52.809 19.709 118.562 1.00 28.01 36 PRO B O 1
ATOM 3223 N N . LEU B 1 37 ? 52.197 18.962 120.618 1.00 28.90 37 LEU B N 1
ATOM 3224 C CA . LEU B 1 37 ? 51.897 17.588 120.173 1.00 27.23 37 LEU B CA 1
ATOM 3225 C C . LEU B 1 37 ? 53.125 16.870 119.594 1.00 26.50 37 LEU B C 1
ATOM 3226 O O . LEU B 1 37 ? 52.998 15.964 118.770 1.00 26.58 37 LEU B O 1
ATOM 3231 N N . GLY B 1 38 ? 54.305 17.330 119.981 1.00 25.84 38 GLY B N 1
ATOM 3232 C CA . GLY B 1 38 ? 55.554 16.757 119.507 1.00 26.68 38 GLY B CA 1
ATOM 3233 C C . GLY B 1 38 ? 55.963 17.148 118.091 1.00 26.42 38 GLY B C 1
ATOM 3234 O O . GLY B 1 38 ? 56.874 16.547 117.523 1.00 29.36 38 GLY B O 1
ATOM 3235 N N . ILE B 1 39 ? 55.289 18.112 117.475 1.00 25.00 39 ILE B N 1
ATOM 3236 C CA . ILE B 1 39 ? 55.537 18.346 116.044 1.00 25.11 39 ILE B CA 1
ATOM 3237 C C . ILE B 1 39 ? 56.555 19.477 115.848 1.00 25.39 39 ILE B C 1
ATOM 3238 O O . ILE B 1 39 ? 56.383 20.573 116.376 1.00 23.74 39 ILE B O 1
ATOM 3243 N N . GLU B 1 40 ? 57.618 19.181 115.107 1.00 23.76 40 GLU B N 1
ATOM 3244 C CA . GLU B 1 40 ? 58.742 20.100 114.946 1.00 23.10 40 GLU B CA 1
ATOM 3245 C C . GLU B 1 40 ? 58.364 21.226 113.991 1.00 20.69 40 GLU B C 1
ATOM 3246 O O . GLU B 1 40 ? 57.546 21.012 113.089 1.00 20.55 40 GLU B O 1
ATOM 3252 N N . GLY B 1 41 ? 59.003 22.398 114.130 1.00 18.80 41 GLY B N 1
ATOM 3253 C CA . GLY B 1 41 ? 58.769 23.466 113.173 1.00 17.66 41 GLY B CA 1
ATOM 3254 C C . GLY B 1 41 ? 57.471 24.208 113.502 1.00 18.23 41 GLY B C 1
ATOM 3255 O O . GLY B 1 41 ? 56.934 24.935 112.674 1.00 19.00 41 GLY B O 1
ATOM 3256 N N . ARG B 1 42 ? 57.005 24.033 114.730 1.00 17.88 42 ARG B N 1
ATOM 3257 C CA . ARG B 1 42 ? 55.768 24.656 115.210 1.00 18.34 42 ARG B CA 1
ATOM 3258 C C . ARG B 1 42 ? 55.884 25.198 116.615 1.00 19.05 42 ARG B C 1
ATOM 3259 O O . ARG B 1 42 ? 56.612 24.646 117.478 1.00 19.32 42 ARG B O 1
ATOM 3267 N N . LEU B 1 43 ? 55.084 26.245 116.865 1.00 19.25 43 LEU B N 1
ATOM 3268 C CA . LEU B 1 43 ? 54.853 26.780 118.193 1.00 20.11 43 LEU B CA 1
ATOM 3269 C C . LEU B 1 43 ? 53.340 26.950 118.316 1.00 21.27 43 LEU B C 1
ATOM 3270 O O . LEU B 1 43 ? 52.669 27.296 117.328 1.00 18.67 43 LEU B O 1
ATOM 3275 N N . LEU B 1 44 ? 52.837 26.851 119.540 1.00 20.10 44 LEU B N 1
ATOM 3276 C CA . LEU B 1 44 ? 51.441 27.201 119.798 1.00 21.13 44 LEU B CA 1
ATOM 3277 C C . LEU B 1 44 ? 51.390 28.391 120.737 1.00 19.24 44 LEU B C 1
ATOM 3278 O O . LEU B 1 44 ? 51.839 28.300 121.889 1.00 22.23 44 LEU B O 1
ATOM 3283 N N . LEU B 1 45 ? 50.901 29.515 120.228 1.00 18.50 45 LEU B N 1
ATOM 3284 C CA . LEU B 1 45 ? 50.834 30.737 120.987 1.00 19.57 45 LEU B CA 1
ATOM 3285 C C . LEU B 1 45 ? 49.416 30.809 121.568 1.00 19.00 45 LEU B C 1
ATOM 3286 O O . LEU B 1 45 ? 48.452 30.697 120.836 1.00 21.73 45 LEU B O 1
ATOM 3291 N N . GLU B 1 46 ? 49.302 30.947 122.878 1.00 22.16 46 GLU B N 1
ATOM 3292 C CA . GLU B 1 46 ? 47.997 31.252 123.502 1.00 23.95 46 GLU B CA 1
ATOM 3293 C C . GLU B 1 46 ? 48.101 32.670 124.051 1.00 24.01 46 GLU B C 1
ATOM 3294 O O . GLU B 1 46 ? 49.000 32.931 124.833 1.00 25.23 46 GLU B O 1
ATOM 3300 N N . ALA B 1 47 ? 47.299 33.600 123.526 1.00 24.49 47 ALA B N 1
ATOM 3301 C CA . ALA B 1 47 ? 47.429 35.026 123.871 1.00 26.15 47 ALA B CA 1
ATOM 3302 C C . ALA B 1 47 ? 46.061 35.586 124.304 1.00 28.44 47 ALA B C 1
ATOM 3303 O O . ALA B 1 47 ? 45.051 35.156 123.772 1.00 28.45 47 ALA B O 1
ATOM 3305 N N . GLU B 1 48 ? 46.036 36.512 125.272 1.00 30.81 48 GLU B N 1
ATOM 3306 C CA . GLU B 1 48 ? 44.930 37.489 125.419 1.00 33.14 48 GLU B CA 1
ATOM 3307 C C . GLU B 1 48 ? 44.663 38.154 124.086 1.00 33.27 48 GLU B C 1
ATOM 3308 O O . GLU B 1 48 ? 45.611 38.471 123.358 1.00 34.24 48 GLU B O 1
ATOM 3314 N N . LYS B 1 49 ? 43.421 38.580 123.863 1.00 31.52 49 LYS B N 1
ATOM 3315 C CA . LYS B 1 49 ? 43.141 39.470 122.751 1.00 30.71 49 LYS B CA 1
ATOM 3316 C C . LYS B 1 49 ? 43.781 40.840 123.011 1.00 31.12 49 LYS B C 1
ATOM 3317 O O . LYS B 1 49 ? 43.948 41.247 124.167 1.00 30.70 49 LYS B O 1
ATOM 3323 N N . ALA B 1 50 ? 44.181 41.527 121.944 1.00 31.91 50 ALA B N 1
ATOM 3324 C CA . ALA B 1 50 ? 44.854 42.827 122.092 1.00 33.70 50 ALA B CA 1
ATOM 3325 C C . ALA B 1 50 ? 43.861 43.967 121.878 1.00 33.78 50 ALA B C 1
ATOM 3326 O O . ALA B 1 50 ? 43.431 44.226 120.744 1.00 35.16 50 ALA B O 1
ATOM 3328 N N . TYR B 1 51 ? 43.475 44.613 122.974 1.00 34.56 51 TYR B N 1
ATOM 3329 C CA . TYR B 1 51 ? 42.458 45.671 122.918 1.00 33.61 51 TYR B CA 1
ATOM 3330 C C . TYR B 1 51 ? 43.093 47.022 123.185 1.00 33.64 51 TYR B C 1
ATOM 3331 O O . TYR B 1 51 ? 43.953 47.139 124.034 1.00 34.10 51 TYR B O 1
ATOM 3340 N N . TYR B 1 52 ? 42.602 48.048 122.505 1.00 32.43 52 TYR B N 1
ATOM 3341 C CA . TYR B 1 52 ? 42.876 49.416 122.878 1.00 32.26 52 TYR B CA 1
ATOM 3342 C C . TYR B 1 52 ? 41.577 50.236 122.817 1.00 31.73 52 TYR B C 1
ATOM 3343 O O . TYR B 1 52 ? 40.504 49.730 122.445 1.00 29.33 52 TYR B O 1
ATOM 3352 N N . VAL B 1 53 ? 41.680 51.497 123.205 1.00 30.58 53 VAL B N 1
ATOM 3353 C CA . VAL B 1 53 ? 40.555 52.432 123.061 1.00 30.00 53 VAL B CA 1
ATOM 3354 C C . VAL B 1 53 ? 40.893 53.348 121.921 1.00 28.69 53 VAL B C 1
ATOM 3355 O O . VAL B 1 53 ? 41.880 54.088 121.969 1.00 31.28 53 VAL B O 1
ATOM 3359 N N . ASP B 1 54 ? 40.081 53.295 120.878 1.00 26.91 54 ASP B N 1
ATOM 3360 C CA . ASP B 1 54 ? 40.343 54.062 119.693 1.00 27.60 54 ASP B CA 1
ATOM 3361 C C . ASP B 1 54 ? 39.882 55.541 119.806 1.00 28.53 54 ASP B C 1
ATOM 3362 O O . ASP B 1 54 ? 39.534 56.027 120.894 1.00 27.31 54 ASP B O 1
ATOM 3367 N N . GLU B 1 55 ? 39.918 56.230 118.669 1.00 28.98 55 GLU B N 1
ATOM 3368 C CA . GLU B 1 55 ? 39.612 57.667 118.569 1.00 30.26 55 GLU B CA 1
ATOM 3369 C C . GLU B 1 55 ? 38.137 57.995 118.877 1.00 32.20 55 GLU B C 1
ATOM 3370 O O . GLU B 1 55 ? 37.781 59.170 118.998 1.00 34.02 55 GLU B O 1
ATOM 3376 N N . LYS B 1 56 ? 37.271 56.974 118.883 1.00 30.56 56 LYS B N 1
ATOM 3377 C CA . LYS B 1 56 ? 35.848 57.159 119.206 1.00 30.41 56 LYS B CA 1
ATOM 3378 C C . LYS B 1 56 ? 35.613 56.900 120.680 1.00 31.16 56 LYS B C 1
ATOM 3379 O O . LYS B 1 56 ? 34.485 56.975 121.174 1.00 30.87 56 LYS B O 1
ATOM 3385 N N . GLY B 1 57 ? 36.693 56.595 121.390 1.00 30.17 57 GLY B N 1
ATOM 3386 C CA . GLY B 1 57 ? 36.592 56.200 122.790 1.00 30.88 57 GLY B CA 1
ATOM 3387 C C . GLY B 1 57 ? 35.969 54.810 122.887 1.00 31.43 57 GLY B C 1
ATOM 3388 O O . GLY B 1 57 ? 35.431 54.430 123.937 1.00 33.24 57 GLY B O 1
ATOM 3389 N N . ARG B 1 58 ? 36.024 54.058 121.788 1.00 30.79 58 ARG B N 1
ATOM 3390 C CA . ARG B 1 58 ? 35.619 52.647 121.817 1.00 31.47 58 ARG B CA 1
ATOM 3391 C C . ARG B 1 58 ? 36.788 51.661 121.922 1.00 33.42 58 ARG B C 1
ATOM 3392 O O . ARG B 1 58 ? 37.867 51.913 121.395 1.00 32.26 58 ARG B O 1
ATOM 3400 N N . LYS B 1 59 ? 36.541 50.528 122.586 1.00 32.76 59 LYS B N 1
ATOM 3401 C CA . LYS B 1 59 ? 37.408 49.369 122.538 1.00 32.91 59 LYS B CA 1
ATOM 3402 C C . LYS B 1 59 ? 37.544 48.855 121.105 1.00 31.66 59 LYS B C 1
ATOM 3403 O O . LYS B 1 59 ? 36.551 48.548 120.433 1.00 28.30 59 LYS B O 1
ATOM 3409 N N . ARG B 1 60 ? 38.784 48.777 120.629 1.00 31.54 60 ARG B N 1
ATOM 3410 C CA . ARG B 1 60 ? 39.066 48.136 119.341 1.00 33.20 60 ARG B CA 1
ATOM 3411 C C . ARG B 1 60 ? 40.123 47.055 119.481 1.00 32.91 60 ARG B C 1
ATOM 3412 O O . ARG B 1 60 ? 40.950 47.081 120.404 1.00 34.37 60 ARG B O 1
ATOM 3420 N N . GLU B 1 61 ? 40.114 46.129 118.535 1.00 31.54 61 GLU B N 1
ATOM 3421 C CA . GLU B 1 61 ? 41.052 45.019 118.564 1.00 33.77 61 GLU B CA 1
ATOM 3422 C C . GLU B 1 61 ? 42.249 45.283 117.670 1.00 32.23 61 GLU B C 1
ATOM 3423 O O . GLU B 1 61 ? 42.091 45.695 116.525 1.00 36.04 61 GLU B O 1
ATOM 3429 N N . LEU B 1 62 ? 43.437 45.044 118.201 1.00 32.00 62 LEU B N 1
ATOM 3430 C CA . LEU B 1 62 ? 44.665 45.071 117.406 1.00 33.64 62 LEU B CA 1
ATOM 3431 C C . LEU B 1 62 ? 44.961 43.645 116.896 1.00 31.90 62 LEU B C 1
ATOM 3432 O O . LEU B 1 62 ? 44.964 42.724 117.680 1.00 30.50 62 LEU B O 1
ATOM 3437 N N . SER B 1 63 ? 45.169 43.478 115.587 1.00 31.27 63 SER B N 1
ATOM 3438 C CA . SER B 1 63 ? 45.466 42.160 115.023 1.00 30.08 63 SER B CA 1
ATOM 3439 C C . SER B 1 63 ? 46.873 41.662 115.423 1.00 29.43 63 SER B C 1
ATOM 3440 O O . SER B 1 63 ? 47.899 42.235 115.043 1.00 25.55 63 SER B O 1
ATOM 3443 N N . ILE B 1 64 ? 46.894 40.627 116.254 1.00 26.89 64 ILE B N 1
ATOM 3444 C CA . ILE B 1 64 ? 48.127 39.961 116.641 1.00 26.64 64 ILE B CA 1
ATOM 3445 C C . ILE B 1 64 ? 48.803 39.278 115.443 1.00 26.01 64 ILE B C 1
ATOM 3446 O O . ILE B 1 64 ? 50.017 39.408 115.270 1.00 25.53 64 ILE B O 1
ATOM 3451 N N . SER B 1 65 ? 48.026 38.594 114.607 1.00 24.65 65 SER B N 1
ATOM 3452 C CA . SER B 1 65 ? 48.593 37.985 113.405 1.00 25.88 65 SER B CA 1
ATOM 3453 C C . SER B 1 65 ? 49.280 39.018 112.497 1.00 28.15 65 SER B C 1
ATOM 3454 O O . SER B 1 65 ? 50.387 38.779 111.998 1.00 25.41 65 SER B O 1
ATOM 3457 N N . THR B 1 66 ? 48.634 40.169 112.289 1.00 25.35 66 THR B N 1
ATOM 3458 C CA . THR B 1 66 ? 49.236 41.197 111.436 1.00 27.52 66 THR B CA 1
ATOM 3459 C C . THR B 1 66 ? 50.549 41.692 112.010 1.00 24.68 66 THR B C 1
ATOM 3460 O O . THR B 1 66 ? 51.535 41.884 111.279 1.00 25.67 66 THR B O 1
ATOM 3464 N N . TYR B 1 67 ? 50.567 41.885 113.316 1.00 23.54 67 TYR B N 1
ATOM 3465 C CA . TYR B 1 67 ? 51.747 42.371 113.999 1.00 24.21 67 TYR B CA 1
ATOM 3466 C C . TYR B 1 67 ? 52.905 41.368 113.829 1.00 25.54 67 TYR B C 1
ATOM 3467 O O . TYR B 1 67 ? 54.075 41.756 113.602 1.00 21.91 67 TYR B O 1
ATOM 3476 N N . LEU B 1 68 ? 52.589 40.086 114.011 1.00 21.21 68 LEU B N 1
ATOM 3477 C CA . LEU B 1 68 ? 53.607 39.060 113.887 1.00 22.42 68 LEU B CA 1
ATOM 3478 C C . LEU B 1 68 ? 54.050 38.855 112.426 1.00 21.33 68 LEU B C 1
ATOM 3479 O O . LEU B 1 68 ? 55.250 38.728 112.158 1.00 22.75 68 LEU B O 1
ATOM 3484 N N . ASN B 1 69 ? 53.117 38.895 111.489 1.00 20.03 69 ASN B N 1
ATOM 3485 C CA . ASN B 1 69 ? 53.474 38.842 110.066 1.00 22.87 69 ASN B CA 1
ATOM 3486 C C . ASN B 1 69 ? 54.398 39.992 109.664 1.00 24.54 69 ASN B C 1
ATOM 3487 O O . ASN B 1 69 ? 55.275 39.839 108.828 1.00 22.95 69 ASN B O 1
ATOM 3492 N N . GLU B 1 70 ? 54.231 41.144 110.289 1.00 25.76 70 GLU B N 1
ATOM 3493 C CA . GLU B 1 70 ? 54.974 42.310 109.824 1.00 27.16 70 GLU B CA 1
ATOM 3494 C C . GLU B 1 70 ? 56.346 42.383 110.466 1.00 27.29 70 GLU B C 1
ATOM 3495 O O . GLU B 1 70 ? 57.251 43.015 109.929 1.00 28.31 70 GLU B O 1
ATOM 3501 N N . ASN B 1 71 ? 56.502 41.766 111.637 1.00 26.20 71 ASN B N 1
ATOM 3502 C CA . ASN B 1 71 ? 57.690 42.014 112.446 1.00 26.57 71 ASN B CA 1
ATOM 3503 C C . ASN B 1 71 ? 58.614 40.825 112.669 1.00 25.87 71 ASN B C 1
ATOM 3504 O O . ASN B 1 71 ? 59.755 41.003 113.130 1.00 23.01 71 ASN B O 1
ATOM 3509 N N . SER B 1 72 ? 58.099 39.598 112.491 1.00 24.29 72 SER B N 1
ATOM 3510 C CA . SER B 1 72 ? 58.930 38.425 112.794 1.00 20.46 72 SER B CA 1
ATOM 3511 C C . SER B 1 72 ? 59.914 38.164 111.659 1.00 19.98 72 SER B C 1
ATOM 3512 O O . SER B 1 72 ? 59.510 38.150 110.494 1.00 20.54 72 SER B O 1
ATOM 3515 N N . ARG B 1 73 ? 61.148 37.814 112.021 1.00 19.32 73 ARG B N 1
ATOM 3516 C CA . ARG B 1 73 ? 62.189 37.433 111.051 1.00 19.18 73 ARG B CA 1
ATOM 3517 C C . ARG B 1 73 ? 62.458 35.943 111.073 1.00 19.56 73 ARG B C 1
ATOM 3518 O O . ARG B 1 73 ? 63.091 35.422 110.146 1.00 18.49 73 ARG B O 1
ATOM 3526 N N . LEU B 1 74 ? 61.907 35.248 112.074 1.00 15.70 74 LEU B N 1
ATOM 3527 C CA . LEU B 1 74 ? 62.083 33.793 112.198 1.00 16.69 74 LEU B CA 1
ATOM 3528 C C . LEU B 1 74 ? 60.880 32.936 111.777 1.00 17.28 74 LEU B C 1
ATOM 3529 O O . LEU B 1 74 ? 61.035 31.727 111.525 1.00 16.54 74 LEU B O 1
ATOM 3534 N N . LEU B 1 75 ? 59.673 33.499 111.807 1.00 15.81 75 LEU B N 1
ATOM 3535 C CA . LEU B 1 75 ? 58.497 32.690 111.458 1.00 16.92 75 LEU B CA 1
ATOM 3536 C C . LEU B 1 75 ? 58.309 32.494 109.951 1.00 16.56 75 LEU B C 1
ATOM 3537 O O . LEU B 1 75 ? 58.800 33.275 109.132 1.00 16.62 75 LEU B O 1
ATOM 3542 N N . HIS B 1 76 ? 57.622 31.416 109.601 1.00 15.03 76 HIS B N 1
ATOM 3543 C CA . HIS B 1 76 ? 57.204 31.151 108.233 1.00 16.16 76 HIS B CA 1
ATOM 3544 C C . HIS B 1 76 ? 55.723 31.530 108.014 1.00 18.47 76 HIS B C 1
ATOM 3545 O O . HIS B 1 76 ? 55.391 32.207 107.043 1.00 19.02 76 HIS B O 1
ATOM 3552 N N . ARG B 1 77 ? 54.840 31.083 108.918 1.00 19.41 77 ARG B N 1
ATOM 3553 C CA . ARG B 1 77 ? 53.404 31.367 108.805 1.00 19.14 77 ARG B CA 1
ATOM 3554 C C . ARG B 1 77 ? 52.815 31.620 110.167 1.00 18.97 77 ARG B C 1
ATOM 3555 O O . ARG B 1 77 ? 53.288 31.054 111.140 1.00 16.74 77 ARG B O 1
ATOM 3563 N N . VAL B 1 78 ? 51.784 32.470 110.205 1.00 18.73 78 VAL B N 1
ATOM 3564 C CA . VAL B 1 78 ? 51.016 32.741 111.409 1.00 19.12 78 VAL B CA 1
ATOM 3565 C C . VAL B 1 78 ? 49.583 32.297 111.065 1.00 20.60 78 VAL B C 1
ATOM 3566 O O . VAL B 1 78 ? 48.957 32.821 110.098 1.00 20.10 78 VAL B O 1
ATOM 3570 N N . ILE B 1 79 ? 49.128 31.256 111.774 1.00 20.00 79 ILE B N 1
ATOM 3571 C CA . ILE B 1 79 ? 47.839 30.603 111.490 1.00 22.34 79 ILE B CA 1
ATOM 3572 C C . ILE B 1 79 ? 46.935 30.700 112.733 1.00 21.91 79 ILE B C 1
ATOM 3573 O O . ILE B 1 79 ? 47.338 30.299 113.818 1.00 20.81 79 ILE B O 1
ATOM 3578 N N . ILE B 1 80 ? 45.724 31.232 112.584 1.00 23.00 80 ILE B N 1
ATOM 3579 C CA . ILE B 1 80 ? 44.762 31.216 113.712 1.00 23.04 80 ILE B CA 1
ATOM 3580 C C . ILE B 1 80 ? 44.295 29.774 113.914 1.00 21.56 80 ILE B C 1
ATOM 3581 O O . ILE B 1 80 ? 43.890 29.130 112.954 1.00 23.11 80 ILE B O 1
ATOM 3586 N N . GLU B 1 81 ? 44.445 29.205 115.109 1.00 21.97 81 GLU B N 1
ATOM 3587 C CA . GLU B 1 81 ? 44.081 27.775 115.254 1.00 21.85 81 GLU B CA 1
ATOM 3588 C C . GLU B 1 81 ? 42.538 27.612 115.357 1.00 23.00 81 GLU B C 1
ATOM 3589 O O . GLU B 1 81 ? 41.886 28.340 116.117 1.00 21.39 81 GLU B O 1
ATOM 3595 N N . ILE B 1 82 ? 41.974 26.733 114.539 1.00 22.51 82 ILE B N 1
ATOM 3596 C CA . ILE B 1 82 ? 40.594 26.277 114.747 1.00 23.84 82 ILE B CA 1
ATOM 3597 C C . ILE B 1 82 ? 40.613 24.998 115.591 1.00 25.13 82 ILE B C 1
ATOM 3598 O O . ILE B 1 82 ? 39.957 24.934 116.644 1.00 27.94 82 ILE B O 1
ATOM 3603 N N . ALA B 1 83 ? 41.518 24.080 115.266 1.00 23.44 83 ALA B N 1
ATOM 3604 C CA . ALA B 1 83 ? 41.644 22.828 116.028 1.00 26.36 83 ALA B CA 1
ATOM 3605 C C . ALA B 1 83 ? 42.959 22.117 115.734 1.00 25.62 83 ALA B C 1
ATOM 3606 O O . ALA B 1 83 ? 43.402 22.118 114.589 1.00 28.65 83 ALA B O 1
ATOM 3608 N N . SER B 1 84 ? 43.618 21.609 116.777 1.00 26.90 84 SER B N 1
ATOM 3609 C CA . SER B 1 84 ? 44.695 20.620 116.638 1.00 29.13 84 SER B CA 1
ATOM 3610 C C . SER B 1 84 ? 44.350 19.390 117.452 1.00 30.36 84 SER B C 1
ATOM 3611 O O . SER B 1 84 ? 44.044 19.512 118.643 1.00 30.84 84 SER B O 1
ATOM 3614 N N . GLU B 1 85 ? 44.520 18.216 116.853 1.00 31.83 85 GLU B N 1
ATOM 3615 C CA . GLU B 1 85 ? 44.102 16.954 117.476 1.00 33.24 85 GLU B CA 1
ATOM 3616 C C . GLU B 1 85 ? 44.990 15.839 116.996 1.00 32.33 85 GLU B C 1
ATOM 3617 O O . GLU B 1 85 ? 45.327 15.785 115.819 1.00 32.89 85 GLU B O 1
ATOM 3623 N N . LYS B 1 86 ? 45.335 14.926 117.900 1.00 32.89 86 LYS B N 1
ATOM 3624 C CA . LYS B 1 86 ? 45.981 13.677 117.522 1.00 35.22 86 LYS B CA 1
ATOM 3625 C C . LYS B 1 86 ? 44.927 12.677 117.016 1.00 35.12 86 LYS B C 1
ATOM 3626 O O . LYS B 1 86 ? 43.931 12.425 117.696 1.00 34.49 86 LYS B O 1
ATOM 3632 N N . PHE B 1 87 ? 45.084 12.238 115.769 1.00 33.58 87 PHE B N 1
ATOM 3633 C CA . PHE B 1 87 ? 44.273 11.168 115.188 1.00 35.67 87 PHE B CA 1
ATOM 3634 C C . PHE B 1 87 ? 44.994 9.808 115.305 1.00 35.38 87 PHE B C 1
ATOM 3635 O O . PHE B 1 87 ? 45.454 9.254 114.318 1.00 35.33 87 PHE B O 1
ATOM 3643 N N . ASN B 1 88 ? 45.065 9.267 116.517 1.00 38.12 88 ASN B N 1
ATOM 3644 C CA . ASN B 1 88 ? 45.792 8.018 116.768 1.00 39.65 88 ASN B CA 1
ATOM 3645 C C . ASN B 1 88 ? 45.581 6.971 115.680 1.00 39.15 88 ASN B C 1
ATOM 3646 O O . ASN B 1 88 ? 44.454 6.738 115.256 1.00 39.40 88 ASN B O 1
ATOM 3651 N N . GLY B 1 89 ? 46.678 6.409 115.176 1.00 39.53 89 GLY B N 1
ATOM 3652 C CA . GLY B 1 89 ? 46.630 5.375 114.155 1.00 39.77 89 GLY B CA 1
ATOM 3653 C C . GLY B 1 89 ? 46.171 5.784 112.765 1.00 41.14 89 GLY B C 1
ATOM 3654 O O . GLY B 1 89 ? 45.977 4.926 111.909 1.00 40.57 89 GLY B O 1
ATOM 3655 N N . ILE B 1 90 ? 46.032 7.085 112.501 1.00 42.69 90 ILE B N 1
ATOM 3656 C CA . ILE B 1 90 ? 45.591 7.541 111.176 1.00 42.74 90 ILE B CA 1
ATOM 3657 C C . ILE B 1 90 ? 46.568 7.163 110.054 1.00 44.26 90 ILE B C 1
ATOM 3658 O O . ILE B 1 90 ? 46.164 6.985 108.901 1.00 43.61 90 ILE B O 1
ATOM 3663 N N . GLU B 1 91 ? 47.860 7.099 110.379 1.00 46.05 91 GLU B N 1
ATOM 3664 C CA . GLU B 1 91 ? 48.862 6.656 109.405 1.00 48.87 91 GLU B CA 1
ATOM 3665 C C . GLU B 1 91 ? 48.574 5.235 108.892 1.00 51.01 91 GLU B C 1
ATOM 3666 O O . GLU B 1 91 ? 48.742 4.939 107.697 1.00 51.35 91 GLU B O 1
ATOM 3672 N N . LYS B 1 92 ? 48.135 4.367 109.803 1.00 52.07 92 LYS B N 1
ATOM 3673 C CA . LYS B 1 92 ? 47.816 2.985 109.468 1.00 53.03 92 LYS B CA 1
ATOM 3674 C C . LYS B 1 92 ? 46.473 2.792 108.737 1.00 53.20 92 LYS B C 1
ATOM 3675 O O . LYS B 1 92 ? 46.315 1.829 107.988 1.00 54.38 92 LYS B O 1
ATOM 3681 N N . ASP B 1 93 ? 45.518 3.700 108.955 1.00 53.14 93 ASP B N 1
ATOM 3682 C CA . ASP B 1 93 ? 44.195 3.621 108.317 1.00 52.55 93 ASP B CA 1
ATOM 3683 C C . ASP B 1 93 ? 44.251 3.534 106.794 1.00 52.75 93 ASP B C 1
ATOM 3684 O O . ASP B 1 93 ? 45.013 4.254 106.142 1.00 52.95 93 ASP B O 1
ATOM 3689 N N . GLU B 1 94 ? 43.377 2.711 106.226 1.00 52.85 94 GLU B N 1
ATOM 3690 C CA . GLU B 1 94 ? 43.232 2.634 104.778 1.00 53.26 94 GLU B CA 1
ATOM 3691 C C . GLU B 1 94 ? 42.536 3.948 104.299 1.00 52.87 94 GLU B C 1
ATOM 3692 O O . GLU B 1 94 ? 41.867 4.633 105.083 1.00 52.29 94 GLU B O 1
ATOM 3698 N N . SER B 1 95 ? 42.731 4.281 103.024 1.00 52.60 95 SER B N 1
ATOM 3699 C CA . SER B 1 95 ? 42.232 5.537 102.468 1.00 52.80 95 SER B CA 1
ATOM 3700 C C . SER B 1 95 ? 40.905 5.966 103.077 1.00 52.52 95 SER B C 1
ATOM 3701 O O . SER B 1 95 ? 40.823 6.989 103.765 1.00 53.24 95 SER B O 1
ATOM 3704 N N . GLU B 1 96 ? 39.857 5.222 102.746 1.00 51.19 96 GLU B N 1
ATOM 3705 C CA . GLU B 1 96 ? 38.490 5.587 103.060 1.00 49.85 96 GLU B CA 1
ATOM 3706 C C . GLU B 1 96 ? 38.182 5.947 104.485 1.00 47.72 96 GLU B C 1
ATOM 3707 O O . GLU B 1 96 ? 37.427 6.874 104.775 1.00 48.22 96 GLU B O 1
ATOM 3713 N N . GLU B 1 97 ? 38.774 5.190 105.405 1.00 45.63 97 GLU B N 1
ATOM 3714 C CA . GLU B 1 97 ? 38.579 5.406 106.838 1.00 45.21 97 GLU B CA 1
ATOM 3715 C C . GLU B 1 97 ? 39.255 6.712 107.298 1.00 45.20 97 GLU B C 1
ATOM 3716 O O . GLU B 1 97 ? 38.645 7.519 108.005 1.00 45.15 97 GLU B O 1
ATOM 3722 N N . ALA B 1 98 ? 40.514 6.904 106.898 1.00 43.33 98 ALA B N 1
ATOM 3723 C CA . ALA B 1 98 ? 41.273 8.114 107.238 1.00 42.04 98 ALA B CA 1
ATOM 3724 C C . ALA B 1 98 ? 40.543 9.406 106.855 1.00 41.85 98 ALA B C 1
ATOM 3725 O O . ALA B 1 98 ? 40.429 10.331 107.666 1.00 40.30 98 ALA B O 1
ATOM 3727 N N . LEU B 1 99 ? 40.038 9.440 105.626 1.00 41.35 99 LEU B N 1
ATOM 3728 C CA . LEU B 1 99 ? 39.304 10.578 105.084 1.00 42.60 99 LEU B CA 1
ATOM 3729 C C . LEU B 1 99 ? 37.975 10.841 105.793 1.00 42.83 99 LEU B C 1
ATOM 3730 O O . LEU B 1 99 ? 37.603 12.000 106.038 1.00 43.03 99 LEU B O 1
ATOM 3735 N N . LYS B 1 100 ? 37.265 9.769 106.131 1.00 41.92 100 LYS B N 1
ATOM 3736 C CA . LYS B 1 100 ? 36.065 9.895 106.943 1.00 41.35 100 LYS B CA 1
ATOM 3737 C C . LYS B 1 100 ? 36.366 10.449 108.339 1.00 39.65 100 LYS B C 1
ATOM 3738 O O . LYS B 1 100 ? 35.543 11.190 108.906 1.00 39.40 100 LYS B O 1
ATOM 3744 N N . ARG B 1 101 ? 37.500 10.056 108.925 1.00 37.99 101 ARG B N 1
ATOM 3745 C CA . ARG B 1 101 ? 37.879 10.565 110.270 1.00 37.62 101 ARG B CA 1
ATOM 3746 C C . ARG B 1 101 ? 38.078 12.098 110.198 1.00 37.50 101 ARG B C 1
ATOM 3747 O O . ARG B 1 101 ? 37.604 12.880 111.056 1.00 35.25 101 ARG B O 1
ATOM 3755 N N . ILE B 1 102 ? 38.753 12.507 109.132 1.00 37.52 102 ILE B N 1
ATOM 3756 C CA . ILE B 1 102 ? 39.049 13.905 108.903 1.00 37.88 102 ILE B CA 1
ATOM 3757 C C . ILE B 1 102 ? 37.767 14.661 108.606 1.00 37.84 102 ILE B C 1
ATOM 3758 O O . ILE B 1 102 ? 37.480 15.682 109.230 1.00 36.42 102 ILE B O 1
ATOM 3763 N N . LYS B 1 103 ? 36.985 14.144 107.664 1.00 38.53 103 LYS B N 1
ATOM 3764 C CA . LYS B 1 103 ? 35.738 14.804 107.286 1.00 39.80 103 LYS B CA 1
ATOM 3765 C C . LYS B 1 103 ? 34.810 14.990 108.480 1.00 39.11 103 LYS B C 1
ATOM 3766 O O . LYS B 1 103 ? 34.186 16.043 108.622 1.00 38.38 103 LYS B O 1
ATOM 3772 N N . ASP B 1 104 ? 34.710 13.955 109.320 1.00 39.07 104 ASP B N 1
ATOM 3773 C CA . ASP B 1 104 ? 33.795 13.958 110.461 1.00 39.22 104 ASP B CA 1
ATOM 3774 C C . ASP B 1 104 ? 34.267 14.956 111.517 1.00 38.97 104 ASP B C 1
ATOM 3775 O O . ASP B 1 104 ? 33.465 15.583 112.213 1.00 36.91 104 ASP B O 1
ATOM 3780 N N . PHE B 1 105 ? 35.582 15.057 111.679 1.00 37.58 105 PHE B N 1
ATOM 3781 C CA . PHE B 1 105 ? 36.118 15.996 112.643 1.00 35.57 105 PHE B CA 1
ATOM 3782 C C . PHE B 1 105 ? 35.878 17.425 112.170 1.00 34.87 105 PHE B C 1
ATOM 3783 O O . PHE B 1 105 ? 35.455 18.275 112.948 1.00 34.09 105 PHE B O 1
ATOM 3791 N N . VAL B 1 106 ? 36.134 17.679 110.889 1.00 33.57 106 VAL B N 1
ATOM 3792 C CA . VAL B 1 106 ? 36.045 19.032 110.366 1.00 33.48 106 VAL B CA 1
ATOM 3793 C C . VAL B 1 106 ? 34.590 19.492 110.349 1.00 33.88 106 VAL B C 1
ATOM 3794 O O . VAL B 1 106 ? 34.300 20.662 110.622 1.00 29.70 106 VAL B O 1
ATOM 3798 N N . SER B 1 107 ? 33.684 18.536 110.123 1.00 33.28 107 SER B N 1
ATOM 3799 C CA . SER B 1 107 ? 32.246 18.818 110.056 1.00 33.22 107 SER B CA 1
ATOM 3800 C C . SER B 1 107 ? 31.753 19.321 111.373 1.00 31.52 107 SER B C 1
ATOM 3801 O O . SER B 1 107 ? 30.783 20.060 111.429 1.00 35.20 107 SER B O 1
ATOM 3804 N N . SER B 1 108 ? 32.421 18.901 112.435 1.00 31.32 108 SER B N 1
ATOM 3805 C CA . SER B 1 108 ? 32.042 19.259 113.784 1.00 31.14 108 SER B CA 1
ATOM 3806 C C . SER B 1 108 ? 32.558 20.635 114.231 1.00 30.32 108 SER B C 1
ATOM 3807 O O . SER B 1 108 ? 32.179 21.105 115.301 1.00 26.70 108 SER B O 1
ATOM 3810 N N . LEU B 1 109 ? 33.406 21.279 113.423 1.00 27.92 109 LEU B N 1
ATOM 3811 C CA . LEU B 1 109 ? 34.121 22.486 113.878 1.00 27.13 109 LEU B CA 1
ATOM 3812 C C . LEU B 1 109 ? 33.344 23.733 113.453 1.00 26.98 109 LEU B C 1
ATOM 3813 O O . LEU B 1 109 ? 32.813 23.759 112.353 1.00 27.59 109 LEU B O 1
ATOM 3818 N N . PRO B 1 110 ? 33.297 24.771 114.303 1.00 25.67 110 PRO B N 1
ATOM 3819 C CA . PRO B 1 110 ? 32.448 25.920 113.962 1.00 27.44 110 PRO B CA 1
ATOM 3820 C C . PRO B 1 110 ? 33.102 26.874 112.951 1.00 27.59 110 PRO B C 1
ATOM 3821 O O . PRO B 1 110 ? 33.355 28.030 113.265 1.00 27.57 110 PRO B O 1
ATOM 3825 N N . VAL B 1 111 ? 33.334 26.388 111.743 1.00 30.68 111 VAL B N 1
ATOM 3826 C CA . VAL B 1 111 ? 34.090 27.126 110.731 1.00 34.32 111 VAL B CA 1
ATOM 3827 C C . VAL B 1 111 ? 33.395 28.411 110.308 1.00 37.12 111 VAL B C 1
ATOM 3828 O O . VAL B 1 111 ? 34.036 29.333 109.780 1.00 37.12 111 VAL B O 1
ATOM 3832 N N . GLU B 1 112 ? 32.089 28.478 110.568 1.00 40.01 112 GLU B N 1
ATOM 3833 C CA . GLU B 1 112 ? 31.269 29.619 110.168 1.00 42.63 112 GLU B CA 1
ATOM 3834 C C . GLU B 1 112 ? 31.520 30.798 111.100 1.00 43.18 112 GLU B C 1
ATOM 3835 O O . GLU B 1 112 ? 31.003 31.895 110.887 1.00 45.14 112 GLU B O 1
ATOM 3841 N N . GLN B 1 113 ? 32.321 30.570 112.133 1.00 43.99 113 GLN B N 1
ATOM 3842 C CA . GLN B 1 113 ? 32.748 31.653 113.016 1.00 44.81 113 GLN B CA 1
ATOM 3843 C C . GLN B 1 113 ? 34.131 32.211 112.660 1.00 44.68 113 GLN B C 1
ATOM 3844 O O . GLN B 1 113 ? 34.681 33.019 113.393 1.00 45.60 113 GLN B O 1
ATOM 3850 N N . PHE B 1 114 ? 34.655 31.831 111.504 1.00 45.42 114 PHE B N 1
ATOM 3851 C CA . PHE B 1 114 ? 36.021 32.199 111.133 1.00 47.15 114 PHE B CA 1
ATOM 3852 C C . PHE B 1 114 ? 36.053 32.789 109.734 1.00 50.05 114 PHE B C 1
ATOM 3853 O O . PHE B 1 114 ? 37.102 33.176 109.216 1.00 52.34 114 PHE B O 1
ATOM 3861 N N . VAL B 1 115 ? 34.906 32.765 109.084 1.00 52.11 115 VAL B N 1
ATOM 3862 C CA . VAL B 1 115 ? 34.782 33.375 107.790 1.00 54.90 115 VAL B CA 1
ATOM 3863 C C . VAL B 1 115 ? 33.399 34.003 107.751 1.00 56.99 115 VAL B C 1
ATOM 3864 O O . VAL B 1 115 ? 32.468 33.506 108.392 1.00 57.32 115 VAL B O 1
ATOM 3868 N N . LYS B 1 116 ? 33.311 35.175 107.140 1.00 59.05 116 LYS B N 1
ATOM 3869 C CA . LYS B 1 116 ? 32.018 35.761 106.849 1.00 61.86 116 LYS B CA 1
ATOM 3870 C C . LYS B 1 116 ? 31.608 35.099 105.550 1.00 62.98 116 LYS B C 1
ATOM 3871 O O . LYS B 1 116 ? 32.320 35.170 104.549 1.00 63.09 116 LYS B O 1
ATOM 3877 N N . VAL B 1 117 ? 30.512 34.353 105.608 1.00 64.38 117 VAL B N 1
ATOM 3878 C CA . VAL B 1 117 ? 30.124 33.455 104.532 1.00 65.35 117 VAL B CA 1
ATOM 3879 C C . VAL B 1 117 ? 29.752 34.239 103.244 1.00 65.62 117 VAL B C 1
ATOM 3880 O O . VAL B 1 117 ? 29.239 33.662 102.282 1.00 66.95 117 VAL B O 1
ATOM 3884 N N . SER B 1 118 ? 30.058 35.537 103.215 1.00 64.43 118 SER B N 1
ATOM 3885 C CA . SER B 1 118 ? 30.123 36.298 101.958 1.00 62.62 118 SER B CA 1
ATOM 3886 C C . SER B 1 118 ? 31.570 36.547 101.481 1.00 61.45 118 SER B C 1
ATOM 3887 O O . SER B 1 118 ? 31.829 37.486 100.717 1.00 61.95 118 SER B O 1
ATOM 3890 N N . GLU B 1 119 ? 32.515 35.756 101.992 1.00 58.29 119 GLU B N 1
ATOM 3891 C CA . GLU B 1 119 ? 33.914 35.826 101.562 1.00 54.62 119 GLU B CA 1
ATOM 3892 C C . GLU B 1 119 ? 34.227 34.535 100.832 1.00 52.57 119 GLU B C 1
ATOM 3893 O O . GLU B 1 119 ? 33.708 33.466 101.187 1.00 52.04 119 GLU B O 1
ATOM 3899 N N . THR B 1 120 ? 35.055 34.623 99.799 1.00 49.24 120 THR B N 1
ATOM 3900 C CA . THR B 1 120 ? 35.523 33.412 99.153 1.00 46.79 120 THR B CA 1
ATOM 3901 C C . THR B 1 120 ? 36.535 32.710 100.062 1.00 45.28 120 THR B C 1
ATOM 3902 O O . THR B 1 120 ? 37.142 33.352 100.932 1.00 43.35 120 THR B O 1
ATOM 3906 N N . PHE B 1 121 ? 36.673 31.396 99.883 1.00 42.64 121 PHE B N 1
ATOM 3907 C CA . PHE B 1 121 ? 37.638 30.608 100.648 1.00 40.60 121 PHE B CA 1
ATOM 3908 C C . PHE B 1 121 ? 38.286 29.529 99.790 1.00 40.60 121 PHE B C 1
ATOM 3909 O O . PHE B 1 121 ? 37.739 29.121 98.765 1.00 40.56 121 PHE B O 1
ATOM 3917 N N . ALA B 1 122 ? 39.490 29.115 100.173 1.00 37.40 122 ALA B N 1
ATOM 3918 C CA . ALA B 1 122 ? 40.073 27.911 99.625 1.00 35.61 122 ALA B CA 1
ATOM 3919 C C . ALA B 1 122 ? 40.710 27.164 100.772 1.00 34.64 122 ALA B C 1
ATOM 3920 O O . ALA B 1 122 ? 40.845 27.716 101.874 1.00 32.45 122 ALA B O 1
ATOM 3922 N N . VAL B 1 123 ? 41.110 25.926 100.494 1.00 32.35 123 VAL B N 1
ATOM 3923 C CA . VAL B 1 123 ? 41.792 25.080 101.463 1.00 33.58 123 VAL B CA 1
ATOM 3924 C C . VAL B 1 123 ? 43.187 24.798 100.936 1.00 33.97 123 VAL B C 1
ATOM 3925 O O . VAL B 1 123 ? 43.340 24.418 99.783 1.00 37.04 123 VAL B O 1
ATOM 3929 N N . ARG B 1 124 ? 44.211 25.089 101.726 1.00 32.93 124 ARG B N 1
ATOM 3930 C CA . ARG B 1 124 ? 45.572 24.644 101.392 1.00 32.87 124 ARG B CA 1
ATOM 3931 C C . ARG B 1 124 ? 45.953 23.550 102.354 1.00 33.56 124 ARG B C 1
ATOM 3932 O O . ARG B 1 124 ? 45.641 23.624 103.552 1.00 31.49 124 ARG B O 1
ATOM 3940 N N . SER B 1 125 ? 46.617 22.520 101.845 1.00 34.53 125 SER B N 1
ATOM 3941 C CA . SER B 1 125 ? 46.955 21.399 102.692 1.00 36.04 125 SER B CA 1
ATOM 3942 C C . SER B 1 125 ? 48.450 21.106 102.655 1.00 34.55 125 SER B C 1
ATOM 3943 O O . SER B 1 125 ? 49.106 21.339 101.656 1.00 34.73 125 SER B O 1
ATOM 3946 N N . PHE B 1 126 ? 48.969 20.619 103.774 1.00 34.29 126 PHE B N 1
ATOM 3947 C CA . PHE B 1 126 ? 50.317 20.111 103.884 1.00 33.81 126 PHE B CA 1
ATOM 3948 C C . PHE B 1 126 ? 50.233 18.727 104.548 1.00 35.21 126 PHE B C 1
ATOM 3949 O O . PHE B 1 126 ? 49.532 18.559 105.564 1.00 33.31 126 PHE B O 1
ATOM 3957 N N . ARG B 1 127 ? 50.927 17.729 103.985 1.00 35.98 127 ARG B N 1
ATOM 3958 C CA . ARG B 1 127 ? 51.041 16.441 104.676 1.00 39.13 127 ARG B CA 1
ATOM 3959 C C . ARG B 1 127 ? 52.416 15.827 104.678 1.00 40.19 127 ARG B C 1
ATOM 3960 O O . ARG B 1 127 ? 53.110 15.843 103.670 1.00 41.58 127 ARG B O 1
ATOM 3968 N N . LYS B 1 128 ? 52.805 15.262 105.810 1.00 41.41 128 LYS B N 1
ATOM 3969 C CA . LYS B 1 128 ? 54.136 14.720 105.945 1.00 44.72 128 LYS B CA 1
ATOM 3970 C C . LYS B 1 128 ? 54.056 13.442 106.752 1.00 46.07 128 LYS B C 1
ATOM 3971 O O . LYS B 1 128 ? 53.414 13.407 107.809 1.00 45.78 128 LYS B O 1
ATOM 3977 N N . GLY B 1 129 ? 54.676 12.386 106.233 1.00 47.10 129 GLY B N 1
ATOM 3978 C CA . GLY B 1 129 ? 54.748 11.102 106.938 1.00 48.52 129 GLY B CA 1
ATOM 3979 C C . GLY B 1 129 ? 54.189 9.971 106.093 1.00 49.58 129 GLY B C 1
ATOM 3980 O O . GLY B 1 129 ? 53.995 10.129 104.886 1.00 48.25 129 GLY B O 1
ATOM 3981 N N . ASP B 1 130 ? 53.888 8.849 106.742 1.00 51.15 130 ASP B N 1
ATOM 3982 C CA A ASP B 1 130 ? 53.539 7.605 106.044 0.50 51.75 130 ASP B CA 1
ATOM 3983 C CA B ASP B 1 130 ? 53.536 7.620 106.028 0.50 52.22 130 ASP B CA 1
ATOM 3984 C C . ASP B 1 130 ? 52.033 7.332 106.088 1.00 51.95 130 ASP B C 1
ATOM 3985 O O . ASP B 1 130 ? 51.591 6.452 106.822 1.00 53.75 130 ASP B O 1
ATOM 3994 N N . HIS B 1 131 ? 51.246 8.053 105.297 1.00 51.00 131 HIS B N 1
ATOM 3995 C CA . HIS B 1 131 ? 49.787 7.811 105.262 1.00 50.71 131 HIS B CA 1
ATOM 3996 C C . HIS B 1 131 ? 49.423 6.969 104.039 1.00 51.07 131 HIS B C 1
ATOM 3997 O O . HIS B 1 131 ? 50.302 6.650 103.237 1.00 51.00 131 HIS B O 1
ATOM 4004 N N . ASN B 1 132 ? 48.151 6.572 103.937 1.00 50.72 132 ASN B N 1
ATOM 4005 C CA . ASN B 1 132 ? 47.586 6.011 102.699 1.00 50.71 132 ASN B CA 1
ATOM 4006 C C . ASN B 1 132 ? 46.726 7.032 101.988 1.00 50.30 132 ASN B C 1
ATOM 4007 O O . ASN B 1 132 ? 45.727 6.685 101.362 1.00 50.30 132 ASN B O 1
ATOM 4012 N N . ILE B 1 133 ? 47.096 8.297 102.137 1.00 49.56 133 ILE B N 1
ATOM 4013 C CA . ILE B 1 133 ? 46.263 9.418 101.713 1.00 48.68 133 ILE B CA 1
ATOM 4014 C C . ILE B 1 133 ? 47.191 10.508 101.191 1.00 47.07 133 ILE B C 1
ATOM 4015 O O . ILE B 1 133 ? 48.313 10.654 101.683 1.00 46.17 133 ILE B O 1
ATOM 4020 N N . THR B 1 134 ? 46.722 11.265 100.206 1.00 45.24 134 THR B N 1
ATOM 4021 C CA . THR B 1 134 ? 47.522 12.322 99.614 1.00 45.95 134 THR B CA 1
ATOM 4022 C C . THR B 1 134 ? 47.221 13.733 100.155 1.00 45.09 134 THR B C 1
ATOM 4023 O O . THR B 1 134 ? 46.184 13.980 100.779 1.00 42.27 134 THR B O 1
ATOM 4027 N N . SER B 1 135 ? 48.143 14.649 99.883 1.00 44.11 135 SER B N 1
ATOM 4028 C CA . SER B 1 135 ? 47.936 16.070 100.108 1.00 45.51 135 SER B CA 1
ATOM 4029 C C . SER B 1 135 ? 46.617 16.521 99.511 1.00 44.78 135 SER B C 1
ATOM 4030 O O . SER B 1 135 ? 45.864 17.253 100.150 1.00 44.64 135 SER B O 1
ATOM 4033 N N . ILE B 1 136 ? 46.337 16.071 98.287 1.00 44.93 136 ILE B N 1
ATOM 4034 C CA . ILE B 1 136 ? 45.135 16.488 97.560 1.00 45.53 136 ILE B CA 1
ATOM 4035 C C . ILE B 1 136 ? 43.857 15.842 98.099 1.00 44.33 136 ILE B C 1
ATOM 4036 O O . ILE B 1 136 ? 42.799 16.466 98.088 1.00 44.52 136 ILE B O 1
ATOM 4041 N N . ASP B 1 137 ? 43.947 14.576 98.512 1.00 43.73 137 ASP B N 1
ATOM 4042 C CA . ASP B 1 137 ? 42.852 13.931 99.243 1.00 43.97 137 ASP B CA 1
ATOM 4043 C C . ASP B 1 137 ? 42.466 14.823 100.408 1.00 42.43 137 ASP B C 1
ATOM 4044 O O . ASP B 1 137 ? 41.277 15.020 100.687 1.00 42.25 137 ASP B O 1
ATOM 4049 N N . ILE B 1 138 ? 43.478 15.270 101.154 1.00 41.11 138 ILE B N 1
ATOM 4050 C CA . ILE B 1 138 ? 43.214 16.044 102.363 1.00 39.57 138 ILE B CA 1
ATOM 4051 C C . ILE B 1 138 ? 42.533 17.360 102.049 1.00 38.73 138 ILE B C 1
ATOM 4052 O O . ILE B 1 138 ? 41.490 17.662 102.629 1.00 37.60 138 ILE B O 1
ATOM 4057 N N . ALA B 1 139 ? 43.059 18.095 101.070 1.00 38.15 139 ALA B N 1
ATOM 4058 C CA . ALA B 1 139 ? 42.457 19.379 100.685 1.00 39.23 139 ALA B CA 1
ATOM 4059 C C . ALA B 1 139 ? 41.034 19.221 100.151 1.00 39.37 139 ALA B C 1
ATOM 4060 O O . ALA B 1 139 ? 40.166 20.070 100.395 1.00 39.48 139 ALA B O 1
ATOM 4062 N N . ARG B 1 140 ? 40.795 18.152 99.397 1.00 42.32 140 ARG B N 1
ATOM 4063 C CA . ARG B 1 140 ? 39.460 17.938 98.825 1.00 43.38 140 ARG B CA 1
ATOM 4064 C C . ARG B 1 140 ? 38.448 17.558 99.925 1.00 41.68 140 ARG B C 1
ATOM 4065 O O . ARG B 1 140 ? 37.410 18.192 100.074 1.00 42.71 140 ARG B O 1
ATOM 4073 N N . THR B 1 141 ? 38.806 16.576 100.740 1.00 42.01 141 THR B N 1
ATOM 4074 C CA . THR B 1 141 ? 37.956 16.132 101.852 1.00 42.31 141 THR B CA 1
ATOM 4075 C C . THR B 1 141 ? 37.669 17.253 102.857 1.00 41.00 141 THR B C 1
ATOM 4076 O O . THR B 1 141 ? 36.534 17.402 103.321 1.00 40.74 141 THR B O 1
ATOM 4080 N N . VAL B 1 142 ? 38.700 18.037 103.201 1.00 38.63 142 VAL B N 1
ATOM 4081 C CA . VAL B 1 142 ? 38.509 19.177 104.109 1.00 35.28 142 VAL B CA 1
ATOM 4082 C C . VAL B 1 142 ? 37.647 20.231 103.433 1.00 34.91 142 VAL B C 1
ATOM 4083 O O . VAL B 1 142 ? 36.728 20.785 104.036 1.00 33.61 142 VAL B O 1
ATOM 4087 N N . GLY B 1 143 ? 37.929 20.477 102.164 1.00 34.41 143 GLY B N 1
ATOM 4088 C CA . GLY B 1 143 ? 37.150 21.444 101.398 1.00 35.97 143 GLY B CA 1
ATOM 4089 C C . GLY B 1 143 ? 35.681 21.030 101.338 1.00 37.30 143 GLY B C 1
ATOM 4090 O O . GLY B 1 143 ? 34.788 21.865 101.483 1.00 36.37 143 GLY B O 1
ATOM 4091 N N . GLU B 1 144 ? 35.418 19.745 101.126 1.00 38.04 144 GLU B N 1
ATOM 4092 C CA . GLU B 1 144 ? 34.026 19.300 101.034 1.00 40.73 144 GLU B CA 1
ATOM 4093 C C . GLU B 1 144 ? 33.275 19.468 102.351 1.00 40.08 144 GLU B C 1
ATOM 4094 O O . GLU B 1 144 ? 32.186 20.031 102.377 1.00 41.51 144 GLU B O 1
ATOM 4100 N N . ALA B 1 145 ? 33.940 19.157 103.455 1.00 38.95 145 ALA B N 1
ATOM 4101 C CA . ALA B 1 145 ? 33.348 19.333 104.764 1.00 38.04 145 ALA B CA 1
ATOM 4102 C C . ALA B 1 145 ? 33.063 20.785 105.068 1.00 38.42 145 ALA B C 1
ATOM 4103 O O . ALA B 1 145 ? 32.067 21.100 105.713 1.00 39.59 145 ALA B O 1
ATOM 4105 N N . ILE B 1 146 ? 33.979 21.675 104.690 1.00 37.68 146 ILE B N 1
ATOM 4106 C CA . ILE B 1 146 ? 33.807 23.090 105.025 1.00 37.16 146 ILE B CA 1
ATOM 4107 C C . ILE B 1 146 ? 32.652 23.652 104.212 1.00 37.98 146 ILE B C 1
ATOM 4108 O O . ILE B 1 146 ? 31.806 24.356 104.741 1.00 36.62 146 ILE B O 1
ATOM 4113 N N . PHE B 1 147 ? 32.621 23.334 102.921 1.00 39.98 147 PHE B N 1
ATOM 4114 C CA . PHE B 1 147 ? 31.575 23.862 102.056 1.00 42.19 147 PHE B CA 1
ATOM 4115 C C . PHE B 1 147 ? 30.168 23.448 102.524 1.00 42.31 147 PHE B C 1
ATOM 4116 O O . PHE B 1 147 ? 29.279 24.305 102.656 1.00 41.37 147 PHE B O 1
ATOM 4124 N N . GLU B 1 148 ? 30.003 22.142 102.784 1.00 43.24 148 GLU B N 1
ATOM 4125 C CA . GLU B 1 148 ? 28.765 21.539 103.316 1.00 42.93 148 GLU B CA 1
ATOM 4126 C C . GLU B 1 148 ? 28.340 22.229 104.597 1.00 43.01 148 GLU B C 1
ATOM 4127 O O . GLU B 1 148 ? 27.206 22.684 104.715 1.00 42.81 148 GLU B O 1
ATOM 4133 N N . ARG B 1 149 ? 29.251 22.321 105.559 1.00 41.57 149 ARG B N 1
ATOM 4134 C CA . ARG B 1 149 ? 28.910 22.987 106.814 1.00 40.87 149 ARG B CA 1
ATOM 4135 C C . ARG B 1 149 ? 28.521 24.443 106.578 1.00 41.36 149 ARG B C 1
ATOM 4136 O O . ARG B 1 149 ? 27.569 24.944 107.185 1.00 39.07 149 ARG B O 1
ATOM 4144 N N . LEU B 1 150 ? 29.267 25.127 105.711 1.00 41.23 150 LEU B N 1
ATOM 4145 C CA . LEU B 1 150 ? 29.050 26.558 105.511 1.00 42.86 150 LEU B CA 1
ATOM 4146 C C . LEU B 1 150 ? 27.717 26.802 104.816 1.00 43.74 150 LEU B C 1
ATOM 4147 O O . LEU B 1 150 ? 27.080 27.831 105.033 1.00 42.64 150 LEU B O 1
ATOM 4152 N N . SER B 1 151 ? 27.310 25.850 103.980 1.00 44.95 151 SER B N 1
ATOM 4153 C CA . SER B 1 151 ? 26.032 25.938 103.278 1.00 47.14 151 SER B CA 1
ATOM 4154 C C . SER B 1 151 ? 24.828 25.917 104.232 1.00 48.17 151 SER B C 1
ATOM 4155 O O . SER B 1 151 ? 23.746 26.369 103.870 1.00 48.90 151 SER B O 1
ATOM 4158 N N . ARG B 1 152 ? 25.022 25.431 105.457 1.00 49.00 152 ARG B N 1
ATOM 4159 C CA . ARG B 1 152 ? 23.959 25.493 106.471 1.00 49.76 152 ARG B CA 1
ATOM 4160 C C . ARG B 1 152 ? 23.577 26.923 106.846 1.00 50.63 152 ARG B C 1
ATOM 4161 O O . ARG B 1 152 ? 22.535 27.154 107.469 1.00 49.91 152 ARG B O 1
ATOM 4169 N N . PHE B 1 153 ? 24.453 27.873 106.537 1.00 51.35 153 PHE B N 1
ATOM 4170 C CA . PHE B 1 153 ? 24.329 29.218 107.087 1.00 51.58 153 PHE B CA 1
ATOM 4171 C C . PHE B 1 153 ? 24.134 30.277 106.008 1.00 51.44 153 PHE B C 1
ATOM 4172 O O . PHE B 1 153 ? 23.791 31.424 106.312 1.00 50.08 153 PHE B O 1
ATOM 4180 N N . GLY B 1 154 ? 24.358 29.891 104.755 1.00 51.00 154 GLY B N 1
ATOM 4181 C CA . GLY B 1 154 ? 24.154 30.793 103.634 1.00 51.61 154 GLY B CA 1
ATOM 4182 C C . GLY B 1 154 ? 24.668 30.211 102.342 1.00 52.41 154 GLY B C 1
ATOM 4183 O O . GLY B 1 154 ? 24.574 29.002 102.111 1.00 53.13 154 GLY B O 1
ATOM 4184 N N . THR B 1 155 ? 25.229 31.066 101.496 1.00 53.06 155 THR B N 1
ATOM 4185 C CA . THR B 1 155 ? 25.848 30.601 100.263 1.00 54.39 155 THR B CA 1
ATOM 4186 C C . THR B 1 155 ? 27.358 30.798 100.349 1.00 55.44 155 THR B C 1
ATOM 4187 O O . THR B 1 155 ? 27.829 31.940 100.366 1.00 55.68 155 THR B O 1
ATOM 4191 N N . PRO B 1 156 ? 28.118 29.687 100.462 1.00 56.04 156 PRO B N 1
ATOM 4192 C CA . PRO B 1 156 ? 29.584 29.782 100.437 1.00 55.78 156 PRO B CA 1
ATOM 4193 C C . PRO B 1 156 ? 30.117 29.888 99.007 1.00 55.36 156 PRO B C 1
ATOM 4194 O O . PRO B 1 156 ? 29.524 29.310 98.097 1.00 54.39 156 PRO B O 1
ATOM 4198 N N . LEU B 1 157 ? 31.190 30.659 98.810 1.00 55.20 157 LEU B N 1
ATOM 4199 C CA . LEU B 1 157 ? 31.843 30.743 97.496 1.00 55.95 157 LEU B CA 1
ATOM 4200 C C . LEU B 1 157 ? 33.330 30.387 97.526 1.00 55.28 157 LEU B C 1
ATOM 4201 O O . LEU B 1 157 ? 34.101 30.945 98.306 1.00 56.01 157 LEU B O 1
ATOM 4206 N N . VAL B 1 158 ? 33.711 29.472 96.643 1.00 54.51 158 VAL B N 1
ATOM 4207 C CA . VAL B 1 158 ? 35.069 28.956 96.543 1.00 53.40 158 VAL B CA 1
ATOM 4208 C C . VAL B 1 158 ? 35.844 29.767 95.507 1.00 53.15 158 VAL B C 1
ATOM 4209 O O . VAL B 1 158 ? 35.302 30.131 94.466 1.00 53.98 158 VAL B O 1
ATOM 4213 N N . ASN B 1 159 ? 37.097 30.082 95.815 1.00 52.37 159 ASN B N 1
ATOM 4214 C CA . ASN B 1 159 ? 38.036 30.656 94.838 1.00 50.58 159 ASN B CA 1
ATOM 4215 C C . ASN B 1 159 ? 39.437 30.068 95.049 1.00 49.77 159 ASN B C 1
ATOM 4216 O O . ASN B 1 159 ? 40.122 30.425 96.010 1.00 48.76 159 ASN B O 1
ATOM 4221 N N . LEU B 1 160 ? 39.856 29.148 94.185 1.00 48.05 160 LEU B N 1
ATOM 4222 C CA . LEU B 1 160 ? 41.119 28.446 94.408 1.00 48.78 160 LEU B CA 1
ATOM 4223 C C . LEU B 1 160 ? 42.342 29.351 94.359 1.00 49.20 160 LEU B C 1
ATOM 4224 O O . LEU B 1 160 ? 43.283 29.147 95.123 1.00 48.46 160 LEU B O 1
ATOM 4229 N N . ASP B 1 161 ? 42.334 30.330 93.455 1.00 49.59 161 ASP B N 1
ATOM 4230 C CA . ASP B 1 161 ? 43.520 31.147 93.207 1.00 49.81 161 ASP B CA 1
ATOM 4231 C C . ASP B 1 161 ? 43.614 32.387 94.099 1.00 48.89 161 ASP B C 1
ATOM 4232 O O . ASP B 1 161 ? 44.689 32.709 94.625 1.00 48.38 161 ASP B O 1
ATOM 4237 N N . HIS B 1 162 ? 42.494 33.074 94.287 1.00 48.01 162 HIS B N 1
ATOM 4238 C CA . HIS B 1 162 ? 42.497 34.294 95.091 1.00 47.24 162 HIS B CA 1
ATOM 4239 C C . HIS B 1 162 ? 41.358 34.299 96.107 1.00 45.31 162 HIS B C 1
ATOM 4240 O O . HIS B 1 162 ? 40.468 35.151 96.054 1.00 46.97 162 HIS B O 1
ATOM 4247 N N . PRO B 1 163 ? 41.388 33.338 97.045 1.00 42.71 163 PRO B N 1
ATOM 4248 C CA . PRO B 1 163 ? 40.405 33.320 98.128 1.00 41.62 163 PRO B CA 1
ATOM 4249 C C . PRO B 1 163 ? 40.607 34.500 99.050 1.00 39.91 163 PRO B C 1
ATOM 4250 O O . PRO B 1 163 ? 41.735 34.929 99.255 1.00 39.75 163 PRO B O 1
ATOM 4254 N N . ALA B 1 164 ? 39.534 34.990 99.650 1.00 38.24 164 ALA B N 1
ATOM 4255 C CA . ALA B 1 164 ? 39.676 35.993 100.699 1.00 37.91 164 ALA B CA 1
ATOM 4256 C C . ALA B 1 164 ? 40.169 35.339 101.998 1.00 37.25 164 ALA B C 1
ATOM 4257 O O . ALA B 1 164 ? 40.858 35.985 102.784 1.00 38.62 164 ALA B O 1
ATOM 4259 N N . VAL B 1 165 ? 39.747 34.096 102.243 1.00 35.88 165 VAL B N 1
ATOM 4260 C CA . VAL B 1 165 ? 40.166 33.335 103.435 1.00 35.43 165 VAL B CA 1
ATOM 4261 C C . VAL B 1 165 ? 40.789 31.999 103.054 1.00 33.86 165 VAL B C 1
ATOM 4262 O O . VAL B 1 165 ? 40.211 31.215 102.283 1.00 34.34 165 VAL B O 1
ATOM 4266 N N . ILE B 1 166 ? 41.986 31.745 103.584 1.00 32.61 166 ILE B N 1
ATOM 4267 C CA . ILE B 1 166 ? 42.648 30.452 103.385 1.00 30.92 166 ILE B CA 1
ATOM 4268 C C . ILE B 1 166 ? 42.512 29.604 104.641 1.00 31.74 166 ILE B C 1
ATOM 4269 O O . ILE B 1 166 ? 42.965 29.995 105.719 1.00 29.58 166 ILE B O 1
ATOM 4274 N N . PHE B 1 167 ? 41.862 28.454 104.488 1.00 30.82 167 PHE B N 1
ATOM 4275 C CA . PHE B 1 167 ? 41.868 27.411 105.474 1.00 30.51 167 PHE B CA 1
ATOM 4276 C C . PHE B 1 167 ? 43.080 26.550 105.194 1.00 31.92 167 PHE B C 1
ATOM 4277 O O . PHE B 1 167 ? 43.233 26.028 104.086 1.00 32.92 167 PHE B O 1
ATOM 4285 N N . ARG B 1 168 ? 43.956 26.411 106.186 1.00 29.85 168 ARG B N 1
ATOM 4286 C CA A ARG B 1 168 ? 45.106 25.532 106.041 0.50 28.09 168 ARG B CA 1
ATOM 4287 C CA B ARG B 1 168 ? 45.112 25.535 106.048 0.50 28.36 168 ARG B CA 1
ATOM 4288 C C . ARG B 1 168 ? 44.908 24.270 106.863 1.00 27.71 168 ARG B C 1
ATOM 4289 O O . ARG B 1 168 ? 44.723 24.329 108.067 1.00 25.33 168 ARG B O 1
ATOM 4304 N N . ALA B 1 169 ? 44.968 23.122 106.200 1.00 27.14 169 ALA B N 1
ATOM 4305 C CA . ALA B 1 169 ? 44.820 21.840 106.885 1.00 27.64 169 ALA B CA 1
ATOM 4306 C C . ALA B 1 169 ? 46.153 21.132 106.767 1.00 26.45 169 ALA B C 1
ATOM 4307 O O . ALA B 1 169 ? 46.637 20.947 105.658 1.00 27.61 169 ALA B O 1
ATOM 4309 N N . GLU B 1 170 ? 46.742 20.735 107.893 1.00 24.93 170 GLU B N 1
ATOM 4310 C CA . GLU B 1 170 ? 48.008 20.003 107.881 1.00 25.46 170 GLU B CA 1
ATOM 4311 C C . GLU B 1 170 ? 47.779 18.671 108.548 1.00 26.65 170 GLU B C 1
ATOM 4312 O O . GLU B 1 170 ? 47.121 18.608 109.575 1.00 25.70 170 GLU B O 1
ATOM 4318 N N . LEU B 1 171 ? 48.341 17.615 107.966 1.00 26.14 171 LEU B N 1
ATOM 4319 C CA . LEU B 1 171 ? 48.431 16.328 108.624 1.00 29.09 171 LEU B CA 1
ATOM 4320 C C . LEU B 1 171 ? 49.901 15.900 108.665 1.00 27.56 171 LEU B C 1
ATOM 4321 O O . LEU B 1 171 ? 50.489 15.628 107.629 1.00 25.74 171 LEU B O 1
ATOM 4326 N N . ILE B 1 172 ? 50.455 15.760 109.859 1.00 26.65 172 ILE B N 1
ATOM 4327 C CA . ILE B 1 172 ? 51.852 15.388 110.023 1.00 29.67 172 ILE B CA 1
ATOM 4328 C C . ILE B 1 172 ? 51.917 14.241 111.019 1.00 30.87 172 ILE B C 1
ATOM 4329 O O . ILE B 1 172 ? 51.611 14.422 112.208 1.00 32.99 172 ILE B O 1
ATOM 4334 N N . LYS B 1 173 ? 52.310 13.060 110.531 1.00 34.07 173 LYS B N 1
ATOM 4335 C CA . LYS B 1 173 ? 52.168 11.803 111.284 1.00 35.08 173 LYS B CA 1
ATOM 4336 C C . LYS B 1 173 ? 50.742 11.630 111.816 1.00 34.29 173 LYS B C 1
ATOM 4337 O O . LYS B 1 173 ? 49.779 11.610 111.047 1.00 33.57 173 LYS B O 1
ATOM 4343 N N . ASP B 1 174 ? 50.620 11.604 113.139 1.00 35.01 174 ASP B N 1
ATOM 4344 C CA A ASP B 1 174 ? 49.329 11.328 113.757 0.50 35.67 174 ASP B CA 1
ATOM 4345 C CA B ASP B 1 174 ? 49.380 11.324 113.847 0.50 36.22 174 ASP B CA 1
ATOM 4346 C C . ASP B 1 174 ? 48.612 12.618 114.144 1.00 35.90 174 ASP B C 1
ATOM 4347 O O . ASP B 1 174 ? 47.582 12.583 114.833 1.00 36.08 174 ASP B O 1
ATOM 4356 N N . VAL B 1 175 ? 49.144 13.759 113.692 1.00 32.86 175 VAL B N 1
ATOM 4357 C CA . VAL B 1 175 ? 48.614 15.067 114.112 1.00 29.60 175 VAL B CA 1
ATOM 4358 C C . VAL B 1 175 ? 47.935 15.829 112.981 1.00 28.63 175 VAL B C 1
ATOM 4359 O O . VAL B 1 175 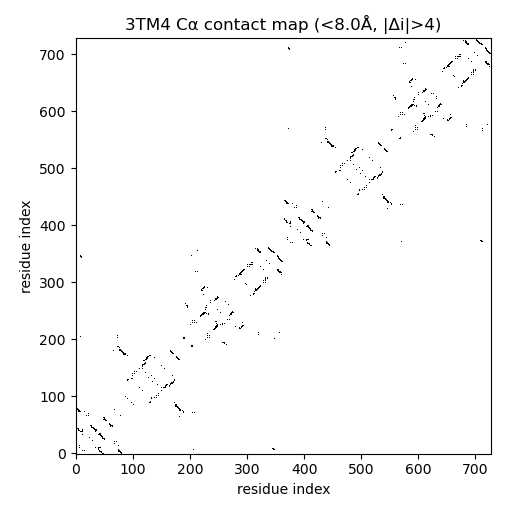? 48.553 16.109 111.933 1.00 27.62 175 VAL B O 1
ATOM 4363 N N . PHE B 1 176 ? 46.687 16.232 113.232 1.00 26.81 176 PHE B N 1
ATOM 4364 C CA . PHE B 1 176 ? 45.882 17.030 112.282 1.00 25.99 176 PHE B CA 1
ATOM 4365 C C . PHE B 1 176 ? 45.653 18.459 112.806 1.00 25.02 176 PHE B C 1
ATOM 4366 O O . PHE B 1 176 ? 45.428 18.686 113.999 1.00 24.39 176 PHE B O 1
ATOM 4374 N N . PHE B 1 177 ? 45.735 19.414 111.897 1.00 25.79 177 PHE B N 1
ATOM 4375 C CA . PHE B 1 177 ? 45.546 20.808 112.223 1.00 26.29 177 PHE B CA 1
ATOM 4376 C C . PHE B 1 177 ? 44.610 21.493 111.216 1.00 25.26 177 PHE B C 1
ATOM 4377 O O . PHE B 1 177 ? 44.710 21.289 110.005 1.00 25.90 177 PHE B O 1
ATOM 4385 N N . LEU B 1 178 ? 43.762 22.381 111.705 1.00 24.43 178 LEU B N 1
ATOM 4386 C CA . LEU B 1 178 ? 43.013 23.230 110.804 1.00 23.59 178 LEU B CA 1
ATOM 4387 C C . LEU B 1 178 ? 43.047 24.617 111.367 1.00 23.69 178 LEU B C 1
ATOM 4388 O O . LEU B 1 178 ? 42.790 24.816 112.582 1.00 24.21 178 LEU B O 1
ATOM 4393 N N . GLY B 1 179 ? 43.370 25.591 110.515 1.00 22.55 179 GLY B N 1
ATOM 4394 C CA . GLY B 1 179 ? 43.308 27.001 110.930 1.00 22.26 179 GLY B CA 1
ATOM 4395 C C . GLY B 1 179 ? 43.234 27.974 109.765 1.00 22.99 179 GLY B C 1
ATOM 4396 O O . GLY B 1 179 ? 43.056 27.559 108.627 1.00 24.52 179 GLY B O 1
ATOM 4397 N N . ILE B 1 180 ? 43.255 29.275 110.068 1.00 24.49 180 ILE B N 1
ATOM 4398 C CA . ILE B 1 180 ? 43.134 30.293 109.033 1.00 23.50 180 ILE B CA 1
ATOM 4399 C C . ILE B 1 180 ? 44.541 30.842 108.814 1.00 22.40 180 ILE B C 1
ATOM 4400 O O . ILE B 1 180 ? 45.150 31.388 109.746 1.00 20.98 180 ILE B O 1
ATOM 4405 N N . ASP B 1 181 ? 45.059 30.632 107.611 1.00 22.69 181 ASP B N 1
ATOM 4406 C CA . ASP B 1 181 ? 46.397 31.089 107.259 1.00 24.06 181 ASP B CA 1
ATOM 4407 C C . ASP B 1 181 ? 46.392 32.590 107.015 1.00 24.19 181 ASP B C 1
ATOM 4408 O O . ASP B 1 181 ? 45.895 33.053 105.991 1.00 27.75 181 ASP B O 1
ATOM 4413 N N . THR B 1 182 ? 46.855 33.350 107.998 1.00 23.51 182 THR B N 1
ATOM 4414 C CA . THR B 1 182 ? 46.821 34.803 107.905 1.00 24.77 182 THR B CA 1
ATOM 4415 C C . THR B 1 182 ? 47.990 35.325 107.056 1.00 26.34 182 THR B C 1
ATOM 4416 O O . THR B 1 182 ? 48.030 36.493 106.695 1.00 23.16 182 THR B O 1
ATOM 4420 N N . THR B 1 183 ? 48.957 34.457 106.784 1.00 27.46 183 THR B N 1
ATOM 4421 C CA . THR B 1 183 ? 50.169 34.850 106.077 1.00 27.41 183 THR B CA 1
ATOM 4422 C C . THR B 1 183 ? 49.945 34.741 104.566 1.00 30.32 183 THR B C 1
ATOM 4423 O O . THR B 1 183 ? 50.307 35.633 103.796 1.00 30.02 183 THR B O 1
ATOM 4427 N N . GLY B 1 184 ? 49.351 33.632 104.149 1.00 32.78 184 GLY B N 1
ATOM 4428 C CA . GLY B 1 184 ? 48.866 33.491 102.782 1.00 34.39 184 GLY B CA 1
ATOM 4429 C C . GLY B 1 184 ? 49.699 32.491 102.019 1.00 35.80 184 GLY B C 1
ATOM 4430 O O . GLY B 1 184 ? 50.430 31.684 102.623 1.00 37.72 184 GLY B O 1
ATOM 4431 N N . ASP B 1 185 ? 49.716 32.635 100.694 1.00 36.27 185 ASP B N 1
ATOM 4432 C CA . ASP B 1 185 ? 50.403 31.663 99.856 1.00 35.99 185 ASP B CA 1
ATOM 4433 C C . ASP B 1 185 ? 51.926 31.766 99.834 1.00 33.31 185 ASP B C 1
ATOM 4434 O O . ASP B 1 185 ? 52.587 30.770 99.588 1.00 33.41 185 ASP B O 1
ATOM 4439 N N . SER B 1 186 ? 52.487 32.938 100.092 1.00 30.62 186 SER B N 1
ATOM 4440 C CA . SER B 1 186 ? 53.950 33.031 100.238 1.00 30.08 186 SER B CA 1
ATOM 4441 C C . SER B 1 186 ? 54.332 33.121 101.711 1.00 27.43 186 SER B C 1
ATOM 4442 O O . SER B 1 186 ? 53.944 34.048 102.384 1.00 26.49 186 SER B O 1
ATOM 4445 N N . SER B 1 187 ? 55.130 32.179 102.193 1.00 25.86 187 SER B N 1
ATOM 4446 C CA A SER B 1 187 ? 55.637 32.232 103.551 0.50 24.51 187 SER B CA 1
ATOM 4447 C CA B SER B 1 187 ? 55.623 32.239 103.564 0.50 25.52 187 SER B CA 1
ATOM 4448 C C . SER B 1 187 ? 56.431 33.503 103.837 1.00 23.86 187 SER B C 1
ATOM 4449 O O . SER B 1 187 ? 56.879 34.178 102.915 1.00 23.66 187 SER B O 1
ATOM 4454 N N . LEU B 1 188 ? 56.629 33.796 105.120 1.00 21.29 188 LEU B N 1
ATOM 4455 C CA . LEU B 1 188 ? 57.329 34.981 105.516 1.00 21.15 188 LEU B CA 1
ATOM 4456 C C . LEU B 1 188 ? 58.768 34.893 105.063 1.00 20.88 188 LEU B C 1
ATOM 4457 O O . LEU B 1 188 ? 59.395 35.929 104.907 1.00 18.67 188 LEU B O 1
ATOM 4462 N N . HIS B 1 189 ? 59.308 33.678 104.898 1.00 18.46 189 HIS B N 1
ATOM 4463 C CA . HIS B 1 189 ? 60.725 33.565 104.556 1.00 23.68 189 HIS B CA 1
ATOM 4464 C C . HIS B 1 189 ? 61.001 33.989 103.102 1.00 24.95 189 HIS B C 1
ATOM 4465 O O . HIS B 1 189 ? 62.158 34.207 102.721 1.00 23.92 189 HIS B O 1
ATOM 4472 N N . LYS B 1 190 ? 59.936 34.143 102.314 1.00 26.10 190 LYS B N 1
ATOM 4473 C CA . LYS B 1 190 ? 60.065 34.574 100.922 1.00 28.06 190 LYS B CA 1
ATOM 4474 C C . LYS B 1 190 ? 60.336 36.080 100.838 1.00 26.61 190 LYS B C 1
ATOM 4475 O O . LYS B 1 190 ? 59.401 36.866 100.695 1.00 28.95 190 LYS B O 1
ATOM 4481 N N . ARG B 1 191 ? 61.603 36.478 100.896 1.00 22.85 191 ARG B N 1
ATOM 4482 C CA . ARG B 1 191 ? 62.000 37.908 100.908 1.00 22.08 191 ARG B CA 1
ATOM 4483 C C . ARG B 1 191 ? 61.922 38.588 99.527 1.00 22.01 191 ARG B C 1
ATOM 4484 O O . ARG B 1 191 ? 62.523 38.122 98.557 1.00 19.93 191 ARG B O 1
ATOM 4492 N N . PRO B 1 192 ? 61.237 39.743 99.458 1.00 22.43 192 PRO B N 1
ATOM 4493 C CA . PRO B 1 192 ? 61.105 40.578 98.248 1.00 24.53 192 PRO B CA 1
ATOM 4494 C C . PRO B 1 192 ? 62.458 41.055 97.713 1.00 23.55 192 PRO B C 1
ATOM 4495 O O . PRO B 1 192 ? 62.657 41.099 96.494 1.00 22.89 192 PRO B O 1
ATOM 4499 N N . TRP B 1 193 ? 63.457 41.168 98.590 1.00 22.49 193 TRP B N 1
ATOM 4500 C CA . TRP B 1 193 ? 64.801 41.558 98.107 1.00 20.93 193 TRP B CA 1
ATOM 4501 C C . TRP B 1 193 ? 65.554 40.478 97.311 1.00 19.81 193 TRP B C 1
ATOM 4502 O O . TRP B 1 193 ? 66.590 40.756 96.688 1.00 19.01 193 TRP B O 1
ATOM 4513 N N . ARG B 1 194 ? 65.106 39.227 97.400 1.00 18.33 194 ARG B N 1
ATOM 4514 C CA . ARG B 1 194 ? 65.866 38.160 96.825 1.00 19.38 194 ARG B CA 1
ATOM 4515 C C . ARG B 1 194 ? 65.626 38.101 95.303 1.00 22.77 194 ARG B C 1
ATOM 4516 O O . ARG B 1 194 ? 64.876 37.261 94.815 1.00 22.35 194 ARG B O 1
ATOM 4524 N N . VAL B 1 195 ? 66.312 38.968 94.565 1.00 21.88 195 VAL B N 1
ATOM 4525 C CA . VAL B 1 195 ? 66.140 39.062 93.124 1.00 21.68 195 VAL B CA 1
ATOM 4526 C C . VAL B 1 195 ? 67.142 38.190 92.386 1.00 23.05 195 VAL B C 1
ATOM 4527 O O . VAL B 1 195 ? 66.945 37.869 91.232 1.00 22.08 195 VAL B O 1
ATOM 4531 N N . TYR B 1 196 ? 68.245 37.851 93.043 1.00 20.48 196 TYR B N 1
ATOM 4532 C CA . TYR B 1 196 ? 69.161 36.849 92.560 1.00 18.26 196 TYR B CA 1
ATOM 4533 C C . TYR B 1 196 ? 69.029 35.619 93.438 1.00 21.58 196 TYR B C 1
ATOM 4534 O O . TYR B 1 196 ? 69.231 35.703 94.661 1.00 21.81 196 TYR B O 1
ATOM 4543 N N . ASP B 1 197 ? 68.695 34.485 92.822 1.00 19.68 197 ASP B N 1
ATOM 4544 C CA . ASP B 1 197 ? 68.430 33.214 93.523 1.00 22.49 197 ASP B CA 1
ATOM 4545 C C . ASP B 1 197 ? 69.654 32.307 93.457 1.00 23.38 197 ASP B C 1
ATOM 4546 O O . ASP B 1 197 ? 69.909 31.670 92.434 1.00 22.40 197 ASP B O 1
ATOM 4551 N N . HIS B 1 198 ? 70.424 32.235 94.540 1.00 19.08 198 HIS B N 1
ATOM 4552 C CA . HIS B 1 198 ? 71.568 31.350 94.557 1.00 21.05 198 HIS B CA 1
ATOM 4553 C C . HIS B 1 198 ? 71.042 29.926 94.750 1.00 22.32 198 HIS B C 1
ATOM 4554 O O . HIS B 1 198 ? 70.172 29.694 95.596 1.00 21.88 198 HIS B O 1
ATOM 4561 N N . PRO B 1 199 ? 71.574 28.955 93.973 1.00 25.61 199 PRO B N 1
ATOM 4562 C CA . PRO B 1 199 ? 71.033 27.606 94.036 1.00 25.95 199 PRO B CA 1
ATOM 4563 C C . PRO B 1 199 ? 71.196 26.902 95.390 1.00 25.84 199 PRO B C 1
ATOM 4564 O O . PRO B 1 199 ? 70.481 25.956 95.652 1.00 24.95 199 PRO B O 1
ATOM 4568 N N . ALA B 1 200 ? 72.113 27.341 96.238 1.00 22.76 200 ALA B N 1
ATOM 4569 C CA . ALA B 1 200 ? 72.150 26.791 97.590 1.00 22.41 200 ALA B CA 1
ATOM 4570 C C . ALA B 1 200 ? 71.997 27.950 98.588 1.00 22.65 200 ALA B C 1
ATOM 4571 O O . ALA B 1 200 ? 72.649 27.937 99.642 1.00 22.63 200 ALA B O 1
ATOM 4573 N N . HIS B 1 201 ? 71.084 28.888 98.294 1.00 20.28 201 HIS B N 1
ATOM 4574 C CA . HIS B 1 201 ? 70.837 30.013 99.237 1.00 18.35 201 HIS B CA 1
ATOM 4575 C C . HIS B 1 201 ? 70.286 29.528 100.586 1.00 19.00 201 HIS B C 1
ATOM 4576 O O . HIS B 1 201 ? 69.601 28.491 100.662 1.00 18.68 201 HIS B O 1
ATOM 4583 N N . LEU B 1 202 ? 70.550 30.307 101.628 1.00 18.63 202 LEU B N 1
ATOM 4584 C CA . LEU B 1 202 ? 69.960 30.049 102.967 1.00 18.53 202 LEU B CA 1
ATOM 4585 C C . LEU B 1 202 ? 68.595 30.692 103.113 1.00 16.74 202 LEU B C 1
ATOM 4586 O O . LEU B 1 202 ? 68.443 31.902 102.940 1.00 15.11 202 LEU B O 1
ATOM 4591 N N . LYS B 1 203 ? 67.615 29.914 103.560 1.00 17.85 203 LYS B N 1
ATOM 4592 C CA . LYS B 1 203 ? 66.300 30.466 103.903 1.00 18.11 203 LYS B CA 1
ATOM 4593 C C . LYS B 1 203 ? 66.462 31.565 104.941 1.00 16.96 203 LYS B C 1
ATOM 4594 O O . LYS B 1 203 ? 67.222 31.406 105.897 1.00 17.94 203 LYS B O 1
ATOM 4600 N N . ALA B 1 204 ? 65.752 32.676 104.790 1.00 15.88 204 ALA B N 1
ATOM 4601 C CA . ALA B 1 204 ? 66.057 33.883 105.560 1.00 15.17 204 ALA B CA 1
ATOM 4602 C C . ALA B 1 204 ? 65.751 33.696 107.066 1.00 15.63 204 ALA B C 1
ATOM 4603 O O . ALA B 1 204 ? 66.397 34.288 107.904 1.00 13.51 204 ALA B O 1
ATOM 4605 N N . SER B 1 205 ? 64.827 32.802 107.375 1.00 15.04 205 SER B N 1
ATOM 4606 C CA . SER B 1 205 ? 64.491 32.531 108.757 1.00 16.18 205 SER B CA 1
ATOM 4607 C C . SER B 1 205 ? 65.685 31.880 109.471 1.00 13.37 205 SER B C 1
ATOM 4608 O O . SER B 1 205 ? 65.983 32.205 110.617 1.00 14.18 205 SER B O 1
ATOM 4611 N N . ILE B 1 206 ? 66.335 30.941 108.803 1.00 12.20 206 ILE B N 1
ATOM 4612 C CA . ILE B 1 206 ? 67.497 30.263 109.374 1.00 13.64 206 ILE B CA 1
ATOM 4613 C C . ILE B 1 206 ? 68.718 31.200 109.460 1.00 14.39 206 ILE B C 1
ATOM 4614 O O . ILE B 1 206 ? 69.491 31.143 110.407 1.00 14.37 206 ILE B O 1
ATOM 4619 N N . ALA B 1 207 ? 68.832 32.113 108.509 1.00 12.23 207 ALA B N 1
ATOM 4620 C CA . ALA B 1 207 ? 69.853 33.135 108.592 1.00 14.41 207 ALA B CA 1
ATOM 4621 C C . ALA B 1 207 ? 69.712 33.952 109.894 1.00 14.44 207 ALA B C 1
ATOM 4622 O O . ALA B 1 207 ? 70.710 34.244 110.582 1.00 12.55 207 ALA B O 1
ATOM 4624 N N . ASN B 1 208 ? 68.480 34.322 110.227 1.00 11.70 208 ASN B N 1
ATOM 4625 C CA . ASN B 1 208 ? 68.236 35.072 111.437 1.00 13.92 208 ASN B CA 1
ATOM 4626 C C . ASN B 1 208 ? 68.488 34.248 112.681 1.00 14.78 208 ASN B C 1
ATOM 4627 O O . ASN B 1 208 ? 68.950 34.775 113.688 1.00 14.66 208 ASN B O 1
ATOM 4632 N N . ALA B 1 209 ? 68.185 32.957 112.615 1.00 14.31 209 ALA B N 1
ATOM 4633 C CA . ALA B 1 209 ? 68.591 32.036 113.688 1.00 15.69 209 ALA B CA 1
ATOM 4634 C C . ALA B 1 209 ? 70.106 31.975 113.971 1.00 14.15 209 ALA B C 1
ATOM 4635 O O . ALA B 1 209 ? 70.539 32.034 115.124 1.00 14.05 209 ALA B O 1
ATOM 4637 N N . MET B 1 210 ? 70.913 31.849 112.921 1.00 12.09 210 MET B N 1
ATOM 4638 C CA . MET B 1 210 ? 72.365 32.040 113.032 1.00 11.74 210 MET B CA 1
ATOM 4639 C C . MET B 1 210 ? 72.765 33.344 113.691 1.00 11.50 210 MET B C 1
ATOM 4640 O O . MET B 1 210 ? 73.608 33.325 114.611 1.00 14.44 210 MET B O 1
ATOM 4645 N N . ILE B 1 211 ? 72.168 34.458 113.242 1.00 11.90 211 ILE B N 1
ATOM 4646 C CA . ILE B 1 211 ? 72.448 35.771 113.804 1.00 12.92 211 ILE B CA 1
ATOM 4647 C C . ILE B 1 211 ? 72.156 35.765 115.328 1.00 13.95 211 ILE B C 1
ATOM 4648 O O . ILE B 1 211 ? 72.984 36.209 116.117 1.00 13.86 211 ILE B O 1
ATOM 4653 N N . GLU B 1 212 ? 71.007 35.210 115.705 1.00 14.75 212 GLU B N 1
ATOM 4654 C CA . GLU B 1 212 ? 70.594 35.202 117.123 1.00 15.46 212 GLU B CA 1
ATOM 4655 C C . GLU B 1 212 ? 71.578 34.391 117.965 1.00 16.03 212 GLU B C 1
ATOM 4656 O O . GLU B 1 212 ? 72.047 34.857 119.041 1.00 17.54 212 GLU B O 1
ATOM 4662 N N . LEU B 1 213 ? 71.961 33.223 117.443 1.00 16.18 213 LEU B N 1
ATOM 4663 C CA . LEU B 1 213 ? 72.867 32.333 118.143 1.00 16.16 213 LEU B CA 1
ATOM 4664 C C . LEU B 1 213 ? 74.263 32.909 118.288 1.00 18.82 213 LEU B C 1
ATOM 4665 O O . LEU B 1 213 ? 75.034 32.470 119.154 1.00 17.98 213 LEU B O 1
ATOM 4670 N N . ALA B 1 214 ? 74.633 33.830 117.410 1.00 14.53 214 ALA B N 1
ATOM 4671 C CA . ALA B 1 214 ? 75.967 34.470 117.542 1.00 15.41 214 ALA B CA 1
ATOM 4672 C C . ALA B 1 214 ? 76.069 35.359 118.782 1.00 16.55 214 ALA B C 1
ATOM 4673 O O . ALA B 1 214 ? 77.167 35.746 119.198 1.00 13.40 214 ALA B O 1
ATOM 4675 N N . GLU B 1 215 ? 74.918 35.790 119.278 1.00 17.79 215 GLU B N 1
ATOM 4676 C CA . GLU B 1 215 ? 74.864 36.773 120.359 1.00 19.64 215 GLU B CA 1
ATOM 4677 C C . GLU B 1 215 ? 75.731 38.003 120.072 1.00 20.03 215 GLU B C 1
ATOM 4678 O O . GLU B 1 215 ? 76.705 38.294 120.774 1.00 17.88 215 GLU B O 1
ATOM 4684 N N . LEU B 1 216 ? 75.351 38.735 119.022 1.00 17.00 216 LEU B N 1
ATOM 4685 C CA . LEU B 1 216 ? 76.153 39.861 118.546 1.00 15.06 216 LEU B CA 1
ATOM 4686 C C . LEU B 1 216 ? 76.139 41.043 119.520 1.00 18.48 216 LEU B C 1
ATOM 4687 O O . LEU B 1 216 ? 75.122 41.288 120.190 1.00 20.42 216 LEU B O 1
ATOM 4692 N N . ASP B 1 217 ? 77.233 41.805 119.563 1.00 15.60 217 ASP B N 1
ATOM 4693 C CA . ASP B 1 217 ? 77.274 42.951 120.480 1.00 18.40 217 ASP B CA 1
ATOM 4694 C C . ASP B 1 217 ? 77.711 44.248 119.801 1.00 18.99 217 ASP B C 1
ATOM 4695 O O . ASP B 1 217 ? 78.259 45.143 120.465 1.00 16.59 217 ASP B O 1
ATOM 4700 N N . GLY B 1 218 ? 77.567 44.335 118.471 1.00 16.78 218 GLY B N 1
ATOM 4701 C CA . GLY B 1 218 ? 78.077 45.500 117.744 1.00 15.27 218 GLY B CA 1
ATOM 4702 C C . GLY B 1 218 ? 79.441 45.365 117.103 1.00 17.03 218 GLY B C 1
ATOM 4703 O O . GLY B 1 218 ? 79.845 46.198 116.316 1.00 18.39 218 GLY B O 1
ATOM 4704 N N . GLY B 1 219 ? 80.183 44.333 117.461 1.00 17.75 219 GLY B N 1
ATOM 4705 C CA . GLY B 1 219 ? 81.457 44.056 116.777 1.00 16.50 219 GLY B CA 1
ATOM 4706 C C . GLY B 1 219 ? 81.268 43.657 115.330 1.00 18.42 219 GLY B C 1
ATOM 4707 O O . GLY B 1 219 ? 80.130 43.385 114.877 1.00 17.39 219 GLY B O 1
ATOM 4708 N N . SER B 1 220 ? 82.378 43.615 114.596 1.00 19.24 220 SER B N 1
ATOM 4709 C CA . SER B 1 220 ? 82.321 43.351 113.166 1.00 18.57 220 SER B CA 1
ATOM 4710 C C . SER B 1 220 ? 81.931 41.904 112.847 1.00 18.48 220 SER B C 1
ATOM 4711 O O . SER B 1 220 ? 82.245 40.952 113.586 1.00 18.09 220 SER B O 1
ATOM 4714 N N . VAL B 1 221 ? 81.178 41.773 111.764 1.00 16.20 221 VAL B N 1
ATOM 4715 C CA . VAL B 1 221 ? 80.616 40.498 111.370 1.00 15.13 221 VAL B CA 1
ATOM 4716 C C . VAL B 1 221 ? 81.017 40.183 109.927 1.00 15.30 221 VAL B C 1
ATOM 4717 O O . VAL B 1 221 ? 80.777 40.972 108.999 1.00 15.40 221 VAL B O 1
ATOM 4721 N N . LEU B 1 222 ? 81.661 39.032 109.757 1.00 16.18 222 LEU B N 1
ATOM 4722 C CA . LEU B 1 222 ? 82.104 38.563 108.422 1.00 15.84 222 LEU B CA 1
ATOM 4723 C C . LEU B 1 222 ? 81.332 37.314 107.988 1.00 15.40 222 LEU B C 1
ATOM 4724 O O . LEU B 1 222 ? 81.218 36.375 108.754 1.00 15.36 222 LEU B O 1
ATOM 4729 N N . ASP B 1 223 ? 80.852 37.265 106.750 1.00 14.62 223 ASP B N 1
ATOM 4730 C CA . ASP B 1 223 ? 80.498 35.991 106.161 1.00 14.12 223 ASP B CA 1
ATOM 4731 C C . ASP B 1 223 ? 81.491 35.750 105.057 1.00 14.86 223 ASP B C 1
ATOM 4732 O O . ASP B 1 223 ? 81.426 36.423 104.025 1.00 14.28 223 ASP B O 1
ATOM 4737 N N . PRO B 1 224 ? 82.433 34.817 105.291 1.00 15.65 224 PRO B N 1
ATOM 4738 C CA . PRO B 1 224 ? 83.611 34.666 104.430 1.00 17.94 224 PRO B CA 1
ATOM 4739 C C . PRO B 1 224 ? 83.310 33.844 103.189 1.00 17.41 224 PRO B C 1
ATOM 4740 O O . PRO B 1 224 ? 84.204 33.690 102.363 1.00 17.81 224 PRO B O 1
ATOM 4744 N N . MET B 1 225 ? 82.135 33.213 103.130 1.00 15.66 225 MET B N 1
ATOM 4745 C CA . MET B 1 225 ? 81.694 32.438 101.977 1.00 17.07 225 MET B CA 1
ATOM 4746 C C . MET B 1 225 ? 80.236 32.761 101.681 1.00 17.15 225 MET B C 1
ATOM 4747 O O . MET B 1 225 ? 79.344 31.909 101.820 1.00 16.22 225 MET B O 1
ATOM 4752 N N . CYS B 1 226 ? 79.994 34.028 101.359 1.00 16.16 226 CYS B N 1
ATOM 4753 C CA . CYS B 1 226 ? 78.693 34.638 101.557 1.00 18.05 226 CYS B CA 1
ATOM 4754 C C . CYS B 1 226 ? 77.625 34.388 100.463 1.00 18.75 226 CYS B C 1
ATOM 4755 O O . CYS B 1 226 ? 76.439 34.710 100.651 1.00 16.34 226 CYS B O 1
ATOM 4758 N N . GLY B 1 227 ? 78.015 33.776 99.340 1.00 16.76 227 GLY B N 1
ATOM 4759 C CA . GLY B 1 227 ? 77.035 33.515 98.287 1.00 14.47 227 GLY B CA 1
ATOM 4760 C C . GLY B 1 227 ? 76.279 34.761 97.869 1.00 13.66 227 GLY B C 1
ATOM 4761 O O . GLY B 1 227 ? 76.865 35.826 97.685 1.00 14.81 227 GLY B O 1
ATOM 4762 N N . SER B 1 228 ? 74.965 34.658 97.803 1.00 12.68 228 SER B N 1
ATOM 4763 C CA . SER B 1 228 ? 74.107 35.803 97.504 1.00 12.60 228 SER B CA 1
ATOM 4764 C C . SER B 1 228 ? 73.788 36.744 98.672 1.00 13.40 228 SER B C 1
ATOM 4765 O O . SER B 1 228 ? 72.972 37.678 98.539 1.00 14.17 228 SER B O 1
ATOM 4768 N N . GLY B 1 229 ? 74.434 36.520 99.808 1.00 12.64 229 GLY B N 1
ATOM 4769 C CA . GLY B 1 229 ? 74.549 37.606 100.800 1.00 13.48 229 GLY B CA 1
ATOM 4770 C C . GLY B 1 229 ? 73.420 37.591 101.818 1.00 14.47 229 GLY B C 1
ATOM 4771 O O . GLY B 1 229 ? 73.350 38.462 102.686 1.00 14.19 229 GLY B O 1
ATOM 4772 N N . THR B 1 230 ? 72.662 36.501 101.839 1.00 14.30 230 THR B N 1
ATOM 4773 C CA . THR B 1 230 ? 71.459 36.421 102.699 1.00 14.96 230 THR B CA 1
ATOM 4774 C C . THR B 1 230 ? 71.749 36.774 104.174 1.00 13.26 230 THR B C 1
ATOM 4775 O O . THR B 1 230 ? 71.007 37.580 104.774 1.00 13.46 230 THR B O 1
ATOM 4779 N N . ILE B 1 231 ? 72.819 36.204 104.746 1.00 11.39 231 ILE B N 1
ATOM 4780 C CA . ILE B 1 231 ? 73.103 36.407 106.198 1.00 11.55 231 ILE B CA 1
ATOM 4781 C C . ILE B 1 231 ? 73.390 37.881 106.472 1.00 13.72 231 ILE B C 1
ATOM 4782 O O . ILE B 1 231 ? 72.816 38.482 107.364 1.00 12.75 231 ILE B O 1
ATOM 4787 N N . LEU B 1 232 ? 74.166 38.501 105.587 1.00 12.08 232 LEU B N 1
ATOM 4788 C CA . LEU B 1 232 ? 74.579 39.863 105.797 1.00 12.26 232 LEU B CA 1
ATOM 4789 C C . LEU B 1 232 ? 73.472 40.851 105.520 1.00 11.67 232 LEU B C 1
ATOM 4790 O O . LEU B 1 232 ? 73.380 41.905 106.169 1.00 10.70 232 LEU B O 1
ATOM 4795 N N . ILE B 1 233 ? 72.645 40.555 104.514 1.00 11.60 233 ILE B N 1
ATOM 4796 C CA . ILE B 1 233 ? 71.553 41.445 104.185 1.00 12.17 233 ILE B CA 1
ATOM 4797 C C . ILE B 1 233 ? 70.482 41.464 105.294 1.00 14.82 233 ILE B C 1
ATOM 4798 O O . ILE B 1 233 ? 69.964 42.533 105.682 1.00 12.78 233 ILE B O 1
ATOM 4803 N N . GLU B 1 234 ? 70.137 40.284 105.774 1.00 13.85 234 GLU B N 1
ATOM 4804 C CA . GLU B 1 234 ? 69.236 40.194 106.939 1.00 14.00 234 GLU B CA 1
ATOM 4805 C C . GLU B 1 234 ? 69.808 40.940 108.140 1.00 15.36 234 GLU B C 1
ATOM 4806 O O . GLU B 1 234 ? 69.072 41.641 108.847 1.00 14.92 234 GLU B O 1
ATOM 4812 N N . LEU B 1 235 ? 71.109 40.762 108.408 1.00 14.95 235 LEU B N 1
ATOM 4813 C CA . LEU B 1 235 ? 71.760 41.534 109.485 1.00 15.94 235 LEU B CA 1
ATOM 4814 C C . LEU B 1 235 ? 71.675 43.067 109.283 1.00 14.84 235 LEU B C 1
ATOM 4815 O O . LEU B 1 235 ? 71.316 43.790 110.209 1.00 14.22 235 LEU B O 1
ATOM 4820 N N . ALA B 1 236 ? 71.915 43.556 108.067 1.00 14.13 236 ALA B N 1
ATOM 4821 C CA . ALA B 1 236 ? 71.830 44.979 107.789 1.00 12.84 236 ALA B CA 1
ATOM 4822 C C . ALA B 1 236 ? 70.361 45.409 107.929 1.00 13.60 236 ALA B C 1
ATOM 4823 O O . ALA B 1 236 ? 70.061 46.502 108.460 1.00 15.73 236 ALA B O 1
ATOM 4825 N N . LEU B 1 237 ? 69.438 44.525 107.593 1.00 12.14 237 LEU B N 1
ATOM 4826 C CA . LEU B 1 237 ? 68.035 44.935 107.656 1.00 14.97 237 LEU B CA 1
ATOM 4827 C C . LEU B 1 237 ? 67.575 44.965 109.124 1.00 17.71 237 LEU B C 1
ATOM 4828 O O . LEU B 1 237 ? 66.653 45.695 109.465 1.00 17.12 237 LEU B O 1
ATOM 4833 N N . ARG B 1 238 ? 68.298 44.264 110.000 1.00 15.50 238 ARG B N 1
ATOM 4834 C CA . ARG B 1 238 ? 68.097 44.471 111.439 1.00 17.28 238 ARG B CA 1
ATOM 4835 C C . ARG B 1 238 ? 68.689 45.791 111.964 1.00 20.57 238 ARG B C 1
ATOM 4836 O O . ARG B 1 238 ? 68.666 46.03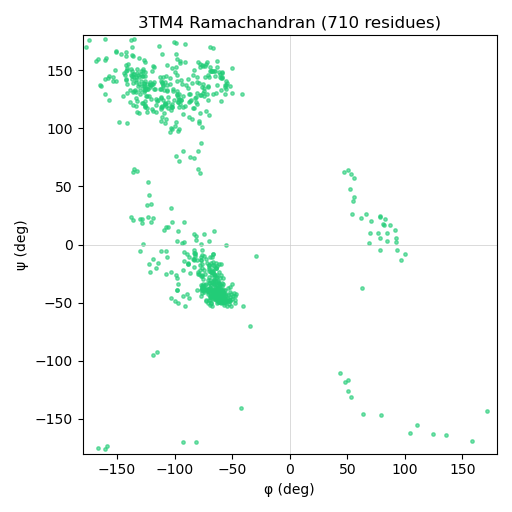0 113.176 1.00 21.42 238 ARG B O 1
ATOM 4844 N N . ARG B 1 239 ? 69.143 46.659 111.062 1.00 17.67 239 ARG B N 1
ATOM 4845 C CA . ARG B 1 239 ? 69.837 47.896 111.454 1.00 21.71 239 ARG B CA 1
ATOM 4846 C C . ARG B 1 239 ? 71.042 47.663 112.367 1.00 23.08 239 ARG B C 1
ATOM 4847 O O . ARG B 1 239 ? 71.352 48.481 113.258 1.00 21.82 239 ARG B O 1
ATOM 4855 N N . TYR B 1 240 ? 71.779 46.581 112.118 1.00 21.61 240 TYR B N 1
ATOM 4856 C CA . TYR B 1 240 ? 72.925 46.289 112.951 1.00 18.66 240 TYR B CA 1
ATOM 4857 C C . TYR B 1 240 ? 73.859 47.482 112.993 1.00 19.50 240 TYR B C 1
ATOM 4858 O O . TYR B 1 240 ? 74.197 48.049 111.962 1.00 18.16 240 TYR B O 1
ATOM 4867 N N . SER B 1 241 ? 74.393 47.767 114.169 1.00 19.10 241 SER B N 1
ATOM 4868 C CA . SER B 1 241 ? 75.282 48.917 114.347 1.00 21.22 241 SER B CA 1
ATOM 4869 C C . SER B 1 241 ? 76.702 48.669 113.880 1.00 22.81 241 SER B C 1
ATOM 4870 O O . SER B 1 241 ? 77.401 49.611 113.588 1.00 24.40 241 SER B O 1
ATOM 4873 N N . GLY B 1 242 ? 77.145 47.416 113.826 1.00 20.99 242 GLY B N 1
ATOM 4874 C CA . GLY B 1 242 ? 78.560 47.132 113.592 1.00 19.63 242 GLY B CA 1
ATOM 4875 C C . GLY B 1 242 ? 78.896 46.972 112.105 1.00 19.79 242 GLY B C 1
ATOM 4876 O O . GLY B 1 242 ? 78.014 46.986 111.260 1.00 16.79 242 GLY B O 1
ATOM 4877 N N . GLU B 1 243 ? 80.185 46.873 111.796 1.00 19.62 243 GLU B N 1
ATOM 4878 C CA . GLU B 1 243 ? 80.653 46.573 110.426 1.00 20.66 243 GLU B CA 1
ATOM 4879 C C . GLU B 1 243 ? 80.111 45.226 109.948 1.00 19.40 243 GLU B C 1
ATOM 4880 O O . GLU B 1 243 ? 80.150 44.252 110.704 1.00 16.86 243 GLU B O 1
ATOM 4886 N N . ILE B 1 244 ? 79.773 45.142 108.649 1.00 16.94 244 ILE B N 1
ATOM 4887 C CA . ILE B 1 244 ? 79.345 43.884 108.026 1.00 14.33 244 ILE B CA 1
ATOM 4888 C C . ILE B 1 244 ? 80.169 43.704 106.736 1.00 16.61 244 ILE B C 1
ATOM 4889 O O . ILE B 1 244 ? 80.186 44.604 105.894 1.00 15.73 244 ILE B O 1
ATOM 4894 N N . ILE B 1 245 ? 80.771 42.527 106.578 1.00 15.99 245 ILE B N 1
ATOM 4895 C CA . ILE B 1 245 ? 81.703 42.228 105.495 1.00 18.19 245 ILE B CA 1
ATOM 4896 C C . ILE B 1 245 ? 81.319 40.857 104.909 1.00 16.53 245 ILE B C 1
ATOM 4897 O O . ILE B 1 245 ? 81.059 39.901 105.652 1.00 17.10 245 ILE B O 1
ATOM 4902 N N . GLY B 1 246 ? 81.253 40.770 103.582 1.00 16.29 246 GLY B N 1
ATOM 4903 C CA . GLY B 1 246 ? 81.133 39.477 102.901 1.00 15.13 246 GLY B CA 1
ATOM 4904 C C . GLY B 1 246 ? 82.274 39.199 101.915 1.00 16.94 246 GLY B C 1
ATOM 4905 O O . GLY B 1 246 ? 82.714 40.107 101.208 1.00 16.73 246 GLY B O 1
ATOM 4906 N N . ILE B 1 247 ? 82.780 37.965 101.934 1.00 15.86 247 ILE B N 1
ATOM 4907 C CA . ILE B 1 247 ? 83.723 37.488 100.947 1.00 17.36 247 ILE B CA 1
ATOM 4908 C C . ILE B 1 247 ? 83.090 36.328 100.198 1.00 17.07 247 ILE B C 1
ATOM 4909 O O . ILE B 1 247 ? 82.418 35.508 100.800 1.00 16.76 247 ILE B O 1
ATOM 4914 N N . GLU B 1 248 ? 83.199 36.351 98.860 1.00 17.08 248 GLU B N 1
ATOM 4915 C CA . GLU B 1 248 ? 82.686 35.289 98.017 1.00 18.83 248 GLU B CA 1
ATOM 4916 C C . GLU B 1 248 ? 83.690 35.040 96.853 1.00 19.96 248 GLU B C 1
ATOM 4917 O O . GLU B 1 248 ? 84.261 35.985 96.283 1.00 17.86 248 GLU B O 1
ATOM 4923 N N . LYS B 1 249 ? 83.920 33.770 96.551 1.00 20.10 249 LYS B N 1
ATOM 4924 C CA . LYS B 1 249 ? 84.992 33.388 95.623 1.00 21.28 249 LYS B CA 1
ATOM 4925 C C . LYS B 1 249 ? 84.575 33.678 94.184 1.00 21.51 249 LYS B C 1
ATOM 4926 O O . LYS B 1 249 ? 85.377 34.125 93.385 1.00 23.44 249 LYS B O 1
ATOM 4932 N N . TYR B 1 250 ? 83.333 33.373 93.844 1.00 20.06 250 TYR B N 1
ATOM 4933 C CA . TYR B 1 250 ? 82.906 33.498 92.454 1.00 23.63 250 TYR B CA 1
ATOM 4934 C C . TYR B 1 250 ? 82.195 34.822 92.170 1.00 25.10 250 TYR B C 1
ATOM 4935 O O . TYR B 1 250 ? 81.195 35.181 92.836 1.00 20.63 250 TYR B O 1
ATOM 4944 N N . ARG B 1 251 ? 82.653 35.496 91.118 1.00 22.55 251 ARG B N 1
ATOM 4945 C CA . ARG B 1 251 ? 82.189 36.825 90.832 1.00 23.64 251 ARG B CA 1
ATOM 4946 C C . ARG B 1 251 ? 80.689 36.900 90.595 1.00 20.13 251 ARG B C 1
ATOM 4947 O O . ARG B 1 251 ? 80.049 37.825 91.095 1.00 23.32 251 ARG B O 1
ATOM 4955 N N . LYS B 1 252 ? 80.108 35.950 89.873 1.00 18.56 252 LYS B N 1
ATOM 4956 C CA . LYS B 1 252 ? 78.685 36.057 89.579 1.00 18.54 252 LYS B CA 1
ATOM 4957 C C . LYS B 1 252 ? 77.864 36.145 90.873 1.00 18.19 252 LYS B C 1
ATOM 4958 O O . LYS B 1 252 ? 76.854 36.854 90.944 1.00 16.65 252 LYS B O 1
ATOM 4964 N N . HIS B 1 253 ? 78.138 35.216 91.793 1.00 18.17 253 HIS B N 1
ATOM 4965 C CA . HIS B 1 253 ? 77.395 35.183 93.075 1.00 16.41 253 HIS B CA 1
ATOM 4966 C C . HIS B 1 253 ? 77.551 36.511 93.800 1.00 14.48 253 HIS B C 1
ATOM 4967 O O . HIS B 1 253 ? 76.639 36.933 94.470 1.00 18.93 253 HIS B O 1
ATOM 4974 N N . LEU B 1 254 ? 78.774 37.037 93.826 1.00 15.72 254 LEU B N 1
ATOM 4975 C CA . LEU B 1 254 ? 79.082 38.268 94.564 1.00 16.52 254 LEU B CA 1
ATOM 4976 C C . LEU B 1 254 ? 78.327 39.449 93.973 1.00 14.45 254 LEU B C 1
ATOM 4977 O O . LEU B 1 254 ? 77.716 40.242 94.683 1.00 13.67 254 LEU B O 1
ATOM 4982 N N . ILE B 1 255 ? 78.254 39.507 92.645 1.00 14.86 255 ILE B N 1
ATOM 4983 C CA . ILE B 1 255 ? 77.408 40.519 92.024 1.00 14.97 255 ILE B CA 1
ATOM 4984 C C . ILE B 1 255 ? 75.933 40.284 92.398 1.00 14.00 255 ILE B C 1
ATOM 4985 O O . ILE B 1 255 ? 75.184 41.233 92.594 1.00 15.94 255 ILE B O 1
ATOM 4990 N N . GLY B 1 256 ? 75.486 39.031 92.378 1.00 13.71 256 GLY B N 1
ATOM 4991 C CA . GLY B 1 256 ? 74.110 38.740 92.799 1.00 14.40 256 GLY B CA 1
ATOM 4992 C C . GLY B 1 256 ? 73.818 39.201 94.238 1.00 12.66 256 GLY B C 1
ATOM 4993 O O . GLY B 1 256 ? 72.766 39.763 94.497 1.00 14.90 256 GLY B O 1
ATOM 4994 N N . ALA B 1 257 ? 74.771 38.984 95.146 1.00 15.51 257 ALA B N 1
ATOM 4995 C CA . ALA B 1 257 ? 74.693 39.504 96.536 1.00 13.44 257 ALA B CA 1
ATOM 4996 C C . ALA B 1 257 ? 74.564 41.031 96.554 1.00 16.14 257 ALA B C 1
ATOM 4997 O O . ALA B 1 257 ? 73.767 41.594 97.313 1.00 13.69 257 ALA B O 1
ATOM 4999 N N . GLU B 1 258 ? 75.426 41.714 95.797 1.00 16.10 258 GLU B N 1
ATOM 5000 C CA . GLU B 1 258 ? 75.312 43.182 95.643 1.00 16.43 258 GLU B CA 1
ATOM 5001 C C . GLU B 1 258 ? 73.949 43.643 95.138 1.00 16.02 258 GLU B C 1
ATOM 5002 O O . GLU B 1 258 ? 73.336 44.578 95.660 1.00 15.27 258 GLU B O 1
ATOM 5008 N N . MET B 1 259 ? 73.427 42.917 94.161 1.00 16.44 259 MET B N 1
ATOM 5009 C CA . MET B 1 259 ? 72.129 43.248 93.602 1.00 17.71 259 MET B CA 1
ATOM 5010 C C . MET B 1 259 ? 71.025 42.994 94.644 1.00 15.40 259 MET B C 1
ATOM 5011 O O . MET B 1 259 ? 70.058 43.741 94.727 1.00 15.34 259 MET B O 1
ATOM 5016 N N . ASN B 1 260 ? 71.089 41.863 95.332 1.00 15.63 260 ASN B N 1
ATOM 5017 C CA . ASN B 1 260 ? 70.122 41.581 96.406 1.00 14.70 260 ASN B CA 1
ATOM 5018 C C . ASN B 1 260 ? 70.192 42.669 97.476 1.00 14.90 260 ASN B C 1
ATOM 5019 O O . ASN B 1 260 ? 69.157 43.153 97.972 1.00 15.89 260 ASN B O 1
ATOM 5024 N N . ALA B 1 261 ? 71.408 43.030 97.872 1.00 14.73 261 ALA B N 1
ATOM 5025 C CA . ALA B 1 261 ? 71.559 44.071 98.900 1.00 14.46 261 ALA B CA 1
ATOM 5026 C C . ALA B 1 261 ? 70.993 45.411 98.414 1.00 17.00 261 ALA B C 1
ATOM 5027 O O . ALA B 1 261 ? 70.378 46.156 99.181 1.00 14.65 261 ALA B O 1
ATOM 5029 N N . LEU B 1 262 ? 71.217 45.717 97.138 1.00 17.28 262 LEU B N 1
ATOM 5030 C CA . LEU B 1 262 ? 70.628 46.911 96.531 1.00 20.01 262 LEU B CA 1
ATOM 5031 C C . LEU B 1 262 ? 69.095 46.911 96.511 1.00 17.05 262 LEU B C 1
ATOM 5032 O O . LEU B 1 262 ? 68.492 47.869 97.012 1.00 17.93 262 LEU B O 1
ATOM 5037 N N . ALA B 1 263 ? 68.482 45.788 96.142 1.00 18.33 263 ALA B N 1
ATOM 5038 C CA . ALA B 1 263 ? 67.013 45.609 96.245 1.00 17.72 263 ALA B CA 1
ATOM 5039 C C . ALA B 1 263 ? 66.513 45.725 97.702 1.00 20.16 263 ALA B C 1
ATOM 5040 O O . ALA B 1 263 ? 65.409 46.215 97.943 1.00 19.03 263 ALA B O 1
ATOM 5042 N N . ALA B 1 264 ? 67.364 45.375 98.668 1.00 19.32 264 ALA B N 1
ATOM 5043 C CA . ALA B 1 264 ? 66.988 45.507 100.079 1.00 19.72 264 ALA B CA 1
ATOM 5044 C C . ALA B 1 264 ? 67.194 46.910 100.651 1.00 21.00 264 ALA B C 1
ATOM 5045 O O . ALA B 1 264 ? 66.743 47.195 101.775 1.00 22.23 264 ALA B O 1
ATOM 5047 N N . GLY B 1 265 ? 67.923 47.756 99.924 1.00 20.58 265 GLY B N 1
ATOM 5048 C CA . GLY B 1 265 ? 68.282 49.100 100.386 1.00 22.03 265 GLY B CA 1
ATOM 5049 C C . GLY B 1 265 ? 69.438 49.130 101.381 1.00 22.01 265 GLY B C 1
ATOM 5050 O O . GLY B 1 265 ? 69.570 50.070 102.162 1.00 19.67 265 GLY B O 1
ATOM 5051 N N . VAL B 1 266 ? 70.303 48.117 101.355 1.00 19.97 266 VAL B N 1
ATOM 5052 C CA . VAL B 1 266 ? 71.396 48.072 102.314 1.00 19.43 266 VAL B CA 1
ATOM 5053 C C . VAL B 1 266 ? 72.749 47.866 101.692 1.00 19.71 266 VAL B C 1
ATOM 5054 O O . VAL B 1 266 ? 73.685 47.486 102.381 1.00 17.23 266 VAL B O 1
ATOM 5058 N N . LEU B 1 267 ? 72.885 48.124 100.386 1.00 17.48 267 LEU B N 1
ATOM 5059 C CA . LEU B 1 267 ? 74.168 47.822 99.749 1.00 17.80 267 LEU B CA 1
ATOM 5060 C C . LEU B 1 267 ? 75.256 48.707 100.366 1.00 18.84 267 LEU B C 1
ATOM 5061 O O . LEU B 1 267 ? 76.402 48.323 100.482 1.00 18.74 267 LEU B O 1
ATOM 5066 N N . ASP B 1 268 ? 74.897 49.885 100.830 1.00 19.00 268 ASP B N 1
ATOM 5067 C CA . ASP B 1 268 ? 75.947 50.754 101.343 1.00 24.09 268 ASP B CA 1
ATOM 5068 C C . ASP B 1 268 ? 76.429 50.330 102.744 1.00 22.42 268 ASP B C 1
ATOM 5069 O O . ASP B 1 268 ? 77.402 50.871 103.257 1.00 25.34 268 ASP B O 1
ATOM 5074 N N . LYS B 1 269 ? 75.672 49.453 103.386 1.00 20.82 269 LYS B N 1
ATOM 5075 C CA . LYS B 1 269 ? 75.977 48.985 104.761 1.00 20.62 269 LYS B CA 1
ATOM 5076 C C . LYS B 1 269 ? 76.933 47.777 104.808 1.00 19.09 269 LYS B C 1
ATOM 5077 O O . LYS B 1 269 ? 77.323 47.304 105.881 1.00 22.46 269 LYS B O 1
ATOM 5083 N N . ILE B 1 270 ? 77.191 47.169 103.664 1.00 15.97 270 ILE B N 1
ATOM 5084 C CA . ILE B 1 270 ? 77.907 45.916 103.653 1.00 14.81 270 ILE B CA 1
ATOM 5085 C C . ILE B 1 270 ? 79.129 46.066 102.758 1.00 18.01 270 ILE B C 1
ATOM 5086 O O . ILE B 1 270 ? 79.023 46.498 101.590 1.00 20.31 270 ILE B O 1
ATOM 5091 N N . LYS B 1 271 ? 80.262 45.601 103.243 1.00 18.51 271 LYS B N 1
ATOM 5092 C CA . LYS B 1 271 ? 81.444 45.552 102.400 1.00 19.25 271 LYS B CA 1
ATOM 5093 C C . LYS B 1 271 ? 81.570 44.192 101.706 1.00 18.21 271 LYS B C 1
ATOM 5094 O O . LYS B 1 271 ? 81.796 43.179 102.364 1.00 15.55 271 LYS B O 1
ATOM 5100 N N . PHE B 1 272 ? 81.406 44.175 100.383 1.00 18.71 272 PHE B N 1
ATOM 5101 C CA . PHE B 1 272 ? 81.497 42.941 99.599 1.00 19.51 272 PHE B CA 1
ATOM 5102 C C . PHE B 1 272 ? 82.835 42.821 98.893 1.00 21.01 272 PHE B C 1
ATOM 5103 O O . PHE B 1 272 ? 83.260 43.762 98.211 1.00 19.90 272 PHE B O 1
ATOM 5111 N N . ILE B 1 273 ? 83.469 41.660 98.999 1.00 20.62 273 ILE B N 1
ATOM 5112 C CA . ILE B 1 273 ? 84.845 41.472 98.514 1.00 23.66 273 ILE B CA 1
ATOM 5113 C C . ILE B 1 273 ? 84.886 40.148 97.756 1.00 21.41 273 ILE B C 1
ATOM 5114 O O . ILE B 1 273 ? 84.378 39.147 98.245 1.00 22.82 273 ILE B O 1
ATOM 5119 N N . GLN B 1 274 ? 85.472 40.128 96.553 1.00 21.34 274 GLN B N 1
ATOM 5120 C CA . GLN B 1 274 ? 85.607 38.856 95.860 1.00 20.01 274 GLN B CA 1
ATOM 5121 C C . GLN B 1 274 ? 86.904 38.252 96.325 1.00 20.16 274 GLN B C 1
ATOM 5122 O O . GLN B 1 274 ? 87.926 38.908 96.314 1.00 20.85 274 GLN B O 1
ATOM 5128 N N . GLY B 1 275 ? 86.881 37.000 96.749 1.00 22.62 275 GLY B N 1
ATOM 5129 C CA . GLY B 1 275 ? 88.049 36.492 97.458 1.00 20.88 275 GLY B CA 1
ATOM 5130 C C . GLY B 1 275 ? 87.920 35.040 97.817 1.00 21.78 275 GLY B C 1
ATOM 5131 O O . GLY B 1 275 ? 86.810 34.468 97.837 1.00 20.09 275 GLY B O 1
ATOM 5132 N N . ASP B 1 276 ? 89.045 34.499 98.264 1.00 22.28 276 ASP B N 1
ATOM 5133 C CA . ASP B 1 276 ? 89.154 33.105 98.636 1.00 25.65 276 ASP B CA 1
ATOM 5134 C C . ASP B 1 276 ? 89.349 32.967 100.157 1.00 25.12 276 ASP B C 1
ATOM 5135 O O . ASP B 1 276 ? 90.316 33.496 100.734 1.00 21.92 276 ASP B O 1
ATOM 5140 N N . ALA B 1 277 ? 88.393 32.301 100.801 1.00 22.00 277 ALA B N 1
ATOM 5141 C CA . ALA B 1 277 ? 88.366 32.208 102.257 1.00 24.61 277 ALA B CA 1
ATOM 5142 C C . ALA B 1 277 ? 89.506 31.314 102.803 1.00 26.05 277 ALA B C 1
ATOM 5143 O O . ALA B 1 277 ? 89.844 31.390 103.989 1.00 24.56 277 ALA B O 1
ATOM 5145 N N . THR B 1 278 ? 90.064 30.438 101.962 1.00 27.30 278 THR B N 1
ATOM 5146 C CA . THR B 1 278 ? 91.300 29.753 102.362 1.00 28.40 278 THR B CA 1
ATOM 5147 C C . THR B 1 278 ? 92.491 30.704 102.483 1.00 28.94 278 THR B C 1
ATOM 5148 O O . THR B 1 278 ? 93.551 30.306 102.936 1.00 31.27 278 THR B O 1
ATOM 5152 N N . GLN B 1 279 ? 92.331 31.958 102.076 1.00 28.92 279 GLN B N 1
ATOM 5153 C CA . GLN B 1 279 ? 93.383 32.955 102.285 1.00 27.88 279 GLN B CA 1
ATOM 5154 C C . GLN B 1 279 ? 92.872 34.154 103.060 1.00 27.14 279 GLN B C 1
ATOM 5155 O O . GLN B 1 279 ? 93.302 35.302 102.866 1.00 24.59 279 GLN B O 1
ATOM 5161 N N . LEU B 1 280 ? 91.951 33.873 103.976 1.00 28.83 280 LEU B N 1
ATOM 5162 C CA . LEU B 1 280 ? 91.229 34.909 104.704 1.00 28.59 280 LEU B CA 1
ATOM 5163 C C . LEU B 1 280 ? 92.107 36.032 105.287 1.00 29.25 280 LEU B C 1
ATOM 5164 O O . LEU B 1 280 ? 91.758 37.213 105.176 1.00 27.19 280 LEU B O 1
ATOM 5169 N N . SER B 1 281 ? 93.242 35.678 105.902 1.00 32.68 281 SER B N 1
ATOM 5170 C CA . SER B 1 281 ? 94.106 36.681 106.568 1.00 33.50 281 SER B CA 1
ATOM 5171 C C . SER B 1 281 ? 94.703 37.702 105.610 1.00 34.19 281 SER B C 1
ATOM 5172 O O . SER B 1 281 ? 95.207 38.747 106.042 1.00 35.90 281 SER B O 1
ATOM 5175 N N . GLN B 1 282 ? 94.671 37.400 104.321 1.00 35.09 282 GLN B N 1
ATOM 5176 C CA . GLN B 1 282 ? 94.997 38.408 103.306 1.00 37.31 282 GLN B CA 1
ATOM 5177 C C . GLN B 1 282 ? 93.939 39.509 103.173 1.00 35.79 282 GLN B C 1
ATOM 5178 O O . GLN B 1 282 ? 94.250 40.602 102.721 1.00 35.01 282 GLN B O 1
ATOM 5184 N N . TYR B 1 283 ? 92.674 39.208 103.481 1.00 34.14 283 TYR B N 1
ATOM 5185 C CA . TYR B 1 283 ? 91.614 40.209 103.257 1.00 32.52 283 TYR B CA 1
ATOM 5186 C C . TYR B 1 283 ? 91.227 40.965 104.509 1.00 32.78 283 TYR B C 1
ATOM 5187 O O . TYR B 1 283 ? 90.736 42.086 104.421 1.00 34.92 283 TYR B O 1
ATOM 5196 N N . VAL B 1 284 ? 91.420 40.347 105.676 1.00 32.82 284 VAL B N 1
ATOM 5197 C CA . VAL B 1 284 ? 91.146 41.002 106.951 1.00 31.02 284 VAL B CA 1
ATOM 5198 C C . VAL B 1 284 ? 92.214 40.637 108.000 1.00 32.56 284 VAL B C 1
ATOM 5199 O O . VAL B 1 284 ? 92.830 39.562 107.921 1.00 31.74 284 VAL B O 1
ATOM 5203 N N . ASP B 1 285 ? 92.459 41.519 108.969 1.00 32.55 285 ASP B N 1
ATOM 5204 C CA A ASP B 1 285 ? 93.391 41.254 110.073 0.50 33.56 285 ASP B CA 1
ATOM 5205 C CA B ASP B 1 285 ? 93.367 41.113 110.040 0.50 33.68 285 ASP B CA 1
ATOM 5206 C C . ASP B 1 285 ? 92.689 40.748 111.337 1.00 32.89 285 ASP B C 1
ATOM 5207 O O . ASP B 1 285 ? 93.283 40.045 112.166 1.00 33.54 285 ASP B O 1
ATOM 5216 N N . SER B 1 286 ? 91.444 41.184 111.514 1.00 31.59 286 SER B N 1
ATOM 5217 C CA . SER B 1 286 ? 90.711 40.922 112.755 1.00 28.49 286 SER B CA 1
ATOM 5218 C C . SER B 1 286 ? 89.207 41.092 112.491 1.00 25.43 286 SER B C 1
ATOM 5219 O O . SER B 1 286 ? 88.805 42.068 111.877 1.00 25.56 286 SER B O 1
ATOM 5222 N N . VAL B 1 287 ? 88.398 40.106 112.875 1.00 23.14 287 VAL B N 1
ATOM 5223 C CA . VAL B 1 287 ? 86.935 40.279 112.882 1.00 21.98 287 VAL B CA 1
ATOM 5224 C C . VAL B 1 287 ? 86.348 39.693 114.150 1.00 21.08 287 VAL B C 1
ATOM 5225 O O . VAL B 1 287 ? 86.909 38.760 114.733 1.00 21.71 287 VAL B O 1
ATOM 5229 N N . ASP B 1 288 ? 85.303 40.322 114.655 1.00 20.25 288 ASP B N 1
ATOM 5230 C CA . ASP B 1 288 ? 84.741 39.839 115.907 1.00 21.75 288 ASP B CA 1
ATOM 5231 C C . ASP B 1 288 ? 83.947 38.554 115.745 1.00 18.83 288 ASP B C 1
ATOM 5232 O O . ASP B 1 288 ? 84.079 37.627 116.577 1.00 17.81 288 ASP B O 1
ATOM 5237 N N . PHE B 1 289 ? 83.203 38.468 114.635 1.00 16.60 289 PHE B N 1
ATOM 5238 C CA . PHE B 1 289 ? 82.292 37.372 114.436 1.00 15.22 289 PHE B CA 1
ATOM 5239 C C . PHE B 1 289 ? 82.423 36.864 112.992 1.00 16.29 289 PHE B C 1
ATOM 5240 O O . PHE B 1 289 ? 82.575 37.669 112.072 1.00 16.77 289 PHE B O 1
ATOM 5248 N N . ALA B 1 290 ? 82.239 35.557 112.807 1.00 16.05 290 ALA B N 1
ATOM 5249 C CA . ALA B 1 290 ? 82.037 34.956 111.460 1.00 15.90 290 ALA B CA 1
ATOM 5250 C C . ALA B 1 290 ? 80.778 34.117 111.418 1.00 17.68 290 ALA B C 1
ATOM 5251 O O . ALA B 1 290 ? 80.564 33.292 112.291 1.00 17.69 290 ALA B O 1
ATOM 5253 N N . ILE B 1 291 ? 79.935 34.323 110.402 1.00 16.82 291 ILE B N 1
ATOM 5254 C CA . ILE B 1 291 ? 78.662 33.616 110.306 1.00 14.89 291 ILE B CA 1
ATOM 5255 C C . ILE B 1 291 ? 78.536 33.192 108.848 1.00 16.39 291 ILE B C 1
ATOM 5256 O O . ILE B 1 291 ? 78.677 34.042 107.950 1.00 14.61 291 ILE B O 1
ATOM 5261 N N . SER B 1 292 ? 78.441 31.893 108.595 1.00 16.82 292 SER B N 1
ATOM 5262 C CA . SER B 1 292 ? 78.504 31.425 107.208 1.00 17.75 292 SER B CA 1
ATOM 5263 C C . SER B 1 292 ? 77.769 30.109 107.014 1.00 17.75 292 SER B C 1
ATOM 5264 O O . SER B 1 292 ? 77.860 29.191 107.850 1.00 15.95 292 SER B O 1
ATOM 5267 N N . ASN B 1 293 ? 77.086 29.998 105.879 1.00 15.94 293 ASN B N 1
ATOM 5268 C CA . ASN B 1 293 ? 76.460 28.747 105.422 1.00 16.86 293 ASN B CA 1
ATOM 5269 C C . ASN B 1 293 ? 77.440 28.081 104.409 1.00 19.84 293 ASN B C 1
ATOM 5270 O O . ASN B 1 293 ? 77.636 28.579 103.294 1.00 16.80 293 ASN B O 1
ATOM 5275 N N . LEU B 1 294 ? 78.215 27.126 104.912 1.00 17.90 294 LEU B N 1
ATOM 5276 C CA . LEU B 1 294 ? 79.401 26.618 104.184 1.00 19.48 294 LEU B CA 1
ATOM 5277 C C . LEU B 1 294 ? 78.964 25.730 103.008 1.00 19.66 294 LEU B C 1
ATOM 5278 O O . LEU B 1 294 ? 77.865 25.209 103.000 1.00 22.08 294 LEU B O 1
ATOM 5283 N N . PRO B 1 295 ? 79.803 25.636 101.967 1.00 22.99 295 PRO B N 1
ATOM 5284 C CA . PRO B 1 295 ? 79.513 24.751 100.847 1.00 25.83 295 PRO B CA 1
ATOM 5285 C C . PRO B 1 295 ? 79.392 23.317 101.358 1.00 28.16 295 PRO B C 1
ATOM 5286 O O . PRO B 1 295 ? 80.184 22.914 102.222 1.00 28.74 295 PRO B O 1
ATOM 5290 N N . TYR B 1 296 ? 78.341 22.620 100.939 1.00 31.02 296 TYR B N 1
ATOM 5291 C CA . TYR B 1 296 ? 78.084 21.256 101.410 1.00 36.76 296 TYR B CA 1
ATOM 5292 C C . TYR B 1 296 ? 78.793 20.231 100.529 1.00 40.09 296 TYR B C 1
ATOM 5293 O O . TYR B 1 296 ? 78.877 19.067 100.904 1.00 42.22 296 TYR B O 1
ATOM 5302 N N . GLY B 1 297 ? 79.213 20.645 99.329 1.00 40.41 297 GLY B N 1
ATOM 5303 C CA . GLY B 1 297 ? 79.983 19.779 98.428 1.00 43.21 297 GLY B CA 1
ATOM 5304 C C . GLY B 1 297 ? 79.153 18.763 97.663 1.00 43.38 297 GLY B C 1
ATOM 5305 O O . GLY B 1 297 ? 77.922 18.760 97.758 1.00 45.60 297 GLY B O 1
ATOM 5306 N N . SER B 1 304 ? 86.741 14.544 99.026 1.00 47.30 304 SER B N 1
ATOM 5307 C CA . SER B 1 304 ? 87.975 15.094 99.603 1.00 45.29 304 SER B CA 1
ATOM 5308 C C . SER B 1 304 ? 88.143 16.599 99.325 1.00 44.27 304 SER B C 1
ATOM 5309 O O . SER B 1 304 ? 89.010 17.260 99.927 1.00 45.61 304 SER B O 1
ATOM 5312 N N . MET B 1 305 ? 87.297 17.143 98.454 1.00 42.36 305 MET B N 1
ATOM 5313 C CA . MET B 1 305 ? 87.272 18.573 98.153 1.00 40.43 305 MET B CA 1
ATOM 5314 C C . MET B 1 305 ? 86.878 19.371 99.478 1.00 38.40 305 MET B C 1
ATOM 5315 O O . MET B 1 305 ? 87.562 20.330 99.864 1.00 36.43 305 MET B O 1
ATOM 5320 N N . ILE B 1 306 ? 85.806 18.957 100.140 1.00 37.76 306 ILE B N 1
ATOM 5321 C CA . ILE B 1 306 ? 85.316 19.659 101.341 1.00 35.61 306 ILE B CA 1
ATOM 5322 C C . ILE B 1 306 ? 86.241 19.591 102.558 1.00 35.06 306 ILE B C 1
ATOM 5323 O O . ILE B 1 306 ? 86.496 20.627 103.187 1.00 33.43 306 ILE B O 1
ATOM 5328 N N . PRO B 1 307 ? 86.815 18.395 102.856 1.00 33.74 307 PRO B N 1
ATOM 5329 C CA . PRO B 1 307 ? 87.553 18.344 104.101 1.00 32.09 307 PRO B CA 1
ATOM 5330 C C . PRO B 1 307 ? 88.742 19.235 104.023 1.00 32.17 307 PRO B C 1
ATOM 5331 O O . PRO B 1 307 ? 89.123 19.859 105.011 1.00 33.03 307 PRO B O 1
ATOM 5335 N N . ASP B 1 308 ? 89.321 19.336 102.838 1.00 30.79 308 ASP B N 1
ATOM 5336 C CA . ASP B 1 308 ? 90.481 20.173 102.690 1.00 30.34 308 ASP B CA 1
ATOM 5337 C C . ASP B 1 308 ? 90.092 21.655 102.662 1.00 27.10 308 ASP B C 1
ATOM 5338 O O . ASP B 1 308 ? 90.823 22.509 103.146 1.00 28.56 308 ASP B O 1
ATOM 5343 N N . LEU B 1 309 ? 88.952 21.965 102.065 1.00 24.76 309 LEU B N 1
ATOM 5344 C CA . LEU B 1 309 ? 88.511 23.366 102.078 1.00 24.81 309 LEU B CA 1
ATOM 5345 C C . LEU B 1 309 ? 88.332 23.821 103.540 1.00 22.41 309 LEU B C 1
ATOM 5346 O O . LEU B 1 309 ? 88.878 24.851 103.958 1.00 23.33 309 LEU B O 1
ATOM 5351 N N . TYR B 1 310 ? 87.635 23.010 104.336 1.00 23.65 310 TYR B N 1
ATOM 5352 C CA . TYR B 1 310 ? 87.314 23.390 105.716 1.00 23.19 310 TYR B CA 1
ATOM 5353 C C . TYR B 1 310 ? 88.591 23.514 106.537 1.00 25.15 310 TYR B C 1
ATOM 5354 O O . TYR B 1 310 ? 88.774 24.453 107.331 1.00 23.51 310 TYR B O 1
ATOM 5363 N N . MET B 1 311 ? 89.514 22.568 106.338 1.00 27.54 311 MET B N 1
ATOM 5364 C CA . MET B 1 311 ? 90.786 22.579 107.085 1.00 26.35 311 MET B CA 1
ATOM 5365 C C . MET B 1 311 ? 91.528 23.887 106.919 1.00 25.48 311 MET B C 1
ATOM 5366 O O . MET B 1 311 ? 92.057 24.460 107.877 1.00 25.71 311 MET B O 1
ATOM 5371 N N . LYS B 1 312 ? 91.653 24.316 105.669 1.00 27.30 312 LYS B N 1
ATOM 5372 C CA . LYS B 1 312 ? 92.409 25.521 105.363 1.00 26.39 312 LYS B CA 1
ATOM 5373 C C . LYS B 1 312 ? 91.631 26.759 105.786 1.00 22.37 312 LYS B C 1
ATOM 5374 O O . LYS B 1 312 ? 92.203 27.724 106.219 1.00 23.13 312 LYS B O 1
ATOM 5380 N N . PHE B 1 313 ? 90.323 26.756 105.594 1.00 22.82 313 PHE B N 1
ATOM 5381 C CA . PHE B 1 313 ? 89.515 27.928 106.027 1.00 19.68 313 PHE B CA 1
ATOM 5382 C C . PHE B 1 313 ? 89.601 28.124 107.549 1.00 18.23 313 PHE B C 1
ATOM 5383 O O . PHE B 1 313 ? 89.890 29.190 108.038 1.00 18.38 313 PHE B O 1
ATOM 5391 N N . PHE B 1 314 ? 89.415 27.063 108.325 1.00 20.51 314 PHE B N 1
ATOM 5392 C CA . PHE B 1 314 ? 89.574 27.214 109.754 1.00 20.45 314 PHE B CA 1
ATOM 5393 C C . PHE B 1 314 ? 90.990 27.574 110.235 1.00 22.28 314 PHE B C 1
ATOM 5394 O O . PHE B 1 314 ? 91.154 28.379 111.138 1.00 21.53 314 PHE B O 1
ATOM 5402 N N . ASN B 1 315 ? 92.022 27.126 109.519 1.00 23.78 315 ASN B N 1
ATOM 5403 C CA . ASN B 1 315 ? 93.372 27.597 109.845 1.00 24.28 315 ASN B CA 1
ATOM 5404 C C . ASN B 1 315 ? 93.482 29.127 109.728 1.00 23.61 315 ASN B C 1
ATOM 5405 O O . ASN B 1 315 ? 93.957 29.819 110.655 1.00 23.97 315 ASN B O 1
ATOM 5410 N N . GLU B 1 316 ? 92.909 29.673 108.654 1.00 24.92 316 GLU B N 1
ATOM 5411 C CA . GLU B 1 316 ? 92.923 31.120 108.443 1.00 23.53 316 GLU B CA 1
ATOM 5412 C C . GLU B 1 316 ? 92.017 31.827 109.458 1.00 21.63 316 GLU B C 1
ATOM 5413 O O . GLU B 1 316 ? 92.358 32.887 109.978 1.00 23.15 316 GLU B O 1
ATOM 5419 N N . LEU B 1 317 ? 90.852 31.241 109.719 1.00 21.26 317 LEU B N 1
ATOM 5420 C CA . LEU B 1 317 ? 89.898 31.852 110.646 1.00 22.18 317 LEU B CA 1
ATOM 5421 C C . LEU B 1 317 ? 90.505 32.045 112.034 1.00 21.42 317 LEU B C 1
ATOM 5422 O O . LEU B 1 317 ? 90.352 33.108 112.652 1.00 23.14 317 LEU B O 1
ATOM 5427 N N . ALA B 1 318 ? 91.291 31.060 112.485 1.00 24.16 318 ALA B N 1
ATOM 5428 C CA . ALA B 1 318 ? 91.970 31.145 113.792 1.00 22.98 318 ALA B CA 1
ATOM 5429 C C . ALA B 1 318 ? 92.947 32.297 113.899 1.00 25.68 318 ALA B C 1
ATOM 5430 O O . ALA B 1 318 ? 93.199 32.819 114.988 1.00 27.17 318 ALA B O 1
ATOM 5432 N N . LYS B 1 319 ? 93.438 32.757 112.755 1.00 28.42 319 LYS B N 1
ATOM 5433 C CA . LYS B 1 319 ? 94.305 33.921 112.708 1.00 26.94 319 LYS B CA 1
ATOM 5434 C C . LYS B 1 319 ? 93.580 35.238 112.933 1.00 27.28 319 LYS B C 1
ATOM 5435 O O . LYS B 1 319 ? 94.218 36.216 113.306 1.00 26.50 319 LYS B O 1
ATOM 5441 N N . VAL B 1 320 ? 92.268 35.297 112.636 1.00 24.12 320 VAL B N 1
ATOM 5442 C CA . VAL B 1 320 ? 91.571 36.588 112.591 1.00 24.08 320 VAL B CA 1
ATOM 5443 C C . VAL B 1 320 ? 90.345 36.750 113.546 1.00 22.99 320 VAL B C 1
ATOM 5444 O O . VAL B 1 320 ? 89.956 37.872 113.866 1.00 22.33 320 VAL B O 1
ATOM 5448 N N . LEU B 1 321 ? 89.807 35.646 114.058 1.00 21.97 321 LEU B N 1
ATOM 5449 C CA . LEU B 1 321 ? 88.565 35.676 114.836 1.00 21.07 321 LEU B CA 1
ATOM 5450 C C . LEU B 1 321 ? 88.782 36.105 116.278 1.00 23.25 321 LEU B C 1
ATOM 5451 O O . LEU B 1 321 ? 89.684 35.586 116.934 1.00 22.51 321 LEU B O 1
ATOM 5456 N N . GLU B 1 322 ? 87.981 37.068 116.767 1.00 20.91 322 GLU B N 1
ATOM 5457 C CA . GLU B 1 322 ? 88.097 37.514 118.145 1.00 22.88 322 GLU B CA 1
ATOM 5458 C C . GLU B 1 322 ? 87.085 36.863 119.073 1.00 24.49 322 GLU B C 1
ATOM 5459 O O . GLU B 1 322 ? 87.411 36.586 120.230 1.00 20.87 322 GLU B O 1
ATOM 5465 N N . LYS B 1 323 ? 85.846 36.680 118.615 1.00 18.52 323 LYS B N 1
ATOM 5466 C CA . LYS B 1 323 ? 84.787 36.198 119.518 1.00 19.95 323 LYS B CA 1
ATOM 5467 C C . LYS B 1 323 ? 84.212 34.866 119.075 1.00 19.52 323 LYS B C 1
ATOM 5468 O O . LYS B 1 323 ? 84.813 33.821 119.357 1.00 21.30 323 LYS B O 1
ATOM 5474 N N . ARG B 1 324 ? 83.104 34.870 118.323 1.00 19.50 324 ARG B N 1
ATOM 5475 C CA . ARG B 1 324 ? 82.424 33.627 118.005 1.00 16.21 324 ARG B CA 1
ATOM 5476 C C . ARG B 1 324 ? 82.171 33.422 116.498 1.00 18.34 324 ARG B C 1
ATOM 5477 O O . ARG B 1 324 ? 81.985 34.393 115.736 1.00 15.19 324 ARG B O 1
ATOM 5485 N N . GLY B 1 325 ? 82.135 32.151 116.093 1.00 15.74 325 GLY B N 1
ATOM 5486 C CA . GLY B 1 325 ? 81.786 31.777 114.719 1.00 17.50 325 GLY B CA 1
ATOM 5487 C C . GLY B 1 325 ? 80.526 30.928 114.753 1.00 17.59 325 GLY B C 1
ATOM 5488 O O . GLY B 1 325 ? 80.334 30.101 115.682 1.00 18.16 325 GLY B O 1
ATOM 5489 N N . VAL B 1 326 ? 79.639 31.156 113.791 1.00 14.25 326 VAL B N 1
ATOM 5490 C CA . VAL B 1 326 ? 78.424 30.331 113.643 1.00 12.13 326 VAL B CA 1
ATOM 5491 C C . VAL B 1 326 ? 78.348 29.769 112.222 1.00 14.76 326 VAL B C 1
ATOM 5492 O O . VAL B 1 326 ? 78.317 30.519 111.229 1.00 16.66 326 VAL B O 1
ATOM 5496 N N . PHE B 1 327 ? 78.352 28.449 112.104 1.00 13.66 327 PHE B N 1
ATOM 5497 C CA . PHE B 1 327 ? 78.483 27.816 110.773 1.00 15.00 327 PHE B CA 1
ATOM 5498 C C . PHE B 1 327 ? 77.415 26.765 110.599 1.00 14.59 327 PHE B C 1
ATOM 5499 O O . PHE B 1 327 ? 77.052 26.069 111.559 1.00 17.64 327 PHE B O 1
ATOM 5507 N N . ILE B 1 328 ? 76.910 26.633 109.371 1.00 15.31 328 ILE B N 1
ATOM 5508 C CA . ILE B 1 328 ? 76.037 25.545 109.040 1.00 15.19 328 ILE B CA 1
ATOM 5509 C C . ILE B 1 328 ? 76.662 24.695 107.905 1.00 19.56 328 ILE B C 1
ATOM 5510 O O . ILE B 1 328 ? 77.306 25.223 106.984 1.00 19.64 328 ILE B O 1
ATOM 5515 N N . THR B 1 329 ? 76.551 23.380 108.037 1.00 20.06 329 THR B N 1
ATOM 5516 C CA . THR B 1 329 ? 76.999 22.465 106.987 1.00 20.74 329 THR B CA 1
ATOM 5517 C C . THR B 1 329 ? 76.314 21.120 107.159 1.00 23.62 329 THR B C 1
ATOM 5518 O O . THR B 1 329 ? 75.851 20.785 108.261 1.00 21.90 329 THR B O 1
ATOM 5522 N N . THR B 1 330 ? 76.290 20.319 106.087 1.00 26.64 330 THR B N 1
ATOM 5523 C CA . THR B 1 330 ? 75.887 18.901 106.197 1.00 28.59 330 THR B CA 1
ATOM 5524 C C . THR B 1 330 ? 77.089 17.987 106.526 1.00 29.30 330 THR B C 1
ATOM 5525 O O . THR B 1 330 ? 76.917 16.810 106.900 1.00 29.71 330 THR B O 1
ATOM 5529 N N . GLU B 1 331 ? 78.292 18.521 106.318 1.00 29.70 331 GLU B N 1
ATOM 5530 C CA . GLU B 1 331 ? 79.545 17.776 106.446 1.00 30.97 331 GLU B CA 1
ATOM 5531 C C . GLU B 1 331 ? 80.115 17.749 107.865 1.00 30.17 331 GLU B C 1
ATOM 5532 O O . GLU B 1 331 ? 81.137 18.390 108.166 1.00 29.17 331 GLU B O 1
ATOM 5538 N N . LYS B 1 332 ? 79.485 16.923 108.699 1.00 30.83 332 LYS B N 1
ATOM 5539 C CA . LYS B 1 332 ? 79.746 16.889 110.142 1.00 31.90 332 LYS B CA 1
ATOM 5540 C C . LYS B 1 332 ? 81.201 16.549 110.417 1.00 30.26 332 LYS B C 1
ATOM 5541 O O . LYS B 1 332 ? 81.911 17.253 111.132 1.00 28.56 332 LYS B O 1
ATOM 5547 N N . LYS B 1 333 ? 81.671 15.480 109.790 1.00 30.85 333 LYS B N 1
ATOM 5548 C CA . LYS B 1 333 ? 83.024 15.028 110.056 1.00 31.55 333 LYS B CA 1
ATOM 5549 C C . LYS B 1 333 ? 84.060 16.043 109.570 1.00 28.18 333 LYS B C 1
ATOM 5550 O O . LYS B 1 333 ? 85.023 16.371 110.279 1.00 27.51 333 LYS B O 1
ATOM 5556 N N . ALA B 1 334 ? 83.823 16.621 108.392 1.00 28.87 334 ALA B N 1
ATOM 5557 C CA . ALA B 1 334 ? 84.778 17.590 107.819 1.00 26.55 334 ALA B CA 1
ATOM 5558 C C . ALA B 1 334 ? 84.930 18.819 108.713 1.00 25.89 334 ALA B C 1
ATOM 5559 O O . ALA B 1 334 ? 86.043 19.305 108.994 1.00 25.06 334 ALA B O 1
ATOM 5561 N N . ILE B 1 335 ? 83.801 19.353 109.174 1.00 25.83 335 ILE B N 1
ATOM 5562 C CA . ILE B 1 335 ? 83.900 20.548 110.004 1.00 24.30 335 ILE B CA 1
ATOM 5563 C C . ILE B 1 335 ? 84.453 20.211 111.396 1.00 23.35 335 ILE B C 1
ATOM 5564 O O . ILE B 1 335 ? 85.175 21.014 112.011 1.00 24.40 335 ILE B O 1
ATOM 5569 N N . GLU B 1 336 ? 84.117 19.033 111.915 1.00 24.59 336 GLU B N 1
ATOM 5570 C CA . GLU B 1 336 ? 84.556 18.733 113.272 1.00 25.66 336 GLU B CA 1
ATOM 5571 C C . GLU B 1 336 ? 86.088 18.547 113.402 1.00 26.32 336 GLU B C 1
ATOM 5572 O O . GLU B 1 336 ? 86.719 19.098 114.313 1.00 22.88 336 GLU B O 1
ATOM 5578 N N . GLU B 1 337 ? 86.685 17.910 112.400 1.00 26.45 337 GLU B N 1
ATOM 5579 C CA . GLU B 1 337 ? 88.151 17.774 112.328 1.00 28.33 337 GLU B CA 1
ATOM 5580 C C . GLU B 1 337 ? 88.836 19.119 112.140 1.00 27.59 337 GLU B C 1
ATOM 5581 O O . GLU B 1 337 ? 89.759 19.476 112.877 1.00 27.65 337 GLU B O 1
ATOM 5587 N N . ALA B 1 338 ? 88.300 19.915 111.212 1.00 26.69 338 ALA B N 1
ATOM 5588 C CA . ALA B 1 338 ? 88.767 21.285 110.966 1.00 25.97 338 ALA B CA 1
ATOM 5589 C C . ALA B 1 338 ? 88.711 22.089 112.244 1.00 24.82 338 ALA B C 1
ATOM 5590 O O . ALA B 1 338 ? 89.640 22.827 112.594 1.00 24.57 338 ALA B O 1
ATOM 5592 N N . ILE B 1 339 ? 87.568 22.019 112.917 1.00 26.83 339 ILE B N 1
ATOM 5593 C CA . ILE B 1 339 ? 87.426 22.709 114.203 1.00 25.76 339 ILE B CA 1
ATOM 5594 C C . ILE B 1 339 ? 88.528 22.238 115.210 1.00 27.12 339 ILE B C 1
ATOM 5595 O O . ILE B 1 339 ? 89.234 23.045 115.855 1.00 28.08 339 ILE B O 1
ATOM 5600 N N . ALA B 1 340 ? 88.676 20.932 115.357 1.00 29.75 340 ALA B N 1
ATOM 5601 C CA . ALA B 1 340 ? 89.530 20.412 116.448 1.00 30.05 340 ALA B CA 1
ATOM 5602 C C . ALA B 1 340 ? 91.014 20.656 116.142 1.00 31.84 340 ALA B C 1
ATOM 5603 O O . ALA B 1 340 ? 91.749 21.172 116.974 1.00 33.01 340 ALA B O 1
ATOM 5605 N N . GLU B 1 341 ? 91.433 20.316 114.929 1.00 33.42 341 GLU B N 1
ATOM 5606 C CA . GLU B 1 341 ? 92.807 20.553 114.489 1.00 34.29 341 GLU B CA 1
ATOM 5607 C C . GLU B 1 341 ? 93.262 22.024 114.460 1.00 33.79 341 GLU B C 1
ATOM 5608 O O . GLU B 1 341 ? 94.461 22.280 114.411 1.00 32.87 341 GLU B O 1
ATOM 5614 N N . ASN B 1 342 ? 92.323 22.979 114.493 1.00 32.30 342 ASN B N 1
ATOM 5615 C CA . ASN B 1 342 ? 92.719 24.392 114.455 1.00 30.17 342 ASN B CA 1
ATOM 5616 C C . ASN B 1 342 ? 92.528 25.184 115.748 1.00 29.69 342 ASN B C 1
ATOM 5617 O O . ASN B 1 342 ? 92.574 26.428 115.730 1.00 29.72 342 ASN B O 1
ATOM 5622 N N . GLY B 1 343 ? 92.268 24.483 116.859 1.00 26.25 343 GLY B N 1
ATOM 5623 C CA . GLY B 1 343 ? 92.179 25.140 118.172 1.00 28.34 343 GLY B CA 1
ATOM 5624 C C . GLY B 1 343 ? 90.842 25.797 118.533 1.00 27.29 343 GLY B C 1
ATOM 5625 O O . GLY B 1 343 ? 90.769 26.702 119.404 1.00 25.94 343 GLY B O 1
ATOM 5626 N N . PHE B 1 344 ? 89.786 25.345 117.871 1.00 24.60 344 PHE B N 1
ATOM 5627 C CA . PHE B 1 344 ? 88.441 25.840 118.146 1.00 24.84 344 PHE B CA 1
ATOM 5628 C C . PHE B 1 344 ? 87.744 24.918 119.132 1.00 25.16 344 PHE B C 1
ATOM 5629 O O . PHE B 1 344 ? 88.055 23.724 119.224 1.00 24.99 344 PHE B O 1
ATOM 5637 N N . GLU B 1 345 ? 86.768 25.482 119.830 1.00 21.55 345 GLU B N 1
ATOM 5638 C CA . GLU B 1 345 ? 85.944 24.744 120.787 1.00 21.15 345 GLU B CA 1
ATOM 5639 C C . GLU B 1 345 ? 84.475 24.895 120.316 1.00 19.81 345 GLU B C 1
ATOM 5640 O O . GLU B 1 345 ? 84.067 25.992 119.975 1.00 20.10 345 GLU B O 1
ATOM 5646 N N . ILE B 1 346 ? 83.700 23.818 120.309 1.00 18.45 346 ILE B N 1
ATOM 5647 C CA . ILE B 1 346 ? 82.262 23.907 120.033 1.00 20.55 346 ILE B CA 1
ATOM 5648 C C . ILE B 1 346 ? 81.486 24.264 121.293 1.00 20.85 346 ILE B C 1
ATOM 5649 O O . ILE B 1 346 ? 81.521 23.490 122.259 1.00 19.34 346 ILE B O 1
ATOM 5654 N N . ILE B 1 347 ? 80.808 25.420 121.305 1.00 18.69 347 ILE B N 1
ATOM 5655 C CA . ILE B 1 347 ? 80.046 25.857 122.483 1.00 18.34 347 ILE B CA 1
ATOM 5656 C C . ILE B 1 347 ? 78.516 25.747 122.279 1.00 19.07 347 ILE B C 1
ATOM 5657 O O . ILE B 1 347 ? 77.719 25.911 123.218 1.00 20.34 347 ILE B O 1
ATOM 5662 N N . HIS B 1 348 ? 78.118 25.404 121.063 1.00 16.68 348 HIS B N 1
ATOM 5663 C CA . HIS B 1 348 ? 76.756 24.953 120.807 1.00 17.00 348 HIS B CA 1
ATOM 5664 C C . HIS B 1 348 ? 76.696 24.139 119.530 1.00 17.48 348 HIS B C 1
ATOM 5665 O O . HIS B 1 348 ? 77.397 24.435 118.553 1.00 16.85 348 HIS B O 1
ATOM 5672 N N . HIS B 1 349 ? 75.862 23.103 119.520 1.00 16.16 349 HIS B N 1
ATOM 5673 C CA . HIS B 1 349 ? 75.529 22.414 118.263 1.00 18.49 349 HIS B CA 1
ATOM 5674 C C . HIS B 1 349 ? 74.027 22.155 118.201 1.00 18.99 349 HIS B C 1
ATOM 5675 O O . HIS B 1 349 ? 73.429 21.849 119.224 1.00 17.45 349 HIS B O 1
ATOM 5682 N N . ARG B 1 350 ? 73.409 22.231 117.022 1.00 16.34 350 ARG B N 1
ATOM 5683 C CA . ARG B 1 350 ? 72.026 21.715 116.894 1.00 17.24 350 ARG B CA 1
ATOM 5684 C C . ARG B 1 350 ? 71.800 21.248 115.467 1.00 20.27 350 ARG B C 1
ATOM 5685 O O . ARG B 1 350 ? 72.532 21.644 114.575 1.00 17.11 350 ARG B O 1
ATOM 5693 N N . VAL B 1 351 ? 70.726 20.499 115.235 1.00 19.33 351 VAL B N 1
ATOM 5694 C CA . VAL B 1 351 ? 70.357 20.130 113.890 1.00 21.95 351 VAL B CA 1
ATOM 5695 C C . VAL B 1 351 ? 69.127 20.914 113.406 1.00 21.09 351 VAL B C 1
ATOM 5696 O O . VAL B 1 351 ? 68.195 21.157 114.163 1.00 21.38 351 VAL B O 1
ATOM 5700 N N . ILE B 1 352 ? 69.183 21.383 112.160 1.00 19.13 352 ILE B N 1
ATOM 5701 C CA . ILE B 1 352 ? 68.098 22.154 111.567 1.00 20.53 352 ILE B CA 1
ATOM 5702 C C . ILE B 1 352 ? 67.630 21.534 110.242 1.00 22.77 352 ILE B C 1
ATOM 5703 O O . ILE B 1 352 ? 68.422 20.955 109.484 1.00 23.38 352 ILE B O 1
ATOM 5708 N N . GLY B 1 353 ? 66.333 21.622 109.976 1.00 23.00 353 GLY B N 1
ATOM 5709 C CA . GLY B 1 353 ? 65.806 21.192 108.685 1.00 27.94 353 GLY B CA 1
ATOM 5710 C C . GLY B 1 353 ? 65.874 22.357 107.698 1.00 32.12 353 GLY B C 1
ATOM 5711 O O . GLY B 1 353 ? 65.233 23.402 107.922 1.00 29.58 353 GLY B O 1
ATOM 5712 N N . HIS B 1 354 ? 66.774 22.255 106.712 1.00 36.12 354 HIS B N 1
ATOM 5713 C CA . HIS B 1 354 ? 66.886 23.286 105.653 1.00 39.64 354 HIS B CA 1
ATOM 5714 C C . HIS B 1 354 ? 66.252 22.820 104.351 1.00 42.61 354 HIS B C 1
ATOM 5715 O O . HIS B 1 354 ? 66.885 22.130 103.552 1.00 40.45 354 HIS B O 1
ATOM 5722 N N . GLY B 1 355 ? 65.030 23.297 104.122 1.00 46.17 355 GLY B N 1
ATOM 5723 C CA . GLY B 1 355 ? 63.998 22.543 103.408 1.00 49.58 355 GLY B CA 1
ATOM 5724 C C . GLY B 1 355 ? 63.936 21.097 103.865 1.00 50.41 355 GLY B C 1
ATOM 5725 O O . GLY B 1 355 ? 63.589 20.812 105.021 1.00 50.85 355 GLY B O 1
ATOM 5726 N N . GLY B 1 356 ? 64.355 20.198 102.970 1.00 50.62 356 GLY B N 1
ATOM 5727 C CA . GLY B 1 356 ? 64.320 18.761 103.223 1.00 49.14 356 GLY B CA 1
ATOM 5728 C C . GLY B 1 356 ? 65.667 18.106 103.502 1.00 48.97 356 GLY B C 1
ATOM 5729 O O . GLY B 1 356 ? 65.782 16.882 103.463 1.00 48.70 356 GLY B O 1
ATOM 5730 N N . LEU B 1 357 ? 66.691 18.908 103.788 1.00 47.08 357 LEU B N 1
ATOM 5731 C CA . LEU B 1 357 ? 67.968 18.371 104.268 1.00 45.22 357 LEU B CA 1
ATOM 5732 C C . LEU B 1 357 ? 68.074 18.572 105.780 1.00 42.73 357 LEU B C 1
ATOM 5733 O O . LEU B 1 357 ? 67.494 19.508 106.318 1.00 43.72 357 LEU B O 1
ATOM 5738 N N . MET B 1 358 ? 68.813 17.708 106.466 1.00 39.49 358 MET B N 1
ATOM 5739 C CA . MET B 1 358 ? 69.179 17.990 107.839 1.00 38.07 358 MET B CA 1
ATOM 5740 C C . MET B 1 358 ? 70.553 18.636 107.804 1.00 34.23 358 MET B C 1
ATOM 5741 O O . MET B 1 358 ? 71.440 18.124 107.135 1.00 35.69 358 MET B O 1
ATOM 5746 N N . VAL B 1 359 ? 70.690 19.822 108.384 1.00 27.26 359 VAL B N 1
ATOM 5747 C CA . VAL B 1 359 ? 72.008 20.460 108.472 1.00 24.04 359 VAL B CA 1
ATOM 5748 C C . VAL B 1 359 ? 72.439 20.668 109.924 1.00 22.97 359 VAL B C 1
ATOM 5749 O O . VAL B 1 359 ? 71.609 20.921 110.801 1.00 18.76 359 VAL B O 1
ATOM 5753 N N . HIS B 1 360 ? 73.744 20.697 110.134 1.00 20.50 360 HIS B N 1
ATOM 5754 C CA . HIS B 1 360 ? 74.281 20.914 111.447 1.00 22.98 360 HIS B CA 1
ATOM 5755 C C . HIS B 1 360 ? 74.649 22.364 111.561 1.00 20.41 360 HIS B C 1
ATOM 5756 O O . HIS B 1 360 ? 75.174 22.946 110.607 1.00 21.24 360 HIS B O 1
ATOM 5763 N N . LEU B 1 361 ? 74.388 22.929 112.734 1.00 17.97 361 LEU B N 1
ATOM 5764 C CA . LEU B 1 361 ? 74.803 24.258 113.087 1.00 18.16 361 LEU B CA 1
ATOM 5765 C C . LEU B 1 361 ? 75.770 24.152 114.276 1.00 17.36 361 LEU B C 1
ATOM 5766 O O . LEU B 1 361 ? 75.490 23.426 115.232 1.00 17.69 361 LEU B O 1
ATOM 5771 N N . TYR B 1 362 ? 76.888 24.865 114.202 1.00 16.78 362 TYR B N 1
ATOM 5772 C CA . TYR B 1 362 ? 77.897 24.913 115.270 1.00 18.37 362 TYR B CA 1
ATOM 5773 C C . TYR B 1 362 ? 78.163 26.352 115.623 1.00 17.38 362 TYR B C 1
ATOM 5774 O O . TYR B 1 362 ? 78.305 27.196 114.712 1.00 17.19 362 TYR B O 1
ATOM 5783 N N . VAL B 1 363 ? 78.282 26.649 116.921 1.00 14.15 363 VAL B N 1
ATOM 5784 C CA . VAL B 1 363 ? 78.844 27.916 117.356 1.00 15.88 363 VAL B CA 1
ATOM 5785 C C . VAL B 1 363 ? 80.200 27.538 117.945 1.00 18.35 363 VAL B C 1
ATOM 5786 O O . VAL B 1 363 ? 80.286 26.615 118.791 1.00 18.02 363 VAL B O 1
ATOM 5790 N N . VAL B 1 364 ? 81.224 28.283 117.561 1.00 16.14 364 VAL B N 1
ATOM 5791 C CA . VAL B 1 364 ? 82.592 28.017 117.958 1.00 17.18 364 VAL B CA 1
ATOM 5792 C C . VAL B 1 364 ? 83.266 29.273 118.485 1.00 19.21 364 VAL B C 1
ATOM 5793 O O . VAL B 1 364 ? 82.868 30.439 118.191 1.00 16.96 364 VAL B O 1
ATOM 5797 N N . LYS B 1 365 ? 84.333 29.023 119.230 1.00 18.05 365 LYS B N 1
ATOM 5798 C CA . LYS B 1 365 ? 85.234 30.051 119.670 1.00 20.69 365 LYS B CA 1
ATOM 5799 C C . LYS B 1 365 ? 86.615 29.413 119.707 1.00 22.45 365 LYS B C 1
ATOM 5800 O O . LYS B 1 365 ? 86.742 28.192 119.654 1.00 20.49 365 LYS B O 1
ATOM 5806 N N . LEU B 1 366 ? 87.649 30.250 119.762 1.00 24.42 366 LEU B N 1
ATOM 5807 C CA . LEU B 1 366 ? 88.987 29.730 119.939 1.00 26.34 366 LEU B CA 1
ATOM 5808 C C . LEU B 1 366 ? 89.126 29.238 121.370 1.00 26.65 366 LEU B C 1
ATOM 5809 O O . LEU B 1 366 ? 88.710 29.914 122.311 1.00 26.74 366 LEU B O 1
ATOM 5814 N N . GLU B 1 367 ? 89.606 28.010 121.499 1.00 29.73 367 GLU B N 1
ATOM 5815 C CA . GLU B 1 367 ? 89.829 27.384 122.789 1.00 34.26 367 GLU B CA 1
ATOM 5816 C C . GLU B 1 367 ? 90.634 28.232 123.757 1.00 36.37 367 GLU B C 1
ATOM 5817 O O . GLU B 1 367 ? 90.261 28.333 124.928 1.00 37.93 367 GLU B O 1
ATOM 5823 N N . HIS B 1 368 ? 91.701 28.877 123.286 1.00 37.65 368 HIS B N 1
ATOM 5824 C CA . HIS B 1 368 ? 92.546 29.656 124.191 1.00 41.27 368 HIS B CA 1
ATOM 5825 C C . HIS B 1 368 ? 91.971 31.010 124.617 1.00 43.10 368 HIS B C 1
ATOM 5826 O O . HIS B 1 368 ? 92.517 31.645 125.523 1.00 41.76 368 HIS B O 1
ATOM 5833 N N . HIS B 1 369 ? 90.861 31.435 124.003 1.00 44.32 369 HIS B N 1
ATOM 5834 C CA . HIS B 1 369 ? 90.170 32.650 124.465 1.00 47.40 369 HIS B CA 1
ATOM 5835 C C . HIS B 1 369 ? 89.380 32.415 125.754 1.00 49.99 369 HIS B C 1
ATOM 5836 O O . HIS B 1 369 ? 88.671 31.405 125.886 1.00 48.33 369 HIS B O 1
ATOM 5843 N N . HIS B 1 370 ? 89.472 33.386 126.668 1.00 53.83 370 HIS B N 1
ATOM 5844 C CA . HIS B 1 370 ? 89.406 33.147 128.121 1.00 58.03 370 HIS B CA 1
ATOM 5845 C C . HIS B 1 370 ? 88.244 33.881 128.799 1.00 58.53 370 HIS B C 1
ATOM 5846 O O . HIS B 1 370 ? 87.620 34.771 128.210 1.00 59.82 370 HIS B O 1
#

InterPro domains:
  IPR000241 Ribosomal RNA large subunit methyltransferase K/L-like, methyltransferase domain [PF01170] (191-358)
  IPR004114 THUMP domain [PF02926] (99-181)
  IPR004114 THUMP domain [PS51165] (69-182)
  IPR004114 THUMP domain [SM00981] (86-182)
  IPR029063 S-adenosyl-L-methionine-dependent methyltransferase superfamily [G3DSA:3.40.50.150] (190-365)
  IPR029063 S-adenosyl-L-methionine-dependent methyltransferase superfamily [SSF53335] (176-359)
  IPR053796 tRNA (guanine(6)-N2)-methyltransferase-like [NF040850] (1-365)
  IPR053943 Ribosomal RNA large subunit methyltransferase K/L-like, conserved site [PS01261] (223-234)

Organism: Pyrococcus furiosus (strain ATCC 43587 / DSM 3638 / JCM 8422 / Vc1) (NCBI:txid186497)

B-factor: mean 29.53, std 12.53, range [6.88, 75.73]

Sequence (728 aa):
MKFLLTTAQGIEDIAKREVSSLLLKKLGISFQIEEKPLGIEGRLLLEAEKAYYVDEKGRKRELSISTYLNENSRRLLHRVIIEIASEKFNGIEKDEESEEALKRIKDFVSSLPVEQFVKVSETFAVRSFRKGDDHNITSIDIARTVGEAIFERLSRFGTPLVNLDHPAVIFRRAELIKDVFFLGIDTTGDSSLHKRPWRVYDHPAHLKASIANAMIELAELDGGSVLDPMCGSGTILIELALRRYSGEIIGIEKYRKHLIIGAEMNALAAGVLDDKIKFIQGDATQLSQYVDSVDFAISNLPYGSMIPDLYMKFFNELAKVLEKRGVFITTEKKAIEEAIAENGFEIIHHRVIGHGGLMVHLYVVKLEHHHMKFLLTTAQGIEDIAKREVSSLLLKKLGISSFQIEEKPLGIEGRLLLEAEKAYYVDEKGRKRELSISTYLNENSRLLHRVIIEIASEKFNGIEKDESEEALKRIKDFVSSLPVEQFVKVSETFAVRSFRKGDDHNITSIDIARTVGEAIFERLSRFGTPLVNLDHPAVIFRRAELIKDDVFFLGIDTTGDSSSLHKRPWRVYDHPAHLKASIANAMIELAELDGGSVLDPMCGSGTILIELALRRYSGEIIGIEKYRKHLIGAEMNALAAGVLDKIKFIQGDATQLSQYVDDSVDFAISNLPYGSMIPDLYMKFFNELAKVLEKRGVFITTEKKAIEEAIAENGFEIIHHRVIGHGGLMVHLYVVKLEHHH

Secondary structure (DSSP, 8-state):
-EEEEE--TT-HHHHHHHHHHHHHTTT--EEEEESGGG-TTEEEEEE--EEEE-TTS-EEEE-HHHHHHHH-SS-SEEEEE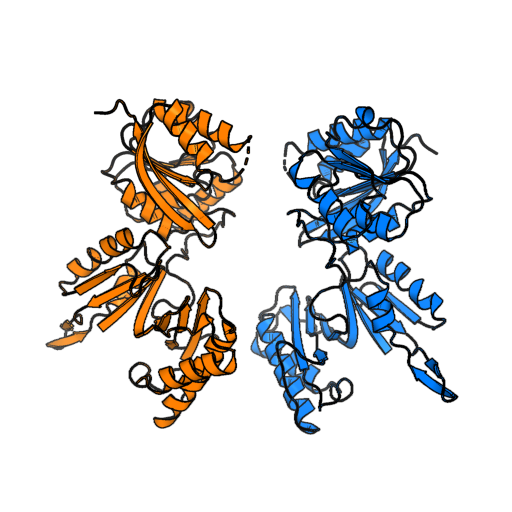EEEEE-TTTTTS-HHHHHHHHHHHHHTS-GGGGS-TTSEEEEEEEEESS-SS-HHHHHHHHHHHHHHHHHTTS--EE-SSS-SEEEEEEEETTEEEEEEESS-SS-TT--TT--S--TTPPPHHHHHHHHHHHT--S--EEETT-TT-HHHHHHHHTT--S-EEEEES-HHHHHHHHHHHHHTT-GGG-EEEE--GGGGGGT-S-EEEEEEE------HHHHHHHHHHHHHHHEEEEEEEEES-HHHHHHHHHHTTEEEEEEEEEEETTEEEEEEEEEETT--/-EEEEE--TT-HHHHHHHHHHHHHTTT--EEEEESGGG-TTEEEEEE--EEEE-TTS-EEEE-HHHHHHHH-SS-SEEEEEEEEEE-TTTTTS-HHHHHHHHHHHHHTS-GGGSS-TTSEEEEEEEEESS-SS-HHHHHHHHHHHHHHHHHTTS--EE-SSS-SEEEEEEEETTEEEEEEESS-SS-TT--TT--S--TTPPPHHHHHHHHHHTT--SS-EEETT-TT-HHHHHHHHTT--S-EEEEESSHHHHHHHHHHHHHHT-GGGEEEEE--GGGGGGT-S-EEEEEEE-----HHHHHHHHHHHHHHHHEEEEEEEEES-HHHHHHHHHHTTEEEEEEEEEEETTEEEEEEEEEETT--

GO terms:
  GO:0005737 cytoplasm (C, EXP)
  GO:0160117 tRNA (guanine(6)-N2)-methyltransferase activity (F, EXP)

Nearest PDB structures (foldseek):
  3tm4-assembly2_B  TM=1.003E+00  e=2.741E-83  Pyrococcus furiosus DSM 3638
  3tm5-assembly1_A  TM=1.002E+00  e=6.212E-77  Pyrococcus furiosus DSM 3638
  3tm5-assembly2_B  TM=1.000E+00  e=9.028E-75  Pyrococcus furiosus DSM 3638
  5e72-assembly1_A  TM=5.207E-01  e=1.029E-21  Thermococcus kodakarensis KOD1
  7qos-assembly1_A  TM=7.845E-01  e=8.590E-09  Aquifex aeolicus VF5